Protein 6FI2 (pdb70)

Foldseek 3Di:
DQAQECPPVVLVQVLLFAFFLLNVFSALYPHGEQEQEDQEQDDPSHPLVVQVVCQVGGYEYEYPAAYEREHPEEREHAERHEDEDAPYHYEYEQAAYEDELHERYEYEQYEYENLLNDQYEHYEAEHQYESYEAYQAEFENHLHEHYENEFQYARYEYELAEYAQEEQYYEQYDADDLQRCPCLVRRQDHTYEYALYEYEHYADPLPEYERYAYEYALYEYEAYQHAHYAYWHAHFYEHELYEYEAALDDDRDHPQWGQDPVGTHGDRNVRSNVHQQRNDDAFLPVCVVSCVVCCVVNVDPTGGGYAYDYYQYYRYHSHDDHDDGDVVVRHDQDLAWAQHDHRDVVSVVVSVQRRHSDNDDDRRDTAGNNDPPHD

B-factor: mean 20.34, std 8.89, range [9.54, 79.07]

Solvent-accessible surface area: 15031 Å² total; per-residue (Å²): 84,109,36,0,50,112,150,1,100,58,0,44,55,1,19,71,32,65,4,5,25,0,28,133,0,32,1,0,53,62,20,102,54,32,102,1,89,27,67,110,24,59,32,129,30,2,0,54,36,4,5,55,87,2,191,159,20,53,0,0,0,58,8,44,54,92,16,73,0,61,0,119,79,28,0,167,4,24,37,31,0,0,0,0,0,40,74,66,121,2,21,0,24,18,2,0,0,0,0,74,53,2,112,22,0,0,0,0,18,0,27,0,23,1,135,36,71,75,96,11,30,0,0,9,0,2,75,100,0,100,22,0,4,0,1,1,0,23,0,4,87,2,16,40,24,0,0,4,0,37,31,6,0,0,11,0,0,0,2,22,0,51,0,27,55,6,14,65,0,0,15,1,0,26,56,100,22,115,46,6,26,122,42,31,157,92,0,23,62,1,79,0,0,0,4,5,0,10,3,52,32,1,2,17,47,0,0,34,0,1,4,0,25,0,0,1,0,0,0,0,0,9,33,2,6,48,9,0,0,0,1,0,0,14,0,36,0,4,0,9,0,0,0,2,37,2,66,17,140,51,162,40,68,29,51,145,107,11,47,38,122,155,32,121,73,94,28,48,33,142,59,7,76,95,0,4,54,62,1,2,27,86,18,0,62,31,10,121,53,29,20,68,136,55,95,94,121,57,52,30,137,93,28,36,55,0,14,0,49,28,114,51,23,34,52,55,64,58,2,115,90,33,16,159,74,61,118,41,134,43,7,16,104,10,100,33,27,32,1,76,35,129,2,40,78,119,6,2,111,87,0,94,147,47,5,1,9,31,111,32,124,10,99,40,90,104,97,18,84,22,4,121,78,114,162

Radius of gyration: 19.89 Å; Cα contacts (8 Å, |Δi|>4): 1134; chains: 1; bounding box: 49×55×47 Å

InterPro domains:
  IPR002022 Pectate lyase [PF00544] (99-279)
  IPR002022 Pectate lyase [SM00656] (93-277)
  IPR011050 Pectin lyase fold/virulence factor [SSF51126] (44-276)
  IPR012334 Pectin lyase fold [G3DSA:2.160.20.10] (38-299)
  IPR018082 AmbAllergen [PR00807] (44-61)
  IPR018082 AmbAllergen [PR00807] (101-117)
  IPR018082 AmbAllergen [PR00807] (232-251)
  IPR018082 AmbAllergen [PR00807] (254-273)
  IPR045032 Pectin lyase family [PTHR31683] (41-280)

Nearest PDB structures (foldseek):
  6fi2-assembly1_A  TM=1.003E+00  e=1.028E-68  Achromobacter denitrificans
  7bbv-assembly2_B  TM=7.894E-01  e=1.246E-14  Verticillium dahliae VdLs.17
  3vmw-assembly1_A  TM=7.350E-01  e=1.092E-12  Bacillus sp. N16-5
  7xks-assembly1_A  TM=7.296E-01  e=3.868E-12  Shouchella clausii
  2qy1-assembly2_B  TM=6.879E-01  e=7.277E-12  Xanthomonas campestris pv. campestris

Organism: Achromobacter denitrificans (NCBI:txid32002)

Structure (mmCIF, N/CA/C/O backbone):
data_6FI2
#
_entry.id   6FI2
#
_cell.length_a   94.680
_cell.length_b   94.680
_cell.length_c   78.840
_cell.angle_alpha   90.00
_cell.angle_beta   90.00
_cell.angle_gamma   90.00
#
_symmetry.space_group_name_H-M   'P 42 21 2'
#
loop_
_entity.id
_entity.type
_entity.pdbx_description
1 polymer VexL
2 branched '2-acetamido-2-deoxy-alpha-D-galactopyranuronic acid-(1-4)-3-O-acetyl-2-acetamido-2-deoxy-alpha-D-galactopyranuronic acid-(1-4)-3-O-acetyl-2-acetamido-2-deoxy-alpha-D-galactopyranuronic acid'
3 non-polymer 'MALONATE ION'
4 water water
#
loop_
_atom_site.group_PDB
_atom_site.id
_atom_site.type_symbol
_atom_site.label_atom_id
_atom_site.label_alt_id
_atom_site.label_comp_id
_atom_site.label_asym_id
_atom_site.label_entity_id
_atom_site.label_seq_id
_atom_site.pdbx_PDB_ins_code
_atom_site.Cartn_x
_atom_site.Cartn_y
_atom_site.Cartn_z
_atom_site.occupancy
_atom_site.B_iso_or_equiv
_atom_site.auth_seq_id
_atom_site.auth_comp_id
_atom_site.auth_asym_id
_atom_site.auth_atom_id
_atom_site.pdbx_PDB_model_num
ATOM 1 N N . CYS A 1 28 ? 26.786 0.821 8.180 1.00 42.34 28 CYS A N 1
ATOM 2 C CA . CYS A 1 28 ? 26.229 1.002 9.572 1.00 40.16 28 CYS A CA 1
ATOM 3 C C . CYS A 1 28 ? 26.458 -0.165 10.534 1.00 37.01 28 CYS A C 1
ATOM 4 O O . CYS A 1 28 ? 25.53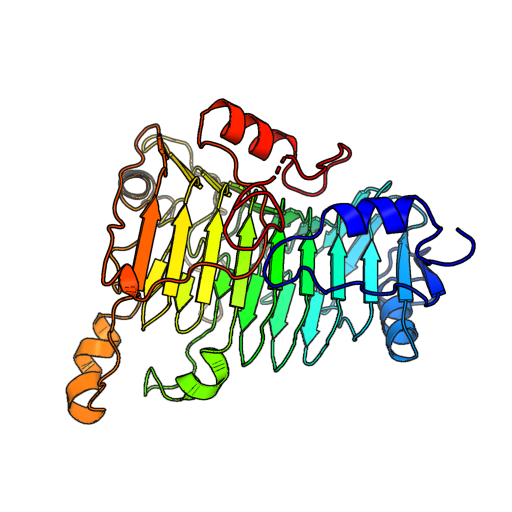6 -0.676 11.173 1.00 37.49 28 CYS A O 1
ATOM 7 N N . ALA A 1 29 ? 27.710 -0.567 10.654 1.00 33.74 29 ALA A N 1
ATOM 8 C CA . ALA A 1 29 ? 28.138 -1.371 11.791 1.00 33.20 29 ALA A CA 1
ATOM 9 C C . ALA A 1 29 ? 28.207 -0.501 13.042 1.00 30.40 29 ALA A C 1
ATOM 10 O O . ALA A 1 29 ? 28.119 -1.011 14.149 1.00 29.85 29 ALA A O 1
ATOM 12 N N . ALA A 1 30 ? 28.373 0.809 12.869 1.00 27.95 30 ALA A N 1
ATOM 13 C CA . ALA A 1 30 ? 28.431 1.739 13.989 1.00 26.34 30 ALA A CA 1
ATOM 14 C C . ALA A 1 30 ? 27.842 3.068 13.565 1.00 24.23 30 ALA A C 1
ATOM 15 O O . ALA A 1 30 ? 27.766 3.361 12.384 1.00 23.89 30 ALA A O 1
ATOM 17 N N . PRO A 1 31 ? 27.431 3.880 14.551 1.00 20.14 31 PRO A N 1
ATOM 18 C CA . PRO A 1 31 ? 26.768 5.144 14.267 1.00 20.36 31 PRO A CA 1
ATOM 19 C C . PRO A 1 31 ? 27.759 6.248 13.973 1.00 21.94 31 PRO A C 1
ATOM 20 O O . PRO A 1 31 ? 27.876 7.202 14.731 1.00 21.64 31 PRO A O 1
ATOM 24 N N . ASP A 1 32 ? 28.454 6.128 12.859 1.00 24.06 32 ASP A N 1
ATOM 25 C CA . ASP A 1 32 ? 29.446 7.142 12.471 1.00 24.85 32 ASP A CA 1
ATOM 26 C C . ASP A 1 32 ? 28.906 7.986 11.328 1.00 26.20 32 ASP A C 1
ATOM 27 O O . ASP A 1 32 ? 27.819 7.737 10.812 1.00 27.01 32 ASP A O 1
ATOM 32 N N . GLU A 1 33 ? 29.670 8.996 10.947 1.00 26.89 33 GLU A N 1
ATOM 33 C CA . GLU A 1 33 ? 29.240 9.935 9.914 1.00 33.71 33 GLU A CA 1
ATOM 34 C C . GLU A 1 33 ? 29.076 9.282 8.537 1.00 32.94 33 GLU A C 1
ATOM 35 O O . GLU A 1 33 ? 28.432 9.842 7.666 1.00 41.99 33 GLU A O 1
ATOM 41 N N . HIS A 1 34 ? 29.636 8.086 8.352 1.00 31.31 34 HIS A N 1
ATOM 42 C CA . HIS A 1 34 ? 29.466 7.331 7.099 1.00 34.50 34 HIS A CA 1
ATOM 43 C C . HIS A 1 34 ? 28.200 6.475 7.032 1.00 31.46 34 HIS A C 1
ATOM 44 O O . HIS A 1 34 ? 27.870 5.935 5.979 1.00 34.78 34 HIS A O 1
ATOM 51 N N . CYS A 1 35 ? 27.479 6.359 8.140 1.00 25.72 35 CYS A N 1
ATOM 52 C CA . CYS A 1 35 ? 26.242 5.589 8.163 1.00 25.33 35 CYS A CA 1
ATOM 53 C C . CYS A 1 35 ? 25.133 6.475 7.598 1.00 23.86 35 CYS A C 1
ATOM 54 O O . CYS A 1 35 ? 24.873 7.499 8.182 1.00 23.65 35 CYS A O 1
ATOM 57 N N . PRO A 1 36 ? 24.486 6.074 6.476 1.00 24.49 36 PRO A N 1
ATOM 58 C CA . PRO A 1 36 ? 23.570 7.025 5.838 1.00 24.63 36 PRO A CA 1
ATOM 59 C C . PRO A 1 36 ? 22.404 7.537 6.700 1.00 23.91 36 PRO A C 1
ATOM 60 O O . PRO A 1 36 ? 22.045 8.711 6.582 1.00 24.12 36 PRO A O 1
ATOM 64 N N . PHE A 1 37 ? 21.820 6.702 7.548 1.00 24.90 37 PHE A N 1
ATOM 65 C CA . PHE A 1 37 ? 20.717 7.181 8.387 1.00 22.24 37 PHE A CA 1
ATOM 66 C C . PHE A 1 37 ? 21.182 8.056 9.558 1.00 19.56 37 PHE A C 1
ATOM 67 O O . PHE A 1 37 ? 20.397 8.829 10.076 1.00 20.35 37 PHE A O 1
ATOM 75 N N . VAL A 1 38 ? 22.451 7.968 9.953 1.00 18.79 38 VAL A N 1
ATOM 76 C CA . VAL A 1 38 ? 23.008 8.902 10.902 1.00 19.10 38 VAL A CA 1
ATOM 77 C C . VAL A 1 38 ? 23.210 10.228 10.182 1.00 19.74 38 VAL A C 1
ATOM 78 O O . VAL A 1 38 ? 22.789 11.264 10.662 1.00 19.15 38 VAL A O 1
ATOM 82 N N . ALA A 1 39 ? 23.849 10.188 9.014 1.00 20.54 39 ALA A N 1
ATOM 83 C CA . ALA A 1 39 ? 24.142 11.406 8.265 1.00 21.73 39 ALA A CA 1
ATOM 84 C C . ALA A 1 39 ? 22.856 12.147 7.904 1.00 20.94 39 ALA A C 1
ATOM 85 O O . ALA A 1 39 ? 22.795 13.364 8.023 1.00 21.60 39 ALA A O 1
ATOM 87 N N . SER A 1 40 ? 21.819 11.399 7.511 1.00 21.05 40 SER A N 1
ATOM 88 C CA . SER A 1 40 ? 20.550 12.018 7.110 1.00 20.68 40 SER A CA 1
ATOM 89 C C . SER A 1 40 ? 19.880 12.746 8.247 1.00 20.37 40 SER A C 1
ATOM 90 O O . SER A 1 40 ? 19.331 13.833 8.050 1.00 22.62 40 SER A O 1
ATOM 93 N N . LEU A 1 41 ? 19.919 12.137 9.424 1.00 18.12 41 LEU A N 1
ATOM 94 C CA . LEU A 1 41 ? 19.357 12.804 10.593 1.00 17.66 41 LEU A CA 1
ATOM 95 C C . LEU A 1 41 ? 20.149 14.067 10.932 1.00 17.02 41 LEU A C 1
ATOM 96 O O . LEU A 1 41 ? 19.561 15.137 11.150 1.00 17.32 41 LEU A O 1
ATOM 101 N N . LEU A 1 42 ? 21.480 13.944 11.003 1.00 16.91 42 LEU A N 1
ATOM 102 C CA . LEU A 1 42 ? 22.283 15.084 11.435 1.00 17.81 42 LEU A CA 1
ATOM 103 C C . LEU A 1 42 ? 22.210 16.273 10.460 1.00 18.57 42 LEU A C 1
ATOM 104 O O . LEU A 1 42 ? 22.337 17.413 10.878 1.00 18.55 42 LEU A O 1
ATOM 109 N N . ALA A 1 43 ? 21.923 15.999 9.190 1.00 18.32 43 ALA A N 1
ATOM 110 C CA . ALA A 1 43 ? 21.706 17.041 8.208 1.00 19.68 43 ALA A CA 1
ATOM 111 C C . ALA A 1 43 ? 20.484 17.936 8.458 1.00 18.90 43 ALA A C 1
ATOM 112 O O . ALA A 1 43 ? 20.399 19.041 7.914 1.00 23.10 43 ALA A O 1
ATOM 114 N N . GLN A 1 44 ? 19.576 17.492 9.327 1.00 18.05 44 GLN A N 1
ATOM 115 C CA . GLN A 1 44 ? 18.360 18.236 9.641 1.00 18.51 44 GLN A CA 1
ATOM 116 C C . GLN A 1 44 ? 18.488 19.173 10.834 1.00 17.75 44 GLN A C 1
ATOM 117 O O . GLN A 1 44 ? 17.528 19.839 11.193 1.00 21.99 44 GLN A O 1
ATOM 123 N N . ARG A 1 45 ? 19.649 19.198 11.486 1.00 16.16 45 ARG A N 1
ATOM 124 C CA . ARG A 1 45 ? 19.821 20.007 12.685 1.00 16.13 45 ARG A CA 1
ATOM 125 C C . ARG A 1 45 ? 19.785 21.502 12.394 1.00 15.76 45 ARG A C 1
ATOM 126 O O . ARG A 1 45 ? 20.412 21.938 11.445 1.00 18.48 45 ARG A O 1
ATOM 134 N N . GLU A 1 46 ? 19.060 22.227 13.254 1.00 16.27 46 GLU A N 1
ATOM 135 C CA . GLU A 1 46 ? 19.172 23.690 13.229 1.00 19.60 46 GLU A CA 1
ATOM 136 C C . GLU A 1 46 ? 18.715 24.243 14.585 1.00 15.85 46 GLU A C 1
ATOM 137 O O . GLU A 1 46 ? 18.082 23.545 15.369 1.00 17.30 46 GLU A O 1
ATOM 143 N N . GLY A 1 47 ? 19.140 25.474 14.828 1.00 14.42 47 GLY A N 1
ATOM 144 C CA . GLY A 1 47 ? 18.731 26.137 16.057 1.00 14.31 47 GLY A CA 1
ATOM 145 C C . GLY A 1 47 ? 19.727 25.974 17.191 1.00 14.42 47 GLY A C 1
ATOM 146 O O . GLY A 1 47 ? 20.854 25.491 16.988 1.00 16.44 47 GLY A O 1
ATOM 147 N N . TYR A 1 48 ? 19.301 26.337 18.395 1.00 13.78 48 TYR A N 1
ATOM 148 C CA . TYR A 1 48 ? 20.178 26.341 19.518 1.00 14.31 48 TYR A CA 1
ATOM 149 C C . TYR A 1 48 ? 20.633 24.947 19.931 1.00 14.66 48 TYR A C 1
ATOM 150 O O . TYR A 1 48 ? 21.684 24.830 20.573 1.00 16.86 48 TYR A O 1
ATOM 159 N N . GLY A 1 49 ? 19.880 23.915 19.564 1.00 13.88 49 GLY A N 1
ATOM 160 C CA . GLY A 1 49 ? 20.284 22.529 19.831 1.00 14.40 49 GLY A CA 1
ATOM 161 C C . GLY A 1 49 ? 21.049 21.856 18.677 1.00 14.62 49 GLY A C 1
ATOM 162 O O . GLY A 1 49 ? 21.297 20.652 18.718 1.00 16.30 49 GLY A O 1
ATOM 163 N N . ALA A 1 50 ? 21.474 22.630 17.670 1.00 14.61 50 ALA A N 1
ATOM 164 C CA . ALA A 1 50 ? 22.032 22.081 16.440 1.00 15.91 50 ALA A CA 1
ATOM 165 C C . ALA A 1 50 ? 23.393 21.436 16.594 1.00 15.90 50 ALA A C 1
ATOM 166 O O . ALA A 1 50 ? 23.829 20.741 15.695 1.00 16.81 50 ALA A O 1
ATOM 168 N N . LYS A 1 51 ? 24.067 21.652 17.716 1.00 16.59 51 LYS A N 1
ATOM 169 C CA . LYS A 1 51 ? 25.362 21.009 17.940 1.00 16.90 51 LYS A CA 1
ATOM 170 C C . LYS A 1 51 ? 25.226 19.581 18.429 1.00 16.19 51 LYS A C 1
ATOM 171 O O . LYS A 1 51 ? 26.219 18.834 18.471 1.00 17.64 51 LYS A O 1
ATOM 177 N N . ALA A 1 52 ? 24.030 19.181 18.860 1.00 15.79 52 ALA A N 1
ATOM 178 C CA . ALA A 1 52 ? 23.844 17.824 19.365 1.00 16.10 52 ALA A CA 1
ATOM 179 C C . ALA A 1 52 ? 24.114 16.772 18.287 1.00 16.56 52 ALA A C 1
ATOM 180 O O . ALA A 1 52 ? 23.633 16.900 17.159 1.00 17.67 52 ALA A O 1
ATOM 182 N N . THR A 1 53 ? 24.903 15.752 18.642 1.00 16.52 53 THR A N 1
ATOM 183 C CA . THR A 1 53 ? 25.153 14.593 17.788 1.00 16.68 53 THR A CA 1
ATOM 184 C C . THR A 1 53 ? 24.756 13.273 18.464 1.00 15.47 53 THR A C 1
ATOM 185 O O . THR A 1 53 ? 24.827 12.210 17.830 1.00 16.44 53 THR A O 1
ATOM 189 N N . GLY A 1 54 ? 24.303 13.343 19.732 1.00 14.64 54 GLY A N 1
ATOM 190 C CA . GLY A 1 54 ? 23.867 12.156 20.462 1.00 15.20 54 GLY A CA 1
ATOM 191 C C . GLY A 1 54 ? 24.958 11.119 20.536 1.00 14.99 54 GLY A C 1
ATOM 192 O O . GLY A 1 54 ? 26.078 11.413 20.947 1.00 16.04 54 GLY A O 1
ATOM 193 N N . GLY A 1 55 ? 24.625 9.903 20.109 1.00 15.68 55 GLY A N 1
ATOM 194 C CA . GLY A 1 55 ? 25.562 8.786 20.159 1.00 15.70 55 GLY A CA 1
ATOM 195 C C . GLY A 1 55 ? 26.525 8.664 18.995 1.00 16.75 55 GLY A C 1
ATOM 196 O O . GLY A 1 55 ? 27.143 7.610 18.830 1.00 17.30 55 GLY A O 1
ATOM 197 N N . LEU A 1 56 ? 26.680 9.718 18.189 1.00 16.43 56 LEU A N 1
ATOM 198 C CA . LEU A 1 56 ? 27.606 9.722 17.072 1.00 17.06 56 LEU A CA 1
ATOM 199 C C . LEU A 1 56 ? 28.975 9.221 17.512 1.00 18.40 56 LEU A C 1
ATOM 200 O O . LEU A 1 56 ? 29.524 9.667 18.503 1.00 19.92 56 LEU A O 1
ATOM 205 N N . GLY A 1 57 ? 29.514 8.287 16.746 1.00 18.36 57 GLY A N 1
ATOM 206 C CA . GLY A 1 57 ? 30.852 7.767 17.030 1.00 20.79 57 GLY A CA 1
ATOM 207 C C . GLY A 1 57 ? 30.946 6.729 18.117 1.00 22.44 57 GLY A C 1
ATOM 208 O O . GLY A 1 57 ? 32.051 6.282 18.429 1.00 24.89 57 GLY A O 1
ATOM 209 N N . GLY A 1 58 ? 29.806 6.341 18.690 1.00 19.99 58 GLY A N 1
ATOM 210 C CA . GLY A 1 58 ? 29.737 5.317 19.723 1.00 19.91 58 GLY A CA 1
ATOM 211 C C . GLY A 1 58 ? 29.294 3.976 19.170 1.00 18.21 58 GLY A C 1
ATOM 212 O O . GLY A 1 58 ? 29.785 3.525 18.124 1.00 20.19 58 GLY A O 1
ATOM 213 N N . LYS A 1 59 ? 28.385 3.334 19.905 1.00 18.32 59 LYS A N 1
ATOM 214 C CA . LYS A 1 59 ? 27.895 2.005 19.582 1.00 18.84 59 LYS A CA 1
ATOM 215 C C . LYS A 1 59 ? 26.410 2.043 19.327 1.00 17.63 59 LYS A C 1
ATOM 216 O O . LYS A 1 59 ? 25.681 2.782 19.995 1.00 19.26 59 LYS A O 1
ATOM 222 N N . PHE A 1 60 ? 25.949 1.181 18.438 1.00 16.28 60 PHE A N 1
ATOM 223 C CA . PHE A 1 60 ? 24.515 0.900 18.346 1.00 17.76 60 PHE A CA 1
ATOM 224 C C . PHE A 1 60 ? 24.088 -0.028 19.487 1.00 17.10 60 PHE A C 1
ATOM 225 O O . PHE A 1 60 ? 24.818 -0.981 19.844 1.00 19.99 60 PHE A O 1
ATOM 233 N N . ILE A 1 61 ? 22.909 0.247 20.056 1.00 16.02 61 ILE A N 1
ATOM 234 C CA . ILE A 1 61 ? 22.239 -0.698 20.948 1.00 17.22 61 ILE A CA 1
ATOM 235 C C . ILE A 1 61 ? 20.844 -0.901 20.393 1.00 17.31 61 ILE A C 1
ATOM 236 O O . ILE A 1 61 ? 20.145 0.063 20.169 1.00 19.63 61 ILE A O 1
ATOM 241 N N . GLU A 1 62 ? 20.468 -2.137 20.126 1.00 18.17 62 GLU A N 1
ATOM 242 C CA . GLU A 1 62 ? 19.165 -2.460 19.563 1.00 19.77 62 GLU A CA 1
ATOM 243 C C . GLU A 1 62 ? 18.286 -3.004 20.675 1.00 19.77 62 GLU A C 1
ATOM 244 O O . GLU A 1 62 ? 18.596 -4.038 21.302 1.00 23.88 62 GLU A O 1
ATOM 250 N N . VAL A 1 63 ? 17.177 -2.300 20.930 1.00 15.52 63 VAL A N 1
ATOM 251 C CA . VAL A 1 63 ? 16.156 -2.709 21.907 1.00 14.97 63 VAL A CA 1
ATOM 252 C C . VAL A 1 63 ? 15.351 -3.849 21.272 1.00 15.71 63 VAL A C 1
ATOM 253 O O . VAL A 1 63 ? 14.809 -3.701 20.175 1.00 17.92 63 VAL A O 1
ATOM 257 N N . THR A 1 64 ? 15.307 -4.986 21.968 1.00 14.40 64 THR A N 1
ATOM 258 C CA . THR A 1 64 ? 14.642 -6.187 21.501 1.00 16.67 64 THR A CA 1
ATOM 259 C C . THR A 1 64 ? 13.490 -6.651 22.410 1.00 17.72 64 THR A C 1
ATOM 260 O O . THR A 1 64 ? 12.802 -7.590 22.056 1.00 21.64 64 THR A O 1
ATOM 264 N N . SER A 1 65 ? 13.305 -5.997 23.556 1.00 15.45 65 SER A N 1
ATOM 265 C CA . SER A 1 65 ? 12.207 -6.275 24.477 1.00 14.37 65 SER A CA 1
ATOM 266 C C . SER A 1 65 ? 11.432 -4.998 24.718 1.00 15.13 65 SER A C 1
ATOM 267 O O . SER A 1 65 ? 12.017 -3.960 24.910 1.00 14.87 65 SER A O 1
ATOM 270 N N . ASP A 1 66 ? 10.116 -5.137 24.772 1.00 14.21 66 ASP A N 1
ATOM 271 C CA . ASP A 1 66 ? 9.232 -4.024 25.063 1.00 14.01 6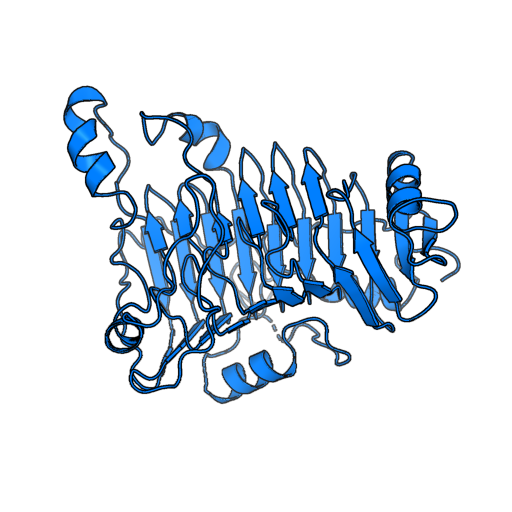6 ASP A CA 1
ATOM 272 C C . ASP A 1 66 ? 8.901 -3.840 26.550 1.00 13.72 66 ASP A C 1
ATOM 273 O O . ASP A 1 66 ? 8.050 -3.028 26.905 1.00 13.75 66 ASP A O 1
ATOM 278 N N . GLN A 1 67 ? 9.567 -4.583 27.431 1.00 13.11 67 GLN A N 1
ATOM 279 C CA . GLN A 1 67 ? 9.273 -4.476 28.855 1.00 13.86 67 GLN A CA 1
ATOM 280 C C . GLN A 1 67 ? 9.819 -3.220 29.510 1.00 13.29 67 GLN A C 1
ATOM 281 O O . GLN A 1 67 ? 10.727 -2.582 28.983 1.00 14.15 67 GLN A O 1
ATOM 287 N N . ASP A 1 68 ? 9.271 -2.878 30.674 1.00 14.22 68 ASP A N 1
ATOM 288 C CA . ASP A 1 68 ? 9.735 -1.732 31.444 1.00 14.54 68 ASP A CA 1
ATOM 289 C C . ASP A 1 68 ? 11.206 -1.900 31.846 1.00 13.61 68 ASP A C 1
ATOM 290 O O . ASP A 1 68 ? 11.929 -0.913 31.893 1.00 15.01 68 ASP A O 1
ATOM 295 N N . ALA A 1 69 ? 11.572 -3.118 32.236 1.00 14.45 69 ALA A N 1
ATOM 296 C CA . ALA A 1 69 ? 12.920 -3.414 32.698 1.00 15.92 69 ALA A CA 1
ATOM 297 C C . ALA A 1 69 ? 13.243 -4.841 32.305 1.00 16.54 69 ALA A C 1
ATOM 298 O O . ALA A 1 69 ? 12.335 -5.633 32.073 1.00 17.84 69 ALA A O 1
ATOM 300 N N . GLY A 1 70 ? 14.531 -5.138 32.204 1.00 16.15 70 GLY A N 1
ATOM 301 C CA . GLY A 1 70 ? 14.954 -6.480 31.845 1.00 17.06 70 GLY A CA 1
ATOM 302 C C . GLY A 1 70 ? 15.927 -6.505 30.704 1.00 15.50 70 GLY A C 1
ATOM 303 O O . GLY A 1 70 ? 16.246 -5.457 30.117 1.00 15.80 70 GLY A O 1
ATOM 304 N N . PRO A 1 71 ? 16.386 -7.699 30.328 1.00 17.08 71 PRO A N 1
ATOM 305 C CA . PRO A 1 71 ? 17.340 -7.790 29.229 1.00 18.56 71 PRO A CA 1
ATOM 306 C C . PRO A 1 71 ? 16.740 -7.288 27.939 1.00 16.58 71 PRO A C 1
ATOM 307 O O . PRO A 1 71 ? 15.593 -7.573 27.619 1.00 17.38 71 PRO A O 1
ATOM 311 N N . GLY A 1 72 ? 17.519 -6.520 27.207 1.00 16.23 72 GLY A N 1
ATOM 312 C CA . GLY A 1 72 ? 17.096 -6.055 25.895 1.00 15.60 72 GLY A CA 1
ATOM 313 C C . GLY A 1 72 ? 16.110 -4.907 25.882 1.00 13.86 72 GLY A C 1
ATOM 314 O O . GLY A 1 72 ? 15.689 -4.475 24.810 1.00 14.61 72 GLY A O 1
ATOM 315 N N . THR A 1 73 ? 15.808 -4.351 27.055 1.00 14.14 73 THR A N 1
ATOM 316 C CA . THR A 1 73 ? 14.832 -3.249 27.161 1.00 13.59 73 THR A CA 1
ATOM 317 C C . THR A 1 73 ? 15.451 -1.894 26.902 1.00 12.70 73 THR A C 1
ATOM 318 O O . THR A 1 73 ? 16.671 -1.728 26.898 1.00 13.79 73 THR A O 1
ATOM 322 N N . LEU A 1 74 ? 14.579 -0.920 26.696 1.00 12.95 74 LEU A N 1
ATOM 323 C CA . LEU A 1 74 ? 15.033 0.463 26.572 1.00 12.93 74 LEU A CA 1
ATOM 324 C C . LEU A 1 74 ? 15.710 0.954 27.862 1.00 13.16 74 LEU A C 1
ATOM 325 O O . LEU A 1 74 ? 16.751 1.598 27.804 1.00 12.62 74 LEU A O 1
ATOM 330 N N . ARG A 1 75 ? 15.126 0.599 28.999 1.00 12.80 75 ARG A N 1
ATOM 331 C CA . ARG A 1 75 ? 15.738 0.954 30.270 1.00 12.57 75 ARG A CA 1
ATOM 332 C C . ARG A 1 75 ? 17.149 0.347 30.405 1.00 13.38 75 ARG A C 1
ATOM 333 O O . ARG A 1 75 ? 18.086 1.022 30.848 1.00 14.15 75 ARG A O 1
ATOM 341 N N . ALA A 1 76 ? 17.293 -0.919 30.021 1.00 13.10 76 ALA A N 1
ATOM 342 C CA . ALA A 1 76 ? 18.616 -1.536 30.058 1.00 14.21 76 ALA A CA 1
ATOM 343 C C . ALA A 1 76 ? 19.590 -0.867 29.092 1.00 13.75 76 ALA A C 1
ATOM 344 O O . ALA A 1 76 ? 20.760 -0.665 29.439 1.00 15.45 76 ALA A O 1
ATOM 346 N N . ALA A 1 77 ? 19.096 -0.464 27.915 1.00 13.94 77 ALA A N 1
ATOM 347 C CA . ALA A 1 77 ? 19.944 0.206 26.923 1.00 13.77 77 ALA A CA 1
ATOM 348 C C . ALA A 1 77 ? 20.433 1.541 27.487 1.00 14.18 77 ALA A C 1
ATOM 349 O O . ALA A 1 77 ? 21.586 1.916 27.274 1.00 14.95 77 ALA A O 1
ATOM 351 N N . LEU A 1 78 ? 19.553 2.271 28.160 1.00 13.84 78 LEU A N 1
ATOM 352 C CA . LEU A 1 78 ? 19.926 3.566 28.718 1.00 14.05 78 LEU A CA 1
ATOM 353 C C . LEU A 1 78 ? 20.927 3.430 29.856 1.00 14.71 78 LEU A C 1
ATOM 354 O O . LEU A 1 78 ? 21.770 4.303 30.062 1.00 17.42 78 LEU A O 1
ATOM 359 N N . ALA A 1 79 ? 20.833 2.338 30.612 1.00 15.31 79 ALA A N 1
ATOM 360 C CA . ALA A 1 79 ? 21.858 2.055 31.572 1.00 16.15 79 ALA A CA 1
ATOM 361 C C . ALA A 1 79 ? 23.202 1.796 30.904 1.00 16.31 79 ALA A C 1
ATOM 362 O O . ALA A 1 79 ? 24.228 2.296 31.355 1.00 18.25 79 ALA A O 1
ATOM 364 N N . GLN A 1 80 ? 23.202 0.986 29.856 1.00 16.28 80 GLN A N 1
ATOM 365 C CA . GLN A 1 80 ? 24.428 0.762 29.090 1.00 16.91 80 GLN A CA 1
ATOM 366 C C . GLN A 1 80 ? 24.996 2.045 28.475 1.00 17.75 80 GLN A C 1
ATOM 367 O O . GLN A 1 80 ? 26.210 2.234 28.428 1.00 18.72 80 GLN A O 1
ATOM 373 N N . ALA A 1 81 ? 24.108 2.946 28.076 1.00 16.21 81 ALA A N 1
ATOM 374 C CA . ALA A 1 81 ? 24.499 4.213 27.507 1.00 16.13 81 ALA A CA 1
ATOM 375 C C . ALA A 1 81 ? 25.256 5.118 28.511 1.00 16.52 81 ALA A C 1
ATOM 376 O O . ALA A 1 81 ? 25.950 6.052 28.085 1.00 17.70 81 ALA A O 1
ATOM 378 N N . ARG A 1 82 ? 25.150 4.852 29.820 1.00 16.75 82 ARG A N 1
ATOM 379 C CA . ARG A 1 82 ? 25.919 5.593 30.801 1.00 18.92 82 ARG A CA 1
ATOM 380 C C . ARG A 1 82 ? 27.424 5.374 30.605 1.00 19.31 82 ARG A C 1
ATOM 381 O O . ARG A 1 82 ? 28.207 6.225 30.996 1.00 23.69 82 ARG A O 1
ATOM 389 N N . LYS A 1 83 ? 27.804 4.261 29.979 1.00 19.50 83 LYS A N 1
ATOM 390 C CA . LYS A 1 83 ? 29.197 3.871 29.871 1.00 22.85 83 LYS A CA 1
ATOM 391 C C . LYS A 1 83 ? 29.916 4.498 28.712 1.00 22.51 83 LYS A C 1
ATOM 392 O O . LYS A 1 83 ? 31.145 4.499 28.691 1.00 26.71 83 LYS A O 1
ATOM 398 N N . GLY A 1 84 ? 29.170 4.996 27.730 1.00 20.35 84 GLY A N 1
ATOM 399 C CA . GLY A 1 84 ? 29.771 5.597 26.552 1.00 20.42 84 GLY A CA 1
ATOM 400 C C . GLY A 1 84 ? 28.732 5.874 25.514 1.00 19.17 84 GLY A C 1
ATOM 401 O O . GLY A 1 84 ? 27.621 5.362 25.623 1.00 20.90 84 GLY A O 1
ATOM 402 N N . PRO A 1 85 ? 29.083 6.663 24.483 1.00 18.99 85 PRO A N 1
ATOM 403 C CA . PRO A 1 85 ? 28.080 7.117 23.535 1.00 18.54 85 PRO A CA 1
ATOM 404 C C . PRO A 1 85 ? 27.325 5.958 22.892 1.00 18.16 85 PRO A C 1
ATOM 405 O O . PRO A 1 85 ? 27.936 4.964 22.455 1.00 18.46 85 PRO A O 1
ATOM 409 N N . ALA A 1 86 ? 26.004 6.117 22.801 1.00 17.18 86 ALA A N 1
ATOM 410 C CA . ALA A 1 86 ? 25.147 5.046 22.315 1.00 16.47 86 ALA A CA 1
ATOM 411 C C . ALA A 1 86 ? 24.070 5.620 21.426 1.00 15.22 86 ALA A C 1
ATOM 412 O O . ALA A 1 86 ? 23.475 6.660 21.748 1.00 15.52 86 ALA A O 1
ATOM 414 N N . TRP A 1 87 ? 23.832 4.908 20.340 1.00 14.45 87 TRP A N 1
ATOM 415 C CA . TRP A 1 87 ? 22.753 5.220 19.408 1.00 14.65 87 TRP A CA 1
ATOM 416 C C . TRP A 1 87 ? 21.748 4.075 19.474 1.00 14.80 87 TRP A C 1
ATOM 417 O O . TRP A 1 87 ? 22.032 2.947 18.995 1.00 15.50 87 TRP A O 1
ATOM 428 N N . ILE A 1 88 ? 20.598 4.339 20.096 1.00 14.67 88 ILE A N 1
ATOM 429 C CA . ILE A 1 88 ? 19.658 3.287 20.427 1.00 14.82 88 ILE A CA 1
ATOM 430 C C . ILE A 1 88 ? 18.567 3.236 19.362 1.00 14.27 88 ILE A C 1
ATOM 431 O O . ILE A 1 88 ? 17.957 4.270 19.042 1.00 15.76 88 ILE A O 1
ATOM 436 N N . ARG A 1 89 ? 18.397 2.042 18.787 1.00 14.82 89 ARG A N 1
ATOM 437 C CA . ARG A 1 89 ? 17.370 1.747 17.794 1.00 15.48 89 ARG A CA 1
ATOM 438 C C . ARG A 1 89 ? 16.523 0.595 18.304 1.00 14.83 89 ARG A C 1
ATOM 439 O O . ARG A 1 89 ? 16.817 -0.019 19.362 1.00 16.19 89 ARG A O 1
ATOM 447 N N . PHE A 1 90 ? 15.454 0.318 17.573 1.00 14.08 90 PHE A N 1
ATOM 448 C CA . PHE A 1 90 ? 14.444 -0.673 18.016 1.00 15.48 90 PHE A CA 1
ATOM 449 C C . PHE A 1 90 ? 14.293 -1.774 16.981 1.00 15.98 90 PHE A C 1
ATOM 450 O O . PHE A 1 90 ? 14.241 -1.498 15.790 1.00 18.11 90 PHE A O 1
ATOM 458 N N . ALA A 1 91 ? 14.215 -3.017 17.456 1.00 16.05 91 ALA A N 1
ATOM 459 C CA . ALA A 1 91 ? 14.160 -4.157 16.551 1.00 16.92 91 ALA A CA 1
ATOM 460 C C . ALA A 1 91 ? 12.810 -4.338 15.856 1.00 17.08 91 ALA A C 1
ATOM 461 O O . ALA A 1 91 ? 12.730 -5.004 14.819 1.00 20.53 91 ALA A O 1
ATOM 463 N N . SER A 1 92 ? 11.763 -3.803 16.464 1.00 16.96 92 SER A N 1
ATOM 464 C CA . SER A 1 92 ? 10.408 -4.012 15.978 1.00 18.45 92 SER A CA 1
ATOM 465 C C . SER A 1 92 ? 9.526 -2.894 16.490 1.00 16.36 92 SER A C 1
ATOM 466 O O . SER A 1 92 ? 9.908 -2.134 17.389 1.00 17.50 92 SER A O 1
ATOM 469 N N . ASP A 1 93 ? 8.331 -2.795 15.933 1.00 17.39 93 ASP A N 1
ATOM 470 C CA . ASP A 1 93 ? 7.288 -1.943 16.539 1.00 16.86 93 ASP A CA 1
ATOM 471 C C . ASP A 1 93 ? 7.040 -2.433 17.960 1.00 16.90 93 ASP A C 1
ATOM 472 O O . ASP A 1 93 ? 7.006 -3.645 18.212 1.00 19.97 93 ASP A O 1
ATOM 477 N N . MET A 1 94 ? 6.855 -1.500 18.897 1.00 15.83 94 MET A N 1
ATOM 478 C CA . MET A 1 94 ? 6.590 -1.908 20.259 1.00 17.70 94 MET A CA 1
ATOM 479 C C . MET A 1 94 ? 5.916 -0.814 21.064 1.00 15.56 94 MET A C 1
ATOM 480 O O . MET A 1 94 ? 6.045 0.384 20.763 1.00 16.88 94 MET A O 1
ATOM 485 N N . T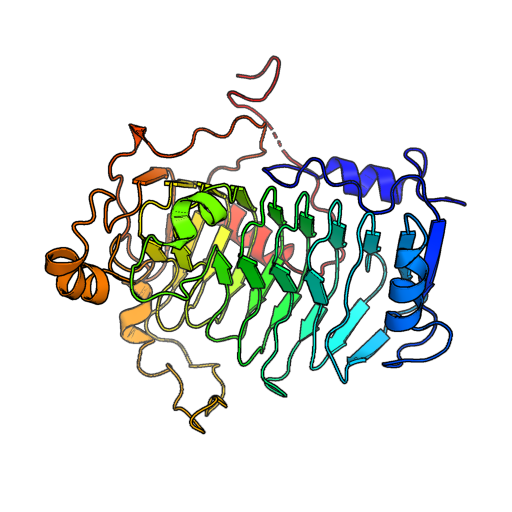HR A 1 95 ? 5.175 -1.281 22.061 1.00 14.71 95 THR A N 1
ATOM 486 C CA . THR A 1 95 ? 4.569 -0.474 23.078 1.00 14.02 95 THR A CA 1
ATOM 487 C C . THR A 1 95 ? 5.303 -0.794 24.360 1.00 13.60 95 THR A C 1
ATOM 488 O O . THR A 1 95 ? 5.335 -1.969 24.776 1.00 14.41 95 THR A O 1
ATOM 492 N N . ILE A 1 96 ? 5.850 0.242 25.016 1.00 12.93 96 ILE A N 1
ATOM 493 C CA . ILE A 1 96 ? 6.630 0.064 26.218 1.00 12.77 96 ILE A CA 1
ATOM 494 C C . ILE A 1 96 ? 5.895 0.751 27.361 1.00 12.76 96 ILE A C 1
ATOM 495 O O . ILE A 1 96 ? 5.813 1.979 27.414 1.00 13.66 96 ILE A O 1
ATOM 500 N N . VAL A 1 97 ? 5.300 -0.047 28.251 1.00 13.01 97 VAL A N 1
ATOM 501 C CA . VAL A 1 97 ? 4.499 0.487 29.362 1.00 13.44 97 VAL A CA 1
ATOM 502 C C . VAL A 1 97 ? 5.446 0.694 30.521 1.00 13.01 97 VAL A C 1
ATOM 503 O O . VAL A 1 97 ? 5.925 -0.258 31.141 1.00 16.14 97 VAL A O 1
ATOM 507 N N . LEU A 1 98 ? 5.699 1.950 30.832 1.00 12.80 98 LEU A N 1
ATOM 508 C CA . LEU A 1 98 ? 6.705 2.332 31.815 1.00 13.21 98 LEU A CA 1
ATOM 509 C C . LEU A 1 98 ? 6.115 2.525 33.199 1.00 13.85 98 LEU A C 1
ATOM 510 O O . LEU A 1 98 ? 5.013 3.072 33.342 1.00 15.36 98 LEU A O 1
ATOM 515 N N . LYS A 1 99 ? 6.846 2.034 34.198 1.00 13.98 99 LYS A N 1
ATOM 516 C CA . LYS A 1 99 ? 6.440 2.148 35.598 1.00 14.41 99 LYS A CA 1
ATOM 517 C C . LYS A 1 99 ? 7.023 3.342 36.303 1.00 13.70 99 LYS A C 1
ATOM 518 O O . LYS A 1 99 ? 6.503 3.782 37.356 1.00 15.39 99 LYS A O 1
ATOM 524 N N . THR A 1 100 ? 8.136 3.821 35.763 1.00 13.97 100 THR A N 1
ATOM 525 C CA . THR A 1 100 ? 8.825 5.010 36.262 1.00 14.08 100 THR A CA 1
ATOM 526 C C . THR A 1 100 ? 9.427 5.691 35.039 1.00 13.03 100 THR A C 1
ATOM 527 O O . THR A 1 100 ? 9.503 5.119 33.939 1.00 13.39 100 THR A O 1
ATOM 531 N N . GLN A 1 101 ? 9.885 6.910 35.239 1.00 13.73 101 GLN A N 1
ATOM 532 C CA . GLN A 1 101 ? 10.485 7.666 34.154 1.00 13.75 101 GLN A CA 1
ATOM 533 C C . GLN A 1 101 ? 11.859 7.074 33.789 1.00 13.59 101 GLN A C 1
ATOM 534 O O . GLN A 1 101 ? 12.580 6.552 34.651 1.00 15.44 101 GLN A O 1
ATOM 540 N N . LEU A 1 102 ? 12.166 7.076 32.506 1.00 12.77 102 LEU A N 1
ATOM 541 C CA . LEU A 1 102 ? 13.477 6.671 32.010 1.00 13.64 102 LEU A CA 1
ATOM 542 C C . LEU A 1 102 ? 14.464 7.824 32.164 1.00 14.48 102 LEU A C 1
ATOM 543 O O . LEU A 1 102 ? 14.085 8.958 31.976 1.00 18.94 102 LEU A O 1
ATOM 548 N N . ARG A 1 103 ? 15.721 7.538 32.496 1.00 15.14 103 ARG A N 1
ATOM 549 C CA . ARG A 1 103 ? 16.755 8.565 32.613 1.00 15.94 103 ARG A CA 1
ATOM 550 C C . ARG A 1 103 ? 17.732 8.433 31.447 1.00 14.68 103 ARG A C 1
ATOM 551 O O . ARG A 1 103 ? 18.292 7.373 31.205 1.00 16.80 103 ARG A O 1
ATOM 559 N N . VAL A 1 104 ? 17.904 9.523 30.707 1.00 14.03 104 VAL A N 1
ATOM 560 C CA . VAL A 1 104 ? 18.728 9.518 29.506 1.00 14.47 104 VAL A CA 1
ATOM 561 C C . VAL A 1 104 ? 20.080 10.158 29.849 1.00 14.79 104 VAL A C 1
ATOM 562 O O . VAL A 1 104 ? 20.110 11.306 30.304 1.00 16.85 104 VAL A O 1
ATOM 566 N N . PRO A 1 105 ? 21.182 9.431 29.668 1.00 13.90 105 PRO A N 1
ATOM 567 C CA . PRO A 1 105 ? 22.499 10.012 29.955 1.00 15.40 105 PRO A CA 1
ATOM 568 C C . PRO A 1 105 ? 23.070 10.791 28.755 1.00 15.49 105 PRO A C 1
ATOM 569 O O . PRO A 1 105 ? 22.482 10.848 27.689 1.00 14.97 105 PRO A O 1
ATOM 573 N N . SER A 1 106 ? 24.246 11.366 28.959 1.00 15.39 106 SER A N 1
ATOM 574 C CA . SER A 1 106 ? 24.923 12.130 27.927 1.00 14.78 106 SER A CA 1
ATOM 575 C C . SER A 1 106 ? 25.274 11.306 26.710 1.00 14.55 106 SER A C 1
ATOM 576 O O . SER A 1 106 ? 25.459 10.103 26.801 1.00 15.77 106 SER A O 1
ATOM 579 N N . ASN A 1 107 ? 25.436 11.988 25.580 1.00 13.34 107 ASN A N 1
ATOM 580 C CA . ASN A 1 107 ? 25.966 11.384 24.342 1.00 14.63 107 ASN A CA 1
ATOM 581 C C . ASN A 1 107 ? 25.141 10.210 23.884 1.00 15.38 107 ASN A C 1
ATOM 582 O O . ASN A 1 107 ? 25.672 9.165 23.481 1.00 16.56 107 ASN A O 1
ATOM 587 N N . THR A 1 108 ? 23.818 10.405 23.909 1.00 14.96 108 THR A N 1
ATOM 588 C CA . THR A 1 108 ? 22.878 9.346 23.585 1.00 14.12 108 THR A CA 1
ATOM 589 C C . THR A 1 108 ? 21.876 9.810 22.550 1.00 13.30 108 THR A C 1
ATOM 590 O O . THR A 1 108 ? 21.395 10.928 22.635 1.00 15.49 108 THR A O 1
ATOM 594 N N . THR A 1 109 ? 21.599 8.946 21.581 1.00 14.09 109 THR A N 1
ATOM 595 C CA . THR A 1 109 ? 20.458 9.121 20.672 1.00 13.28 109 THR A CA 1
ATOM 596 C C . THR A 1 109 ? 19.457 8.011 20.972 1.00 14.50 109 THR A C 1
ATOM 597 O O . THR A 1 109 ? 19.839 6.835 21.067 1.00 13.87 109 THR A O 1
ATOM 601 N N . ILE A 1 110 ? 18.174 8.396 21.095 1.00 12.30 110 ILE A N 1
ATOM 602 C CA . ILE A 1 110 ? 17.096 7.399 21.059 1.00 13.29 110 ILE A CA 1
ATOM 603 C C . ILE A 1 110 ? 16.374 7.636 19.729 1.00 13.07 110 ILE A C 1
ATOM 604 O O . ILE A 1 110 ? 15.798 8.696 19.520 1.00 13.90 110 ILE A O 1
ATOM 609 N N . ASP A 1 111 ? 16.418 6.631 18.833 1.00 13.42 111 ASP A N 1
ATOM 610 C CA . ASP A 1 111 ? 16.043 6.795 17.438 1.00 14.12 111 ASP A CA 1
ATOM 611 C C . ASP A 1 111 ? 14.995 5.758 17.082 1.00 14.18 111 ASP A C 1
ATOM 612 O O . ASP A 1 111 ? 15.310 4.587 16.827 1.00 15.01 111 ASP A O 1
ATOM 617 N N . GLY A 1 112 ? 13.732 6.195 17.042 1.00 13.59 112 GLY A N 1
ATOM 618 C CA . GLY A 1 112 ? 12.652 5.286 16.661 1.00 14.20 112 GLY A CA 1
ATOM 619 C C . GLY A 1 112 ? 12.315 5.258 15.178 1.00 14.14 112 GLY A C 1
ATOM 620 O O . GLY A 1 112 ? 11.278 4.710 14.780 1.00 15.69 112 GLY A O 1
ATOM 621 N N . ARG A 1 113 ? 13.187 5.808 14.313 1.00 14.45 113 ARG A N 1
ATOM 622 C CA . ARG A 1 113 ? 12.889 5.806 12.897 1.00 15.98 113 ARG A CA 1
ATOM 623 C C . ARG A 1 113 ? 12.795 4.390 12.330 1.00 17.10 113 ARG A C 1
ATOM 624 O O . ARG A 1 113 ? 13.523 3.486 12.776 1.00 18.93 113 ARG A O 1
ATOM 632 N N . GLY A 1 114 ? 11.863 4.224 11.396 1.00 17.46 114 GLY A N 1
ATOM 633 C CA . GLY A 1 114 ? 11.635 2.936 10.727 1.00 18.21 114 GLY A CA 1
ATOM 634 C C . GLY A 1 114 ? 10.722 1.975 11.484 1.00 17.57 114 GLY A C 1
ATOM 635 O O . GLY A 1 114 ? 10.431 0.895 10.977 1.00 21.12 114 GLY A O 1
ATOM 636 N N . LYS A 1 115 ? 10.307 2.378 12.692 1.00 16.48 115 LYS A N 1
ATOM 637 C CA . LYS A 1 115 ? 9.504 1.565 13.583 1.00 16.63 115 LYS A CA 1
ATOM 638 C C . LYS A 1 115 ? 8.445 2.427 14.234 1.00 16.27 115 LYS A C 1
ATOM 639 O O . LYS A 1 115 ? 8.544 3.631 14.248 1.00 18.14 115 LYS A O 1
ATOM 645 N N . ARG A 1 116 ? 7.433 1.773 14.782 1.00 17.15 116 ARG A N 1
ATOM 646 C CA . ARG A 1 116 ? 6.412 2.437 15.573 1.00 17.37 116 ARG A CA 1
ATOM 647 C C . ARG A 1 116 ? 6.657 2.100 17.026 1.00 15.91 116 ARG A C 1
ATOM 648 O O . ARG A 1 116 ? 6.298 1.026 17.494 1.00 16.43 116 ARG A O 1
ATOM 656 N N . VAL A 1 117 ? 7.238 3.049 17.761 1.00 13.71 117 VAL A N 1
ATOM 657 C CA . VAL A 1 117 ? 7.614 2.858 19.156 1.00 14.37 117 VAL A CA 1
ATOM 658 C C . VAL A 1 117 ? 6.857 3.869 20.019 1.00 14.05 117 VAL A C 1
ATOM 659 O O . VAL A 1 117 ? 6.927 5.085 19.794 1.00 14.91 117 VAL A O 1
ATOM 663 N N . ALA A 1 118 ? 6.116 3.344 21.001 1.00 13.70 118 ALA A N 1
ATOM 664 C CA . ALA A 1 118 ? 5.352 4.149 21.920 1.00 14.45 118 ALA A CA 1
ATOM 665 C C . ALA A 1 118 ? 5.724 3.837 23.347 1.00 14.03 118 ALA A C 1
ATOM 666 O O . ALA A 1 118 ? 5.734 2.675 23.758 1.00 17.01 118 ALA A O 1
ATOM 668 N N . LEU A 1 119 ? 6.025 4.881 24.110 1.00 12.72 119 LEU A N 1
ATOM 669 C CA . LEU A 1 119 ? 6.219 4.830 25.555 1.00 12.62 119 LEU A CA 1
ATOM 670 C C . LEU A 1 119 ? 4.906 5.265 26.205 1.00 13.08 119 LEU A C 1
ATOM 671 O O . LEU A 1 119 ? 4.357 6.322 25.866 1.00 14.22 119 LEU A O 1
ATOM 676 N N . ILE A 1 120 ? 4.388 4.409 27.073 1.00 12.66 120 ILE A N 1
ATOM 677 C CA . ILE A 1 120 ? 3.090 4.602 27.703 1.00 13.47 120 ILE A CA 1
ATOM 678 C C . ILE A 1 120 ? 3.274 4.792 29.204 1.00 13.45 120 ILE A C 1
ATOM 679 O O . ILE A 1 120 ? 4.058 4.086 29.842 1.00 14.43 120 ILE A O 1
ATOM 684 N N . ASP A 1 121 ? 2.529 5.762 29.756 1.00 12.45 121 ASP A N 1
ATOM 685 C CA . ASP A 1 121 ? 2.384 6.025 31.212 1.00 12.86 121 ASP A CA 1
ATOM 686 C C . ASP A 1 121 ? 3.530 6.802 31.818 1.00 13.62 121 ASP A C 1
ATOM 687 O O . ASP A 1 121 ? 3.402 7.323 32.910 1.00 16.38 121 ASP A O 1
ATOM 692 N N . ASP A 1 122 ? 4.664 6.873 31.133 1.00 13.51 122 ASP A N 1
ATOM 693 C CA . ASP A 1 122 ? 5.793 7.664 31.658 1.00 14.39 122 ASP A CA 1
ATOM 694 C C . ASP A 1 122 ? 6.689 8.060 30.510 1.00 13.68 122 ASP A C 1
ATOM 695 O O . ASP A 1 122 ? 6.400 7.688 29.337 1.00 15.17 122 ASP A O 1
ATOM 700 N N . GLY A 1 123 ? 7.700 8.865 30.785 1.00 13.51 123 GLY A N 1
ATOM 701 C CA . GLY A 1 123 ? 8.495 9.444 29.721 1.00 13.50 123 GLY A CA 1
ATOM 702 C C . GLY A 1 123 ? 9.996 9.391 29.938 1.00 13.99 123 GLY A C 1
ATOM 703 O O . GLY A 1 123 ? 10.516 8.437 30.505 1.00 13.73 123 GLY A O 1
ATOM 704 N N . LEU A 1 124 ? 10.659 10.459 29.496 1.00 12.70 124 LEU A N 1
ATOM 705 C CA . LEU A 1 124 ? 12.103 10.560 29.407 1.00 13.41 124 LEU A CA 1
ATOM 706 C C . LEU A 1 124 ? 12.574 11.783 30.218 1.00 13.90 124 LEU A C 1
ATOM 707 O O . LEU A 1 124 ? 12.134 12.922 29.972 1.00 16.69 124 LEU A O 1
ATOM 712 N N . GLY A 1 125 ? 13.492 11.545 31.146 1.00 13.35 125 GLY A N 1
ATOM 713 C CA . GLY A 1 125 ? 14.157 12.600 31.893 1.00 14.35 125 GLY A CA 1
ATOM 714 C C . GLY A 1 125 ? 15.576 12.769 31.409 1.00 14.33 125 GLY A C 1
ATOM 715 O O . GLY A 1 125 ? 16.329 11.802 31.348 1.00 17.89 125 GLY A O 1
ATOM 716 N N . VAL A 1 126 ? 15.931 14.004 31.072 1.00 13.90 126 VAL A N 1
ATOM 717 C CA . VAL A 1 126 ? 17.257 14.355 30.565 1.00 13.84 126 VAL A CA 1
ATOM 718 C C . VAL A 1 126 ? 17.836 15.319 31.625 1.00 14.58 126 VAL A C 1
ATOM 719 O O . VAL A 1 126 ? 17.654 16.527 31.550 1.00 14.38 126 VAL A O 1
ATOM 723 N N . TYR A 1 127 ? 18.528 14.730 32.611 1.00 15.10 127 TYR A N 1
ATOM 724 C CA . TYR A 1 127 ? 18.928 15.418 33.837 1.00 14.67 127 TYR A CA 1
ATOM 725 C C . TYR A 1 127 ? 20.437 15.502 33.896 1.00 16.63 127 TYR A C 1
ATOM 726 O O . TYR A 1 127 ? 21.106 14.479 33.942 1.00 17.85 127 TYR A O 1
ATOM 735 N N . GLY A 1 128 ? 20.974 16.717 33.939 1.00 16.55 128 GLY A N 1
ATOM 736 C CA . GLY A 1 128 ? 22.434 16.889 34.002 1.00 16.86 128 GLY A CA 1
ATOM 737 C C . GLY A 1 128 ? 23.166 16.206 32.863 1.00 18.71 128 GLY A C 1
ATOM 738 O O . GLY A 1 128 ? 24.276 15.735 33.033 1.00 20.91 128 GLY A O 1
ATOM 739 N N . ALA A 1 129 ? 22.553 16.195 31.679 1.00 16.39 129 ALA A N 1
ATOM 740 C CA . ALA A 1 129 ? 23.079 15.460 30.523 1.00 17.08 129 ALA A CA 1
ATOM 741 C C . ALA A 1 129 ? 23.415 16.445 29.424 1.00 16.09 129 ALA A C 1
ATOM 742 O O . ALA A 1 129 ? 22.725 17.436 29.233 1.00 18.93 129 ALA A O 1
ATOM 744 N N . LYS A 1 130 ? 24.452 16.113 28.658 1.00 15.70 130 LYS A N 1
ATOM 745 C CA . LYS A 1 130 ? 24.871 16.875 27.516 1.00 16.12 130 LYS A CA 1
ATOM 746 C C . LYS A 1 130 ? 24.728 15.994 26.275 1.00 15.05 130 LYS A C 1
ATOM 747 O O . LYS A 1 130 ? 25.011 14.796 26.326 1.00 15.54 130 LYS A O 1
ATOM 753 N N . ASN A 1 131 ? 24.352 16.592 25.152 1.00 14.01 131 ASN A N 1
ATOM 754 C CA . ASN A 1 131 ? 24.503 15.954 23.858 1.00 14.33 131 ASN A CA 1
ATOM 755 C C . ASN A 1 131 ? 23.555 14.777 23.671 1.00 14.27 131 ASN A C 1
ATOM 756 O O . ASN A 1 131 ? 23.976 13.618 23.585 1.00 14.99 131 ASN A O 1
ATOM 761 N N . VAL A 1 132 ? 22.271 15.099 23.570 1.00 13.62 132 VAL A N 1
ATOM 762 C CA . VAL A 1 132 ? 21.221 14.097 23.530 1.00 13.08 132 VAL A CA 1
ATOM 763 C C . VAL A 1 132 ? 20.317 14.393 22.333 1.00 12.60 132 VAL A C 1
ATOM 764 O O . VAL A 1 132 ? 19.934 15.547 22.102 1.00 13.70 132 VAL A O 1
ATOM 768 N N . ILE A 1 133 ? 19.989 13.338 21.574 1.00 13.20 133 ILE A N 1
ATOM 769 C CA . ILE A 1 133 ? 18.999 13.434 20.509 1.00 12.67 133 ILE A CA 1
ATOM 770 C C . ILE A 1 133 ? 17.885 12.434 20.760 1.00 13.95 133 ILE A C 1
ATOM 771 O O . ILE A 1 133 ? 18.146 11.251 20.995 1.00 14.02 133 ILE A O 1
ATOM 776 N N . LEU A 1 134 ? 16.644 12.929 20.733 1.00 12.92 134 LEU A N 1
ATOM 777 C CA . LEU A 1 134 ? 15.431 12.101 20.831 1.00 12.90 134 LEU A CA 1
ATOM 778 C C . LEU A 1 134 ? 14.685 12.286 19.533 1.00 12.28 134 LEU A C 1
ATOM 779 O O . LEU A 1 134 ? 14.354 13.420 19.191 1.00 14.24 134 LEU A O 1
ATOM 784 N N . THR A 1 135 ? 14.451 11.212 18.771 1.00 12.76 135 THR A N 1
ATOM 785 C CA . THR A 1 135 ? 13.760 11.362 17.490 1.00 14.06 135 THR A CA 1
ATOM 786 C C . THR A 1 135 ? 12.777 10.215 17.228 1.00 13.59 135 THR A C 1
ATOM 787 O O . THR A 1 135 ? 13.085 9.055 17.453 1.00 14.31 135 THR A O 1
ATOM 791 N N . HIS A 1 136 ? 11.593 10.577 16.710 1.00 13.51 136 HIS A N 1
ATOM 792 C CA . HIS A 1 136 ? 10.634 9.592 16.193 1.00 13.74 136 HIS A CA 1
ATOM 793 C C . HIS A 1 136 ? 10.197 8.591 17.283 1.00 13.38 136 HIS A C 1
ATOM 794 O O . HIS A 1 136 ? 10.324 7.388 17.148 1.00 14.14 136 HIS A O 1
ATOM 801 N N . LEU A 1 137 ? 9.642 9.152 18.349 1.00 13.93 137 LEU A N 1
ATOM 802 C CA . LEU A 1 137 ? 9.059 8.379 19.440 1.00 13.09 137 LEU A CA 1
ATOM 803 C C . LEU A 1 137 ? 7.696 8.971 19.820 1.00 13.14 137 LEU A C 1
ATOM 804 O O . LEU A 1 137 ? 7.500 10.169 19.766 1.00 14.51 137 LEU A O 1
ATOM 809 N N . THR A 1 138 ? 6.778 8.106 20.234 1.00 12.89 138 THR A N 1
ATOM 810 C CA . THR A 1 138 ? 5.501 8.490 20.788 1.00 12.26 138 THR A CA 1
ATOM 811 C C . THR A 1 138 ? 5.559 8.287 22.280 1.00 12.27 138 THR A C 1
ATOM 812 O O . THR A 1 138 ? 6.036 7.252 22.747 1.00 13.26 138 THR A O 1
ATOM 816 N N . ILE A 1 139 ? 5.078 9.277 23.027 1.00 11.44 139 ILE A N 1
ATOM 817 C CA . ILE A 1 139 ? 4.974 9.182 24.481 1.00 11.76 139 ILE A CA 1
ATOM 818 C C . ILE A 1 139 ? 3.580 9.643 24.877 1.00 12.20 139 ILE A C 1
ATOM 819 O O . ILE A 1 139 ? 3.199 10.773 24.586 1.00 13.48 139 ILE A O 1
ATOM 824 N N . ASP A 1 140 ? 2.812 8.729 25.457 1.00 12.29 140 ASP A N 1
ATOM 825 C CA . ASP A 1 140 ? 1.423 8.960 25.821 1.00 12.51 140 ASP A CA 1
ATOM 826 C C . ASP A 1 140 ? 1.263 8.624 27.297 1.00 11.82 140 ASP A C 1
ATOM 827 O O . ASP A 1 140 ? 1.350 7.460 27.705 1.00 12.39 140 ASP A O 1
ATOM 832 N N . GLY A 1 141 ? 1.097 9.662 28.125 1.00 11.76 141 GLY A N 1
ATOM 833 C CA . GLY A 1 141 ? 0.957 9.429 29.549 1.00 12.22 141 GLY A CA 1
ATOM 834 C C . GLY A 1 141 ? -0.318 8.774 29.999 1.00 11.69 141 GLY A C 1
ATOM 835 O O . GLY A 1 141 ? -0.390 8.290 31.137 1.00 12.60 141 GLY A O 1
ATOM 836 N N . ARG A 1 142 ? -1.350 8.861 29.149 1.00 12.04 142 ARG A N 1
ATOM 837 C CA . ARG A 1 142 ? -2.686 8.366 29.485 1.00 12.76 142 ARG A CA 1
ATOM 838 C C . ARG A 1 142 ? -3.289 8.960 30.766 1.00 11.92 142 ARG A C 1
ATOM 839 O O . ARG A 1 142 ? -4.238 8.409 31.329 1.00 13.31 142 ARG A O 1
ATOM 847 N N . LEU A 1 143 ? -2.749 10.088 31.222 1.00 12.41 143 LEU A N 1
ATOM 848 C CA . LEU A 1 143 ? -3.099 10.705 32.495 1.00 13.01 143 LEU A CA 1
ATOM 849 C C . LEU A 1 143 ? -2.923 9.753 33.686 1.00 13.68 143 LEU A C 1
ATOM 850 O O . LEU A 1 143 ? -3.509 9.972 34.746 1.00 14.99 143 LEU A O 1
ATOM 855 N N . THR A 1 144 ? -2.051 8.747 33.550 1.00 12.43 144 THR A N 1
ATOM 856 C CA . THR A 1 144 ? -1.909 7.720 34.580 1.00 13.30 144 THR A CA 1
ATOM 857 C C . THR A 1 144 ? -1.293 8.230 35.864 1.00 13.84 144 THR A C 1
ATOM 858 O O . THR A 1 144 ? -1.804 7.923 36.937 1.00 15.77 144 THR A O 1
ATOM 862 N N . ARG A 1 145 ? -0.207 8.976 35.771 1.00 13.63 145 ARG A N 1
ATOM 863 C CA . ARG A 1 145 ? 0.466 9.466 36.982 1.00 13.67 145 ARG A CA 1
ATOM 864 C C . ARG A 1 145 ? 1.090 10.838 36.750 1.00 14.45 145 ARG A C 1
ATOM 865 O O . ARG A 1 145 ? 1.266 11.270 35.602 1.00 14.56 145 ARG A O 1
ATOM 873 N N . LEU A 1 146 ? 1.454 11.511 37.846 1.00 14.75 146 LEU A N 1
ATOM 874 C CA . LEU A 1 146 ? 2.033 12.848 37.782 1.00 15.53 146 LEU A CA 1
ATOM 875 C C . LEU A 1 146 ? 3.504 12.763 37.401 1.00 15.51 146 LEU A C 1
ATOM 876 O O . LEU A 1 146 ? 4.369 12.518 38.226 1.00 18.88 146 LEU A O 1
ATOM 881 N N . THR A 1 147 ? 3.763 12.908 36.108 1.00 14.72 147 THR A N 1
ATOM 882 C CA . THR A 1 147 ? 5.106 12.778 35.529 1.00 15.50 147 THR A CA 1
ATOM 883 C C . THR A 1 147 ? 5.194 13.667 34.270 1.00 14.99 147 THR A C 1
ATOM 884 O O . THR A 1 147 ? 4.256 14.399 33.968 1.00 17.65 147 THR A O 1
ATOM 888 N N . GLN A 1 148 ? 6.286 13.558 33.532 1.00 14.47 148 GLN A N 1
ATOM 889 C CA . GLN A 1 148 ? 6.548 14.369 32.347 1.00 14.90 148 GLN A CA 1
ATOM 890 C C . GLN A 1 148 ? 6.911 13.489 31.184 1.00 14.22 148 GLN A C 1
ATOM 891 O O . GLN A 1 148 ? 7.566 12.468 31.355 1.00 16.25 148 GLN A O 1
ATOM 897 N N . ALA A 1 149 ? 6.547 13.930 29.985 1.00 12.05 149 ALA A N 1
ATOM 898 C CA . ALA A 1 149 ? 6.952 13.198 28.789 1.00 11.89 149 ALA A CA 1
ATOM 899 C C . ALA A 1 149 ? 8.432 13.402 28.415 1.00 12.45 149 ALA A C 1
ATOM 900 O O . ALA A 1 149 ? 9.130 12.427 28.159 1.00 12.77 149 ALA A O 1
ATOM 902 N N . VAL A 1 150 ? 8.880 14.654 28.427 1.00 12.25 150 VAL A N 1
ATOM 903 C CA . VAL A 1 150 ? 10.281 14.976 28.156 1.00 12.28 150 VAL A CA 1
ATOM 904 C C . VAL A 1 150 ? 10.686 16.074 29.133 1.00 12.11 150 VAL A C 1
ATOM 905 O O . VAL A 1 150 ? 10.197 17.204 29.032 1.00 14.10 150 VAL A O 1
ATOM 909 N N . ASN A 1 151 ? 11.582 15.752 30.056 1.00 12.09 151 ASN A N 1
ATOM 910 C CA . ASN A 1 151 ? 11.972 16.704 31.099 1.00 13.22 151 ASN A CA 1
ATOM 911 C C . ASN A 1 151 ? 13.445 17.008 30.931 1.00 13.33 151 ASN A C 1
ATOM 912 O O . ASN A 1 151 ? 14.278 16.200 31.297 1.00 15.75 151 ASN A O 1
ATOM 917 N N . VAL A 1 152 ? 13.760 18.189 30.401 1.00 12.68 152 VAL A N 1
ATOM 918 C CA . VAL A 1 152 ? 15.141 18.601 30.179 1.00 13.04 152 VAL A CA 1
ATOM 919 C C . VAL A 1 152 ? 15.447 19.562 31.329 1.00 13.62 152 VAL A C 1
ATOM 920 O O . VAL A 1 152 ? 14.982 20.691 31.333 1.00 15.54 152 VAL A O 1
ATOM 924 N N . ALA A 1 153 ? 16.251 19.120 32.291 1.00 14.28 153 ALA A N 1
ATOM 925 C CA . ALA A 1 153 ? 16.411 19.881 33.528 1.00 13.96 153 ALA A CA 1
ATOM 926 C C . ALA A 1 153 ? 17.772 19.675 34.148 1.00 14.39 153 ALA A C 1
ATOM 927 O O . ALA A 1 153 ? 18.408 18.634 33.961 1.00 16.29 153 ALA A O 1
ATOM 929 N N . ASN A 1 154 ? 18.183 20.675 34.933 1.00 14.97 154 ASN A N 1
ATOM 930 C CA . ASN A 1 154 ? 19.334 20.610 35.840 1.00 15.86 154 ASN A CA 1
ATOM 931 C C . ASN A 1 154 ? 20.654 20.572 35.084 1.00 15.75 154 ASN A C 1
ATOM 932 O O . ASN A 1 154 ? 21.338 19.565 35.082 1.00 17.35 154 ASN A O 1
ATOM 937 N N A ASP A 1 155 ? 20.971 21.694 34.441 0.50 16.29 155 ASP A N 1
ATOM 938 N N B ASP A 1 155 ? 21.003 21.682 34.434 0.50 16.12 155 ASP A N 1
ATOM 939 C CA A ASP A 1 155 ? 22.247 21.889 33.725 0.50 17.64 155 ASP A CA 1
ATOM 940 C CA B ASP A 1 155 ? 22.299 21.800 33.728 0.50 17.01 155 ASP A CA 1
ATOM 941 C C A ASP A 1 155 ? 22.423 20.993 32.495 0.50 16.58 155 ASP A C 1
ATOM 942 C C B ASP A 1 155 ? 22.404 20.748 32.628 0.50 16.07 155 ASP A C 1
ATOM 943 O O A ASP A 1 155 ? 23.555 20.768 32.055 0.50 18.04 155 ASP A O 1
ATOM 944 O O B ASP A 1 155 ? 23.426 20.081 32.480 0.50 17.50 155 ASP A O 1
ATOM 953 N N . SER A 1 156 ? 21.308 20.560 31.892 1.00 15.05 156 SER A N 1
ATOM 954 C CA . SER A 1 156 ? 21.372 19.807 30.641 1.00 14.65 156 SER A CA 1
ATOM 955 C C . SER A 1 156 ? 21.637 20.755 29.465 1.00 14.43 156 SER A C 1
ATOM 956 O O . SER A 1 156 ? 21.213 21.917 29.507 1.00 17.78 156 SER A O 1
ATOM 959 N N . ARG A 1 157 ? 22.375 20.293 28.449 1.00 14.28 157 ARG A N 1
ATOM 960 C CA . ARG A 1 157 ? 22.713 21.166 27.332 1.00 15.66 157 ARG A CA 1
ATOM 961 C C . ARG A 1 157 ? 22.874 20.383 26.059 1.00 15.27 157 ARG A C 1
ATOM 962 O O . ARG A 1 157 ? 23.274 19.213 26.102 1.00 16.13 157 ARG A O 1
ATOM 970 N N . ASP A 1 158 ? 22.594 21.050 24.927 1.00 14.14 158 ASP A N 1
ATOM 971 C CA . ASP A 1 158 ? 22.796 20.454 23.575 1.00 14.59 158 ASP A CA 1
ATOM 972 C C . ASP A 1 158 ? 21.902 19.247 23.404 1.00 14.66 158 ASP A C 1
ATOM 973 O O . ASP A 1 158 ? 22.319 18.092 23.373 1.00 14.32 158 ASP A O 1
ATOM 978 N N . VAL A 1 159 ? 20.615 19.566 23.360 1.00 14.45 159 VAL A N 1
ATOM 979 C CA . VAL A 1 159 ? 19.543 18.565 23.318 1.00 13.57 159 VAL A CA 1
ATOM 980 C C . VAL A 1 159 ? 18.629 18.867 22.126 1.00 13.02 159 VAL A C 1
ATOM 981 O O . VAL A 1 159 ? 18.215 20.018 21.922 1.00 14.21 159 VAL A O 1
ATOM 985 N N . TRP A 1 160 ? 18.353 17.837 21.344 1.00 12.80 160 TRP A N 1
ATOM 986 C CA . TRP A 1 160 ? 17.502 17.955 20.168 1.00 12.37 160 TRP A CA 1
ATOM 987 C C . TRP A 1 160 ? 16.339 16.979 20.336 1.00 12.99 160 TRP A C 1
ATOM 988 O O . TRP A 1 160 ? 16.538 15.781 20.455 1.00 14.17 160 TRP A O 1
ATOM 999 N N . VAL A 1 161 ? 15.122 17.537 20.359 1.00 12.71 161 VAL A N 1
ATOM 1000 C CA . VAL A 1 161 ? 13.873 16.788 20.487 1.00 12.53 161 VAL A CA 1
ATOM 1001 C C . VAL A 1 161 ? 13.166 16.929 19.144 1.00 12.42 161 VAL A C 1
ATOM 1002 O O . VAL A 1 161 ? 12.795 18.025 18.753 1.00 14.00 161 VAL A O 1
ATOM 1006 N N . ASP A 1 162 ? 13.031 15.813 18.406 1.00 12.48 162 ASP A N 1
ATOM 1007 C CA . ASP A 1 162 ? 12.667 15.833 16.990 1.00 12.29 162 ASP A CA 1
ATOM 1008 C C . ASP A 1 162 ? 11.585 14.822 16.640 1.00 13.36 162 ASP A C 1
ATOM 1009 O O . ASP A 1 162 ? 11.705 13.658 16.995 1.00 14.04 162 ASP A O 1
ATOM 1014 N N . HIS A 1 163 ? 10.527 15.256 15.941 1.00 13.16 163 HIS A N 1
ATOM 1015 C CA . HIS A 1 163 ? 9.543 14.292 15.465 1.00 13.74 163 HIS A CA 1
ATOM 1016 C C . HIS A 1 163 ? 9.029 13.385 16.581 1.00 13.78 163 HIS A C 1
ATOM 1017 O O . HIS A 1 163 ? 8.893 12.150 16.404 1.00 13.66 163 HIS A O 1
ATOM 1024 N N A MET A 1 164 ? 8.737 13.996 17.732 0.50 12.43 164 MET A N 1
ATOM 1025 N N B MET A 1 164 ? 8.708 13.998 17.714 0.50 13.59 164 MET A N 1
ATOM 1026 C CA A MET A 1 164 ? 8.079 13.304 18.834 0.50 11.46 164 MET A CA 1
ATOM 1027 C CA B MET A 1 164 ? 8.066 13.287 18.802 0.50 13.72 164 MET A CA 1
ATOM 1028 C C A MET A 1 164 ? 6.567 13.497 18.733 0.50 11.76 164 MET A C 1
ATOM 1029 C C B MET A 1 164 ? 6.562 13.512 18.753 0.50 12.68 164 MET A C 1
ATOM 1030 O O A MET A 1 164 ? 6.089 14.432 18.098 0.50 12.51 164 MET A O 1
ATOM 1031 O O B MET A 1 164 ? 6.082 14.474 18.157 0.50 13.46 164 MET A O 1
ATOM 1040 N N . ASP A 1 165 ? 5.834 12.579 19.355 1.00 12.40 165 ASP A N 1
ATOM 1041 C CA . ASP A 1 165 ? 4.365 12.680 19.514 1.00 12.77 165 ASP A CA 1
ATOM 1042 C C . ASP A 1 165 ? 4.099 12.552 20.988 1.00 11.79 165 ASP A C 1
ATOM 1043 O O . ASP A 1 165 ? 4.322 11.502 21.562 1.00 13.40 165 ASP A O 1
ATOM 1048 N N . LEU A 1 166 ? 3.693 13.662 21.626 1.00 11.93 166 LEU A N 1
ATOM 1049 C CA . LEU A 1 166 ? 3.609 13.761 23.081 1.00 12.33 166 LEU A CA 1
ATOM 1050 C C . LEU A 1 166 ? 2.173 14.120 23.489 1.00 11.23 166 LEU A C 1
ATOM 1051 O O . LEU A 1 166 ? 1.630 15.088 22.992 1.00 12.22 166 LEU A O 1
ATOM 1056 N N . SER A 1 167 ? 1.601 13.353 24.409 1.00 11.24 167 SER A N 1
ATOM 1057 C CA . SER A 1 167 ? 0.218 13.590 24.830 1.00 11.47 167 SER A CA 1
ATOM 1058 C C . SER A 1 167 ? -0.092 13.079 26.234 1.00 11.33 167 SER A C 1
ATOM 1059 O O . SER A 1 167 ? 0.642 12.268 26.820 1.00 11.89 167 SER A O 1
ATOM 1062 N N . ARG A 1 168 ? -1.192 13.613 26.797 1.00 11.61 168 ARG A N 1
ATOM 1063 C CA . ARG A 1 168 ? -1.876 13.097 27.969 1.00 11.87 168 ARG A CA 1
ATOM 1064 C C . ARG A 1 168 ? -0.966 12.944 29.173 1.00 12.11 168 ARG A C 1
ATOM 1065 O O . ARG A 1 168 ? -0.878 11.878 29.785 1.00 12.52 168 ARG A O 1
ATOM 1073 N N . MET A 1 169 ? -0.318 14.054 29.541 1.00 12.03 169 MET A N 1
ATOM 1074 C CA . MET A 1 169 ? 0.418 14.094 30.810 1.00 12.81 169 MET A CA 1
ATOM 1075 C C . MET A 1 169 ? -0.316 14.987 31.789 1.00 12.99 169 MET A C 1
ATOM 1076 O O . MET A 1 169 ? -0.669 16.128 31.493 1.00 15.36 169 MET A O 1
ATOM 1081 N N . SER A 1 170 ? -0.557 14.447 32.963 1.00 14.51 170 SER A N 1
ATOM 1082 C CA . SER A 1 170 ? -1.241 15.172 34.011 1.00 14.85 170 SER A CA 1
ATOM 1083 C C . SER A 1 170 ? -0.386 16.271 34.645 1.00 16.04 170 SER A C 1
ATOM 1084 O O . SER A 1 170 ? -0.953 17.201 35.253 1.00 19.37 170 SER A O 1
ATOM 1087 N N . ASP A 1 171 ? 0.943 16.166 34.526 1.00 15.24 171 ASP A N 1
ATOM 1088 C CA . ASP A 1 171 ? 1.845 17.252 34.881 1.00 15.45 171 ASP A CA 1
ATOM 1089 C C . ASP A 1 171 ? 2.248 18.002 33.614 1.00 16.20 171 ASP A C 1
ATOM 1090 O O . ASP A 1 171 ? 1.652 19.021 33.312 1.00 19.52 171 ASP A O 1
ATOM 1095 N N . ARG A 1 172 ? 3.199 17.483 32.836 1.00 15.03 172 ARG A N 1
ATOM 1096 C CA . ARG A 1 172 ? 3.806 18.271 31.758 1.00 15.29 172 ARG A CA 1
ATOM 1097 C C . ARG A 1 172 ? 4.168 17.426 30.552 1.00 14.67 172 ARG A C 1
ATOM 1098 O O . ARG A 1 172 ? 4.675 16.318 30.736 1.00 15.76 172 ARG A O 1
ATOM 1106 N N . LEU A 1 173 ? 3.990 17.966 29.343 1.00 12.96 173 LEU A N 1
ATOM 1107 C CA . LEU A 1 173 ? 4.574 17.308 28.167 1.00 12.58 173 LEU A CA 1
ATOM 1108 C C . LEU A 1 173 ? 6.061 17.560 28.075 1.00 13.17 173 LEU A C 1
ATOM 1109 O O . LEU A 1 173 ? 6.836 16.614 27.897 1.00 15.41 173 LEU A O 1
ATOM 1114 N N . LEU A 1 174 ? 6.485 18.820 28.185 1.00 12.30 174 LEU A N 1
ATOM 1115 C CA . LEU A 1 174 ? 7.920 19.111 28.016 1.00 11.69 174 LEU A CA 1
ATOM 1116 C C . LEU A 1 174 ? 8.324 20.292 28.890 1.00 11.89 174 LEU A C 1
ATOM 1117 O O . LEU A 1 174 ? 7.666 21.324 28.885 1.00 13.11 174 LEU A O 1
ATOM 1122 N N . ASN A 1 175 ? 9.441 20.136 29.604 1.00 11.80 175 ASN A N 1
ATOM 1123 C CA . ASN A 1 175 ? 10.121 21.254 30.266 1.00 13.03 175 ASN A CA 1
ATOM 1124 C C . ASN A 1 175 ? 11.535 21.410 29.711 1.00 12.82 175 ASN A C 1
ATOM 1125 O O . ASN A 1 175 ? 12.204 20.422 29.418 1.00 13.46 175 ASN A O 1
ATOM 1130 N N . VAL A 1 176 ? 11.984 22.668 29.629 1.00 13.58 176 VAL A N 1
ATOM 1131 C CA . VAL A 1 176 ? 13.424 22.994 29.594 1.00 13.56 176 VAL A CA 1
ATOM 1132 C C . VAL A 1 176 ? 13.612 23.918 30.777 1.00 13.41 176 VAL A C 1
ATOM 1133 O O . VAL A 1 176 ? 13.001 25.006 30.786 1.00 14.92 176 VAL A O 1
ATOM 1137 N N . LYS A 1 177 ? 14.355 23.492 31.809 1.00 13.30 177 LYS A N 1
ATOM 1138 C CA . LYS A 1 177 ? 14.395 24.272 33.032 1.00 13.51 177 LYS A CA 1
ATOM 1139 C C . LYS A 1 177 ? 15.663 24.071 33.860 1.00 13.77 177 LYS A C 1
ATOM 1140 O O . LYS A 1 177 ? 16.459 23.162 33.584 1.00 14.53 177 LYS A O 1
ATOM 1146 N N . ASN A 1 178 ? 15.824 24.913 34.883 1.00 13.83 178 ASN A N 1
ATOM 1147 C CA . ASN A 1 178 ? 16.873 24.757 35.886 1.00 14.31 178 ASN A CA 1
ATOM 1148 C C . ASN A 1 178 ? 18.273 24.714 35.247 1.00 15.59 178 ASN A C 1
ATOM 1149 O O . ASN A 1 178 ? 19.026 23.719 35.347 1.00 17.21 178 ASN A O 1
ATOM 1154 N N . GLY A 1 179 ? 18.640 25.812 34.615 1.00 14.94 179 GLY A N 1
ATOM 1155 C CA . GLY A 1 179 ? 19.988 25.962 34.060 1.00 15.80 179 GLY A CA 1
ATOM 1156 C C . GLY A 1 179 ? 20.276 25.168 32.819 1.00 14.54 179 GLY A C 1
ATOM 1157 O O . GLY A 1 179 ? 21.445 24.959 32.492 1.00 18.20 179 GLY A O 1
ATOM 1158 N N . SER A 1 180 ? 19.238 24.735 32.115 1.00 13.65 180 SER A N 1
ATOM 1159 C CA . SER A 1 180 ? 19.418 23.969 30.895 1.00 14.54 180 SER A CA 1
ATOM 1160 C C . SER A 1 180 ? 19.381 24.919 29.709 1.00 13.75 180 SER A C 1
ATOM 1161 O O . SER A 1 180 ? 18.700 25.965 29.721 1.00 15.93 180 SER A O 1
ATOM 1164 N N . THR A 1 181 ? 20.090 24.558 28.638 1.00 13.56 181 THR A N 1
ATOM 1165 C CA . THR A 1 181 ? 20.220 25.446 27.475 1.00 14.20 181 THR A CA 1
ATOM 1166 C C . THR A 1 181 ? 20.617 24.693 26.226 1.00 14.14 181 THR A C 1
ATOM 1167 O O . THR A 1 181 ? 20.981 23.533 26.273 1.00 14.63 181 THR A O 1
ATOM 1171 N N . ASP A 1 182 ? 20.550 25.403 25.112 1.00 13.28 182 ASP A N 1
ATOM 1172 C CA . ASP A 1 182 ? 20.983 24.905 23.805 1.00 14.90 182 ASP A CA 1
ATOM 1173 C C . ASP A 1 182 ? 20.158 23.722 23.387 1.00 13.57 182 ASP A C 1
ATOM 1174 O O . ASP A 1 182 ? 20.638 22.592 23.240 1.00 14.15 182 ASP A O 1
ATOM 1179 N N . VAL A 1 183 ? 18.878 24.031 23.189 1.00 13.39 183 VAL A N 1
ATOM 1180 C CA . VAL A 1 183 ? 17.858 23.031 22.887 1.00 13.90 183 VAL A CA 1
ATOM 1181 C C . VAL A 1 183 ? 17.093 23.410 21.625 1.00 13.17 183 VAL A C 1
ATOM 1182 O O . VAL A 1 183 ? 16.749 24.565 21.444 1.00 13.50 183 VAL A O 1
ATOM 1186 N N . THR A 1 184 ? 16.897 22.431 20.747 1.00 12.62 184 THR A N 1
ATOM 1187 C CA . THR A 1 184 ? 15.976 22.576 19.616 1.00 12.36 184 THR A CA 1
ATOM 1188 C C . THR A 1 184 ? 14.852 21.547 19.782 1.00 12.81 184 THR A C 1
ATOM 1189 O O . THR A 1 184 ? 15.107 20.385 20.042 1.00 12.66 184 THR A O 1
ATOM 1193 N N . ILE A 1 185 ? 13.617 22.020 19.607 1.00 12.93 185 ILE A N 1
ATOM 1194 C CA . ILE A 1 185 ? 12.420 21.194 19.566 1.00 12.83 185 ILE A CA 1
ATOM 1195 C C . ILE A 1 185 ? 11.833 21.398 18.181 1.00 11.98 185 ILE A C 1
ATOM 1196 O O . ILE A 1 185 ? 11.427 22.515 17.831 1.00 12.95 185 ILE A O 1
ATOM 1201 N N . SER A 1 186 ? 11.819 20.323 17.386 1.00 12.35 186 SER A N 1
ATOM 1202 C CA . SER A 1 186 ? 11.435 20.391 15.986 1.00 13.42 186 SER A CA 1
ATOM 1203 C C . SER A 1 186 ? 10.422 19.328 15.626 1.00 12.63 186 SER A C 1
ATOM 1204 O O . SER A 1 186 ? 10.502 18.195 16.083 1.00 13.38 186 SER A O 1
ATOM 1207 N N . TRP A 1 187 ? 9.486 19.726 14.761 1.00 12.45 187 TRP A N 1
ATOM 1208 C CA . TRP A 1 187 ? 8.613 18.770 14.094 1.00 13.33 187 TRP A CA 1
ATOM 1209 C C . TRP A 1 187 ? 7.883 17.839 15.093 1.00 12.91 187 TRP A C 1
ATOM 1210 O O . TRP A 1 187 ? 7.582 16.703 14.755 1.00 13.60 187 TRP A O 1
ATOM 1221 N N . THR A 1 188 ? 7.545 18.361 16.269 1.00 13.08 188 THR A N 1
ATOM 1222 C CA . THR A 1 188 ? 6.950 17.571 17.325 1.00 12.54 188 THR A CA 1
ATOM 1223 C C . THR A 1 188 ? 5.471 17.961 17.487 1.00 12.99 188 THR A C 1
ATOM 1224 O O . THR A 1 188 ? 5.103 19.120 17.359 1.00 13.21 188 THR A O 1
ATOM 1228 N N . LYS A 1 189 ? 4.649 16.923 17.670 1.00 12.09 189 LYS A N 1
ATOM 1229 C CA . LYS A 1 189 ? 3.204 17.086 17.868 1.00 12.27 189 LYS A CA 1
ATOM 1230 C C . LYS A 1 189 ? 2.910 16.949 19.375 1.00 11.95 189 LYS A C 1
ATOM 1231 O O . LYS A 1 189 ? 3.093 15.874 19.953 1.00 13.85 189 LYS A O 1
ATOM 1237 N N . PHE A 1 190 ? 2.456 18.058 19.948 1.00 11.29 190 PHE A N 1
ATOM 1238 C CA . PHE A 1 190 ? 2.004 18.156 21.321 1.00 11.74 190 PHE A CA 1
ATOM 1239 C C . PHE A 1 190 ? 0.486 18.179 21.262 1.00 11.59 190 PHE A C 1
ATOM 1240 O O . PHE A 1 190 ? -0.084 19.086 20.646 1.00 12.80 190 PHE A O 1
ATOM 1248 N N . HIS A 1 191 ? -0.175 17.206 21.885 1.00 11.47 191 HIS A N 1
ATOM 1249 C CA . HIS A 1 191 ? -1.635 17.134 21.740 1.00 12.24 191 HIS A CA 1
ATOM 1250 C C . HIS A 1 191 ? -2.293 16.499 22.926 1.00 12.00 191 HIS A C 1
ATOM 1251 O O . HIS A 1 191 ? -1.688 15.772 23.700 1.00 12.40 191 HIS A O 1
ATOM 1258 N N . ASN A 1 192 ? -3.586 16.821 23.078 1.00 12.46 192 ASN A N 1
ATOM 1259 C CA . ASN A 1 192 ? -4.419 16.201 24.082 1.00 12.47 192 ASN A CA 1
ATOM 1260 C C . ASN A 1 192 ? -3.760 16.233 25.435 1.00 11.87 192 ASN A C 1
ATOM 1261 O O . ASN A 1 192 ? -3.533 15.194 26.082 1.00 12.61 192 ASN A O 1
ATOM 1266 N N . SER A 1 193 ? -3.454 17.436 25.878 1.00 11.69 193 SER A N 1
ATOM 1267 C CA . SER A 1 193 ? -2.872 17.621 27.180 1.00 12.58 193 SER A CA 1
ATOM 1268 C C . SER A 1 193 ? -3.167 19.028 27.665 1.00 12.69 193 SER A C 1
ATOM 1269 O O . SER A 1 193 ? -3.421 19.909 26.868 1.00 12.84 193 SER A O 1
ATOM 1272 N N . ASN A 1 194 ? -3.053 19.207 28.981 1.00 11.98 194 ASN A N 1
ATOM 1273 C CA . ASN A 1 194 ? -3.398 20.470 29.631 1.00 12.33 194 ASN A CA 1
ATOM 1274 C C . ASN A 1 194 ? -2.229 21.462 29.614 1.00 12.19 194 ASN A C 1
ATOM 1275 O O . ASN A 1 194 ? -2.164 22.333 28.730 1.00 12.95 194 ASN A O 1
ATOM 1280 N N . LYS A 1 195 ? -1.327 21.338 30.587 1.00 12.86 195 LYS A N 1
ATOM 1281 C CA . LYS A 1 195 ? -0.184 22.253 30.714 1.00 14.11 195 LYS A CA 1
ATOM 1282 C C . LYS A 1 195 ? 0.986 21.691 29.908 1.00 14.03 195 LYS A C 1
ATOM 1283 O O . LYS A 1 195 ? 1.684 20.774 30.353 1.00 15.91 195 LYS A O 1
ATOM 1289 N N . VAL A 1 196 ? 1.189 22.235 28.712 1.00 12.94 196 VAL A N 1
ATOM 1290 C CA . VAL A 1 196 ? 2.049 21.579 27.721 1.00 12.35 196 VAL A CA 1
ATOM 1291 C C . VAL A 1 196 ? 3.542 21.770 27.981 1.00 12.51 196 VAL A C 1
ATOM 1292 O O . VAL A 1 196 ? 4.251 20.781 28.131 1.00 13.08 196 VAL A O 1
ATOM 1296 N N . MET A 1 197 ? 4.002 23.016 27.978 1.00 13.15 197 MET A N 1
ATOM 1297 C CA . MET A 1 197 ? 5.453 23.266 27.902 1.00 12.97 197 MET A CA 1
ATOM 1298 C C . MET A 1 197 ? 5.866 24.439 28.769 1.00 13.17 197 MET A C 1
ATOM 1299 O O . MET A 1 197 ? 5.322 25.540 28.612 1.00 13.65 197 MET A O 1
ATOM 1304 N N . LEU A 1 198 ? 6.891 24.225 29.608 1.00 12.47 198 LEU A N 1
ATOM 1305 C CA . LEU A 1 198 ? 7.505 25.305 30.346 1.00 13.32 198 LEU A CA 1
ATOM 1306 C C . LEU A 1 198 ? 8.924 25.497 29.835 1.00 14.20 198 LEU A C 1
ATOM 1307 O O . LEU A 1 198 ? 9.692 24.532 29.769 1.00 15.34 198 LEU A O 1
ATOM 1312 N N . LEU A 1 199 ? 9.255 26.743 29.523 1.00 13.53 199 LEU A N 1
ATOM 1313 C CA . LEU A 1 199 ? 10.638 27.157 29.245 1.00 13.97 199 LEU A CA 1
ATOM 1314 C C . LEU A 1 199 ? 11.027 28.014 30.444 1.00 13.61 199 LEU A C 1
ATOM 1315 O O . LEU A 1 199 ? 10.652 29.186 30.529 1.00 14.43 199 LEU A O 1
ATOM 1320 N N . ASN A 1 200 ? 11.722 27.349 31.374 1.00 13.93 200 ASN A N 1
ATOM 1321 C CA . ASN A 1 200 ? 12.010 27.772 32.740 1.00 14.02 200 ASN A CA 1
ATOM 1322 C C . ASN A 1 200 ? 10.778 27.724 33.628 1.00 14.96 200 ASN A C 1
ATOM 1323 O O . ASN A 1 200 ? 9.639 27.815 33.156 1.00 16.54 200 ASN A O 1
ATOM 1328 N N . ASN A 1 201 ? 11.038 27.517 34.915 1.00 16.24 201 ASN A N 1
ATOM 1329 C CA . ASN A 1 201 ? 10.005 27.572 35.933 1.00 16.90 201 ASN A CA 1
ATOM 1330 C C . ASN A 1 201 ? 10.324 28.644 36.946 1.00 16.45 201 ASN A C 1
ATOM 1331 O O . ASN A 1 201 ? 11.309 29.347 36.811 1.00 17.58 201 ASN A O 1
ATOM 1336 N N . ILE A 1 202 ? 9.450 28.789 37.938 1.00 16.95 202 ILE A N 1
ATOM 1337 C CA . ILE A 1 202 ? 9.625 29.719 39.036 1.00 18.30 202 ILE A CA 1
ATOM 1338 C C . ILE A 1 202 ? 9.398 28.926 40.323 1.00 18.26 202 ILE A C 1
ATOM 1339 O O . ILE A 1 202 ? 8.304 28.391 40.535 1.00 20.78 202 ILE A O 1
ATOM 1344 N N . THR A 1 203 ? 10.422 28.856 41.168 1.00 16.92 203 THR A N 1
ATOM 1345 C CA . THR A 1 203 ? 10.369 28.083 42.418 1.00 18.73 203 THR A CA 1
ATOM 1346 C C . THR A 1 203 ? 10.699 28.931 43.666 1.00 20.67 203 THR A C 1
ATOM 1347 O O . THR A 1 203 ? 10.959 28.401 44.741 1.00 24.75 203 THR A O 1
ATOM 1351 N N . SER A 1 204 ? 10.709 30.242 43.499 1.00 20.61 204 SER A N 1
ATOM 1352 C CA . SER A 1 204 ? 10.993 31.150 44.586 1.00 21.09 204 SER A CA 1
ATOM 1353 C C . SER A 1 204 ? 9.981 32.277 44.593 1.00 20.32 204 SER A C 1
ATOM 1354 O O . SER A 1 204 ? 9.478 32.689 43.559 1.00 21.24 204 SER A O 1
ATOM 1357 N N . LYS A 1 205 ? 9.752 32.822 45.786 1.00 19.84 205 LYS A N 1
ATOM 1358 C CA . LYS A 1 205 ? 8.849 33.956 45.953 1.00 20.54 205 LYS A CA 1
ATOM 1359 C C . LYS A 1 205 ? 9.433 35.181 45.252 1.00 18.71 205 LYS A C 1
ATOM 1360 O O . LYS A 1 205 ? 8.707 35.927 44.596 1.00 18.98 205 LYS A O 1
ATOM 1366 N N . ASN A 1 206 ? 10.736 35.405 45.398 1.00 16.60 206 ASN A N 1
ATOM 1367 C CA . ASN A 1 206 ? 11.416 36.428 44.590 1.00 15.35 206 ASN A CA 1
ATOM 1368 C C . ASN A 1 206 ? 11.523 35.938 43.148 1.00 15.21 206 ASN A C 1
ATOM 1369 O O . ASN A 1 206 ? 12.229 34.957 42.864 1.00 15.98 206 ASN A O 1
ATOM 1374 N N . LEU A 1 207 ? 10.804 36.610 42.250 1.00 15.70 207 LEU A N 1
ATOM 1375 C CA . LEU A 1 207 ? 10.604 36.078 40.910 1.00 14.95 207 LEU A CA 1
ATOM 1376 C C . LEU A 1 207 ? 11.895 35.969 40.101 1.00 15.32 207 LEU A C 1
ATOM 1377 O O . LEU A 1 207 ? 11.973 35.136 39.200 1.00 16.66 207 LEU A O 1
ATOM 1382 N N . PHE A 1 208 ? 12.906 36.783 40.436 1.00 14.82 208 PHE A N 1
ATOM 1383 C CA . PHE A 1 208 ? 14.169 36.778 39.706 1.00 15.32 208 PHE A CA 1
ATOM 1384 C C . PHE A 1 208 ? 15.325 36.114 40.445 1.00 15.64 208 PHE A C 1
ATOM 1385 O O . PHE A 1 208 ? 16.474 36.202 40.018 1.00 16.79 208 PHE A O 1
ATOM 1393 N N . GLN A 1 209 ? 15.029 35.391 41.513 1.00 15.87 209 GLN A N 1
ATOM 1394 C CA . GLN A 1 209 ? 16.076 34.778 42.318 1.00 17.43 209 GLN A CA 1
ATOM 1395 C C . GLN A 1 209 ? 16.977 33.853 41.520 1.00 16.78 209 GLN A C 1
ATOM 1396 O O . GLN A 1 209 ? 18.176 33.805 41.765 1.00 19.14 209 GLN A O 1
ATOM 1402 N N . ASN A 1 210 ? 16.406 33.121 40.565 1.00 16.16 210 ASN A N 1
ATOM 1403 C CA . ASN A 1 210 ? 17.166 32.181 39.752 1.00 16.94 210 ASN A CA 1
ATOM 1404 C C . ASN A 1 210 ? 17.409 32.720 38.363 1.00 15.73 210 ASN A C 1
ATOM 1405 O O . ASN A 1 210 ? 17.716 31.951 37.433 1.00 16.45 210 ASN A O 1
ATOM 1410 N N . TYR A 1 211 ? 17.359 34.045 38.193 1.00 16.44 211 TYR A N 1
ATOM 1411 C CA . TYR A 1 211 ? 17.549 34.632 36.875 1.00 17.11 211 TYR A CA 1
ATOM 1412 C C . TYR A 1 211 ? 18.941 34.357 36.300 1.00 16.34 211 TYR A C 1
ATOM 1413 O O . TYR A 1 211 ? 19.075 34.022 35.123 1.00 17.85 211 TYR A O 1
ATOM 1422 N N . GLU A 1 212 ? 19.987 34.526 37.101 1.00 18.04 212 GLU A N 1
ATOM 1423 C CA . GLU A 1 212 ? 21.343 34.282 36.562 1.00 20.02 212 GLU A CA 1
ATOM 1424 C C . GLU A 1 212 ? 21.450 32.847 36.020 1.00 18.51 212 GLU A C 1
ATOM 1425 O O . GLU A 1 212 ? 22.039 32.609 34.942 1.00 22.68 212 GLU A O 1
ATOM 1431 N N . ARG A 1 213 ? 20.896 31.899 36.777 1.00 17.68 213 ARG A N 1
ATOM 1432 C CA . ARG A 1 213 ? 20.921 30.495 36.421 1.00 17.29 213 ARG A CA 1
ATOM 1433 C C . ARG A 1 213 ? 20.115 30.190 35.160 1.00 16.40 213 ARG A C 1
ATOM 1434 O O . ARG A 1 213 ? 20.579 29.472 34.292 1.00 18.34 213 ARG A O 1
ATOM 1442 N N . ASP A 1 214 ? 18.914 30.756 35.056 1.00 14.93 214 ASP A N 1
ATOM 1443 C CA . ASP A 1 214 ? 17.954 30.361 34.018 1.00 15.83 214 ASP A CA 1
ATOM 1444 C C . ASP A 1 214 ? 17.919 31.274 32.796 1.00 16.60 214 ASP A C 1
ATOM 1445 O O . ASP A 1 214 ? 17.447 30.863 31.714 1.00 16.54 214 ASP A O 1
ATOM 1450 N N . SER A 1 215 ? 18.452 32.488 32.927 1.00 17.40 215 SER A N 1
ATOM 1451 C CA . SER A 1 215 ? 18.472 33.399 31.785 1.00 17.92 215 SER A CA 1
ATOM 1452 C C . SER A 1 215 ? 19.368 32.920 30.668 1.00 17.57 215 SER A C 1
ATOM 1453 O O . SER A 1 215 ? 19.279 33.441 29.560 1.00 19.63 215 SER A O 1
ATOM 1456 N N . ILE A 1 216 ? 20.249 31.966 30.949 1.00 17.14 216 ILE A N 1
ATOM 1457 C CA . ILE A 1 216 ? 21.112 31.406 29.918 1.00 19.34 216 ILE A CA 1
ATOM 1458 C C . ILE A 1 216 ? 20.385 30.419 29.001 1.00 16.20 216 ILE A C 1
ATOM 1459 O O . ILE A 1 216 ? 20.969 29.977 28.027 1.00 16.66 216 ILE A O 1
ATOM 1464 N N . ALA A 1 217 ? 19.129 30.088 29.293 1.00 15.45 217 ALA A N 1
ATOM 1465 C CA . ALA A 1 217 ? 18.383 29.144 28.470 1.00 15.24 217 ALA A CA 1
ATOM 1466 C C . ALA A 1 217 ? 18.188 29.704 27.073 1.00 15.29 217 ALA A C 1
ATOM 1467 O O . ALA A 1 217 ? 17.747 30.826 26.921 1.00 17.17 217 ALA A O 1
ATOM 1469 N N . ARG A 1 218 ? 18.583 28.917 26.078 1.00 14.45 218 ARG A N 1
ATOM 1470 C CA . ARG A 1 218 ? 18.424 29.243 24.687 1.00 14.80 218 ARG A CA 1
ATOM 1471 C C . ARG A 1 218 ? 17.712 28.085 24.023 1.00 14.54 218 ARG A C 1
ATOM 1472 O O . ARG A 1 218 ? 18.233 26.974 24.001 1.00 14.81 218 ARG A O 1
ATOM 1480 N N . VAL A 1 219 ? 16.497 28.342 23.521 1.00 14.18 219 VAL A N 1
ATOM 1481 C CA . VAL A 1 219 ? 15.650 27.278 23.001 1.00 13.50 219 VAL A CA 1
ATOM 1482 C C . VAL A 1 219 ? 15.025 27.698 21.679 1.00 13.08 219 VAL A C 1
ATOM 1483 O O . VAL A 1 219 ? 14.489 28.805 21.588 1.00 13.76 219 VAL A O 1
ATOM 1487 N N . THR A 1 220 ? 15.159 26.845 20.668 1.00 12.86 220 THR A N 1
ATOM 1488 C CA . THR A 1 220 ? 14.513 27.007 19.372 1.00 13.27 220 THR A CA 1
ATOM 1489 C C . THR A 1 220 ? 13.355 26.027 19.236 1.00 13.33 220 THR A C 1
ATOM 1490 O O . THR A 1 220 ? 13.532 24.831 19.517 1.00 13.76 220 THR A O 1
ATOM 1494 N N . LEU A 1 221 ? 12.187 26.524 18.817 1.00 12.65 221 LEU A N 1
ATOM 1495 C CA . LEU A 1 221 ? 11.018 25.688 18.510 1.00 13.49 221 LEU A CA 1
ATOM 1496 C C . LEU A 1 221 ? 10.651 25.938 17.063 1.00 13.04 221 LEU A C 1
ATOM 1497 O O . LEU A 1 221 ? 10.354 27.077 16.705 1.00 13.73 221 LEU A O 1
ATOM 1502 N N . HIS A 1 222 ? 10.665 24.903 16.222 1.00 12.86 222 HIS A N 1
ATOM 1503 C CA . HIS A 1 222 ? 10.232 25.099 14.844 1.00 12.99 222 HIS A CA 1
ATOM 1504 C C . HIS A 1 222 ? 9.467 23.904 14.307 1.00 12.89 222 HIS A C 1
ATOM 1505 O O . HIS A 1 222 ? 9.762 22.740 14.644 1.00 13.46 222 HIS A O 1
ATOM 1512 N N . HIS A 1 223 ? 8.494 24.208 13.460 1.00 13.21 223 HIS A N 1
ATOM 1513 C CA . HIS A 1 223 ? 7.676 23.199 12.756 1.00 13.91 223 HIS A CA 1
ATOM 1514 C C . HIS A 1 223 ? 6.958 22.255 13.723 1.00 12.67 223 HIS A C 1
ATOM 1515 O O . HIS A 1 223 ? 6.645 21.132 13.343 1.00 13.23 223 HIS A O 1
ATOM 1522 N N . ASN A 1 224 ? 6.654 22.721 14.942 1.00 12.53 224 ASN A N 1
ATOM 1523 C CA . ASN A 1 224 ? 5.865 21.930 15.867 1.00 12.02 224 ASN A CA 1
ATOM 1524 C C . ASN A 1 224 ? 4.373 22.177 15.649 1.00 12.32 224 ASN A C 1
ATOM 1525 O O . ASN A 1 224 ? 3.970 23.192 15.094 1.00 13.15 224 ASN A O 1
ATOM 1530 N N . TYR A 1 225 ? 3.587 21.254 16.200 1.00 12.68 225 TYR A N 1
ATOM 1531 C CA . TYR A 1 225 ? 2.120 21.278 16.088 1.00 12.73 225 TYR A CA 1
ATOM 1532 C C . TYR A 1 225 ? 1.570 21.131 17.477 1.00 11.98 225 TYR A C 1
ATOM 1533 O O . TYR A 1 225 ? 1.774 20.074 18.117 1.00 12.92 225 TYR A O 1
ATOM 1542 N N . PHE A 1 226 ? 0.906 22.174 17.977 1.00 11.74 226 PHE A N 1
ATOM 1543 C CA . PHE A 1 226 ? 0.259 22.151 19.291 1.00 11.88 226 PHE A CA 1
ATOM 1544 C C . PHE A 1 226 ? -1.238 22.079 19.041 1.00 11.96 226 PHE A C 1
ATOM 1545 O O . PHE A 1 226 ? -1.828 23.075 18.628 1.00 13.78 226 PHE A O 1
ATOM 1553 N N . PHE A 1 227 ? -1.804 20.886 19.207 1.00 11.98 227 PHE A N 1
ATOM 1554 C CA . PHE A 1 227 ? -3.162 20.577 18.719 1.00 11.74 227 PHE A CA 1
ATOM 1555 C C . PHE A 1 227 ? -4.002 20.029 19.862 1.00 12.00 227 PHE A C 1
ATOM 1556 O O . PHE A 1 227 ? -3.605 19.081 20.543 1.00 12.09 227 PHE A O 1
ATOM 1564 N N . ASN A 1 228 ? -5.196 20.592 20.067 1.00 11.90 228 ASN A N 1
ATOM 1565 C CA . ASN A 1 228 ? -6.065 20.102 21.122 1.00 12.48 228 ASN A CA 1
ATOM 1566 C C . ASN A 1 228 ? -5.364 20.076 22.485 1.00 11.52 228 ASN A C 1
ATOM 1567 O O . ASN A 1 228 ? -5.451 19.108 23.241 1.00 12.86 228 ASN A O 1
ATOM 1572 N N . THR A 1 229 ? -4.703 21.186 22.809 1.00 11.93 229 THR A N 1
ATOM 1573 C CA . THR A 1 229 ? -4.119 21.361 24.119 1.00 12.32 229 THR A CA 1
ATOM 1574 C C . THR A 1 229 ? -4.827 22.478 24.855 1.00 12.10 229 THR A C 1
ATOM 1575 O O . THR A 1 229 ? -5.636 23.179 24.274 1.00 14.33 229 THR A O 1
ATOM 1579 N N . VAL A 1 230 ? -4.543 22.636 26.140 1.00 11.83 230 VAL A N 1
ATOM 1580 C CA . VAL A 1 230 ? -5.210 23.673 26.948 1.00 12.41 230 VAL A CA 1
ATOM 1581 C C . VAL A 1 230 ? -4.410 24.967 27.016 1.00 12.12 230 VAL A C 1
ATOM 1582 O O . VAL A 1 230 ? -4.958 26.046 26.730 1.00 12.47 230 VAL A O 1
ATOM 1586 N N . GLN A 1 231 ? -3.142 24.872 27.438 1.00 11.90 231 GLN A N 1
ATOM 1587 C CA . GLN A 1 231 ? -2.402 26.038 27.791 1.00 12.41 231 GLN A CA 1
ATOM 1588 C C . GLN A 1 231 ? -0.881 25.761 27.748 1.00 12.55 231 GLN A C 1
ATOM 1589 O O . GLN A 1 231 ? -0.458 24.634 27.617 1.00 12.78 231 GLN A O 1
ATOM 1595 N N . ARG A 1 232 ? -0.104 26.829 27.870 1.00 12.16 232 ARG A N 1
ATOM 1596 C CA . ARG A 1 232 ? 1.361 26.761 27.922 1.00 12.40 232 ARG A CA 1
ATOM 1597 C C . ARG A 1 232 ? 1.968 26.190 26.657 1.00 11.84 232 ARG A C 1
ATOM 1598 O O . ARG A 1 232 ? 2.643 25.165 26.697 1.00 12.56 232 ARG A O 1
ATOM 1606 N N . ASN A 1 233 ? 1.765 26.901 25.547 1.00 11.98 233 ASN A N 1
ATOM 1607 C CA . ASN A 1 233 ? 2.192 26.428 24.232 1.00 12.40 233 ASN A CA 1
ATOM 1608 C C . ASN A 1 233 ? 3.202 27.354 23.541 1.00 13.17 233 ASN A C 1
ATOM 1609 O O . ASN A 1 233 ? 2.995 27.695 22.370 1.00 14.54 233 ASN A O 1
ATOM 1614 N N . PRO A 1 234 ? 4.312 27.743 24.181 1.00 12.61 234 PRO A N 1
ATOM 1615 C CA . PRO A 1 234 ? 4.764 27.443 25.535 1.00 12.50 234 PRO A CA 1
ATOM 1616 C C . PRO A 1 234 ? 4.380 28.533 26.508 1.00 12.35 234 PRO A C 1
ATOM 1617 O O . PRO A 1 234 ? 3.852 29.577 26.091 1.00 13.54 234 PRO A O 1
ATOM 1621 N N . ARG A 1 235 ? 4.698 28.311 27.795 1.00 12.39 235 ARG A N 1
ATOM 1622 C CA . ARG A 1 235 ? 4.806 29.402 28.783 1.00 12.67 235 ARG A CA 1
ATOM 1623 C C . ARG A 1 235 ? 6.298 29.591 29.055 1.00 13.14 235 ARG A C 1
ATOM 1624 O O . ARG A 1 235 ? 6.941 28.651 29.517 1.00 14.31 235 ARG A O 1
ATOM 1632 N N . ALA A 1 236 ? 6.828 30.778 28.718 1.00 13.44 236 ALA A N 1
ATOM 1633 C CA . ALA A 1 236 ? 8.267 31.019 28.669 1.00 13.78 236 ALA A CA 1
ATOM 1634 C C . ALA A 1 236 ? 8.654 32.266 29.448 1.00 13.58 236 ALA A C 1
ATOM 1635 O O . ALA A 1 236 ? 7.988 33.291 29.353 1.00 14.51 236 ALA A O 1
ATOM 1637 N N . GLN A 1 237 ? 9.738 32.158 30.225 1.00 13.67 237 GLN A N 1
ATOM 1638 C CA . GLN A 1 237 ? 10.232 33.225 31.083 1.00 14.50 237 GLN A CA 1
ATOM 1639 C C . GLN A 1 237 ? 11.758 33.218 31.098 1.00 14.62 237 GLN A C 1
ATOM 1640 O O . GLN A 1 237 ? 12.387 32.155 30.968 1.00 14.37 237 GLN A O 1
ATOM 1646 N N . PHE A 1 238 ? 12.321 34.419 31.294 1.00 14.26 238 PHE A N 1
ATOM 1647 C CA . PHE A 1 238 ? 13.754 34.661 31.600 1.00 15.47 238 PHE A CA 1
ATOM 1648 C C . PHE A 1 238 ? 14.777 34.476 30.482 1.00 15.50 238 PHE A C 1
ATOM 1649 O O . PHE A 1 238 ? 15.779 35.224 30.461 1.00 17.13 238 PHE A O 1
ATOM 1657 N N . GLY A 1 239 ? 14.632 33.448 29.646 1.00 15.24 239 GLY A N 1
ATOM 1658 C CA . GLY A 1 239 ? 15.663 33.074 28.701 1.00 14.87 239 GLY A CA 1
ATOM 1659 C C . GLY A 1 239 ? 15.486 33.679 27.323 1.00 14.45 239 GLY A C 1
ATOM 1660 O O . GLY A 1 239 ? 14.820 34.714 27.117 1.00 16.77 239 GLY A O 1
ATOM 1661 N N . THR A 1 240 ? 16.116 33.032 26.347 1.00 14.75 240 THR A N 1
ATOM 1662 C CA . THR A 1 240 ? 16.182 33.522 24.972 1.00 15.83 240 THR A CA 1
ATOM 1663 C C . THR A 1 240 ? 15.579 32.444 24.078 1.00 15.19 240 THR A C 1
ATOM 1664 O O . THR A 1 240 ? 16.052 31.313 24.058 1.00 15.31 240 THR A O 1
ATOM 1668 N N . PHE A 1 241 ? 14.539 32.816 23.330 1.00 14.59 241 PHE A N 1
ATOM 1669 C CA . PHE A 1 241 ? 13.696 31.839 22.651 1.00 14.37 241 PHE A CA 1
ATOM 1670 C C . PHE A 1 241 ? 13.432 32.267 21.205 1.00 14.60 241 PHE A C 1
ATOM 1671 O O . PHE A 1 241 ? 13.216 33.445 20.920 1.00 15.97 241 PHE A O 1
ATOM 1679 N N . HIS A 1 242 ? 13.480 31.304 20.290 1.00 13.81 242 HIS A N 1
ATOM 1680 C CA . HIS A 1 242 ? 13.160 31.546 18.885 1.00 14.04 242 HIS A CA 1
ATOM 1681 C C . HIS A 1 242 ? 12.094 30.548 18.480 1.00 13.61 242 HIS A C 1
ATOM 1682 O O . HIS A 1 242 ? 12.333 29.345 18.508 1.00 14.08 242 HIS A O 1
ATOM 1689 N N . LEU A 1 243 ? 10.910 31.076 18.164 1.00 12.83 243 LEU A N 1
ATOM 1690 C CA . LEU A 1 243 ? 9.784 30.264 17.750 1.00 13.48 243 LEU A CA 1
ATOM 1691 C C . LEU A 1 243 ? 9.444 30.618 16.336 1.00 13.65 243 LEU A C 1
ATOM 1692 O O . LEU A 1 243 ? 8.988 31.728 16.079 1.00 14.20 243 LEU A O 1
ATOM 1697 N N . PHE A 1 244 ? 9.699 29.704 15.408 1.00 13.03 244 PHE A N 1
ATOM 1698 C CA . PHE A 1 244 ? 9.351 29.968 14.030 1.00 13.55 244 PHE A CA 1
ATOM 1699 C C . PHE A 1 244 ? 8.624 28.793 13.386 1.00 13.59 244 PHE A C 1
ATOM 1700 O O . PHE A 1 244 ? 8.936 27.645 13.661 1.00 13.78 244 PHE A O 1
ATOM 1708 N N . ASN A 1 245 ? 7.624 29.103 12.550 1.00 13.08 245 ASN A N 1
ATOM 1709 C CA . ASN A 1 245 ? 6.974 28.110 11.732 1.00 13.65 245 ASN A CA 1
ATOM 1710 C C . ASN A 1 245 ? 6.339 27.003 12.562 1.00 13.26 245 ASN A C 1
ATOM 1711 O O . ASN A 1 245 ? 6.372 25.852 12.174 1.00 14.35 245 ASN A O 1
ATOM 1716 N N . ASN A 1 246 ? 5.731 27.364 13.706 1.00 12.76 246 ASN A N 1
ATOM 1717 C CA . ASN A 1 246 ? 4.919 26.426 14.503 1.00 12.28 246 ASN A CA 1
ATOM 1718 C C . ASN A 1 246 ? 3.440 26.649 14.188 1.00 12.70 246 ASN A C 1
ATOM 1719 O O . ASN A 1 246 ? 3.054 27.755 13.847 1.00 15.70 246 ASN A O 1
ATOM 1724 N N . LEU A 1 247 ? 2.648 25.602 14.381 1.00 12.11 247 LEU A N 1
ATOM 1725 C CA . LEU A 1 247 ? 1.195 25.672 14.214 1.00 12.18 247 LEU A CA 1
ATOM 1726 C C . LEU A 1 247 ? 0.544 25.399 15.569 1.00 12.14 247 LEU A C 1
ATOM 1727 O O . LEU A 1 247 ? 0.790 24.346 16.186 1.00 12.39 247 LEU A O 1
ATOM 1732 N N . LEU A 1 248 ? -0.262 26.368 16.049 1.00 11.82 248 LEU A N 1
ATOM 1733 C CA . LEU A 1 248 ? -1.064 26.234 17.266 1.00 12.02 248 LEU A CA 1
ATOM 1734 C C . LEU A 1 248 ? -2.494 26.172 16.799 1.00 12.25 248 LEU A C 1
ATOM 1735 O O . LEU A 1 248 ? -2.966 27.076 16.128 1.00 13.08 248 LEU A O 1
ATOM 1740 N N . GLU A 1 249 ? -3.199 25.134 17.245 1.00 12.27 249 GLU A N 1
ATOM 1741 C CA . GLU A 1 249 ? -4.528 24.885 16.663 1.00 12.21 249 GLU A CA 1
ATOM 1742 C C . GLU A 1 249 ? -5.447 24.279 17.707 1.00 12.15 249 GLU A C 1
ATOM 1743 O O . GLU A 1 249 ? -5.139 23.272 18.363 1.00 12.73 249 GLU A O 1
ATOM 1749 N N . ASN A 1 250 ? -6.613 24.917 17.876 1.00 12.19 250 ASN A N 1
ATOM 1750 C CA . ASN A 1 250 ? -7.679 24.364 18.712 1.00 12.87 250 ASN A CA 1
ATOM 1751 C C . ASN A 1 250 ? -7.289 24.186 20.173 1.00 12.21 250 ASN A C 1
ATOM 1752 O O . ASN A 1 250 ? -7.625 23.192 20.835 1.00 14.43 250 ASN A O 1
ATOM 1757 N N . TRP A 1 251 ? -6.604 25.222 20.696 1.00 12.09 251 TRP A N 1
ATOM 1758 C CA . TRP A 1 251 ? -6.317 25.288 22.135 1.00 12.19 251 TRP A CA 1
ATOM 1759 C C . TRP A 1 251 ? -7.587 25.711 22.912 1.00 11.69 251 TRP A C 1
ATOM 1760 O O . TRP A 1 251 ? -8.433 26.434 22.361 1.00 12.95 251 TRP A O 1
ATOM 1771 N N . ASP A 1 252 ? -7.705 25.256 24.166 1.00 11.56 252 ASP A N 1
ATOM 1772 C CA . ASP A 1 252 ? -8.920 25.537 24.934 1.00 11.42 252 ASP A CA 1
ATOM 1773 C C . ASP A 1 252 ? -8.839 26.678 25.917 1.00 12.42 252 ASP A C 1
ATOM 1774 O O . ASP A 1 252 ? -9.902 27.148 26.355 1.00 13.89 252 ASP A O 1
ATOM 1779 N N . PHE A 1 253 ? -7.644 27.147 26.267 1.00 12.49 253 PHE A N 1
ATOM 1780 C CA . PHE A 1 253 ? -7.521 28.219 27.271 1.00 11.90 253 PHE A CA 1
ATOM 1781 C C . PHE A 1 253 ? -6.643 29.359 26.719 1.00 13.29 253 PHE A C 1
ATOM 1782 O O . PHE A 1 253 ? -7.120 30.493 26.578 1.00 15.29 253 PHE A O 1
ATOM 1790 N N . TYR A 1 254 ? -5.377 29.084 26.422 1.00 12.59 254 TYR A N 1
ATOM 1791 C CA . TYR A 1 254 ? -4.540 30.074 25.738 1.00 12.53 254 TYR A CA 1
ATOM 1792 C C . TYR A 1 254 ? -3.441 29.380 24.967 1.00 12.23 254 TYR A C 1
ATOM 1793 O O . TYR A 1 254 ? -3.118 28.246 25.242 1.00 12.33 254 TYR A O 1
ATOM 1802 N N . GLY A 1 255 ? -2.892 30.096 23.990 1.00 12.21 255 GLY A N 1
ATOM 1803 C CA . GLY A 1 255 ? -1.825 29.575 23.151 1.00 12.76 255 GLY A CA 1
ATOM 1804 C C . GLY A 1 255 ? -0.473 29.751 23.846 1.00 12.56 255 GLY A C 1
ATOM 1805 O O . GLY A 1 255 ? -0.044 28.907 24.647 1.00 13.43 255 GLY A O 1
ATOM 1806 N N . MET A 1 256 ? 0.183 30.875 23.566 1.00 12.44 256 MET A N 1
ATOM 1807 C CA . MET A 1 256 ? 1.489 31.188 24.161 1.00 12.92 256 MET A CA 1
ATOM 1808 C C . MET A 1 256 ? 1.414 32.126 25.345 1.00 11.51 256 MET A C 1
ATOM 1809 O O . MET A 1 256 ? 0.460 32.875 25.496 1.00 13.35 256 MET A O 1
ATOM 1814 N N . SER A 1 257 ? 2.478 32.120 26.146 1.00 12.19 257 SER A N 1
ATOM 1815 C CA . SER A 1 257 ? 2.669 33.097 27.216 1.00 12.58 257 SER A CA 1
ATOM 1816 C C . SER A 1 257 ? 4.135 33.415 27.362 1.00 13.15 257 SER A C 1
ATOM 1817 O O . SER A 1 257 ? 4.946 32.507 27.423 1.00 14.05 257 SER A O 1
ATOM 1820 N N . PHE A 1 258 ? 4.441 34.707 27.465 1.00 13.22 258 PHE A N 1
ATOM 1821 C CA . PHE A 1 258 ? 5.805 35.169 27.732 1.00 13.38 258 PHE A CA 1
ATOM 1822 C C . PHE A 1 258 ? 5.778 36.160 28.893 1.00 13.99 258 PHE A C 1
ATOM 1823 O O . PHE A 1 258 ? 4.821 36.949 29.024 1.00 15.03 258 PHE A O 1
ATOM 1831 N N . SER A 1 259 ? 6.835 36.135 29.731 1.00 14.06 259 SER A N 1
ATOM 1832 C CA . SER A 1 259 ? 6.947 37.072 30.816 1.00 13.65 259 SER A CA 1
ATOM 1833 C C . SER A 1 259 ? 8.368 37.143 31.327 1.00 14.32 259 SER A C 1
ATOM 1834 O O . SER A 1 259 ? 9.234 36.374 30.912 1.00 14.86 259 SER A O 1
ATOM 1837 N N . LEU A 1 260 ? 8.580 38.110 32.213 1.00 13.99 260 LEU A N 1
ATOM 1838 C CA . LEU A 1 260 ? 9.758 38.154 33.096 1.00 14.74 260 LEU A CA 1
ATOM 1839 C C . LEU A 1 260 ? 11.057 38.136 32.314 1.00 15.69 260 LEU A C 1
ATOM 1840 O O . LEU A 1 260 ? 11.950 37.326 32.553 1.00 17.11 260 LEU A O 1
ATOM 1845 N N . GLU A 1 261 ? 11.151 39.059 31.359 1.00 15.30 261 GLU A N 1
ATOM 1846 C CA . GLU A 1 261 ? 12.344 39.231 30.539 1.00 16.64 261 GLU A CA 1
ATOM 1847 C C . GLU A 1 261 ? 12.785 37.993 29.784 1.00 17.96 261 GLU A C 1
ATOM 1848 O O . GLU A 1 261 ? 13.940 37.865 29.427 1.00 20.82 261 GLU A O 1
ATOM 1854 N N . ALA A 1 262 ? 11.830 37.145 29.414 1.00 16.60 262 ALA A N 1
ATOM 1855 C CA . ALA A 1 262 ? 12.038 36.303 28.264 1.00 15.69 262 ALA A CA 1
ATOM 1856 C C . ALA A 1 262 ? 12.341 37.241 27.102 1.00 16.97 262 ALA A C 1
ATOM 1857 O O . ALA A 1 262 ? 11.820 38.366 27.064 1.00 19.61 262 ALA A O 1
ATOM 1859 N N . LYS A 1 263 ? 13.216 36.793 26.201 1.00 16.50 263 LYS A N 1
ATOM 1860 C CA . LYS A 1 263 ? 13.575 37.516 24.986 1.00 16.05 263 LYS A CA 1
ATOM 1861 C C . LYS A 1 263 ? 13.239 36.566 23.841 1.00 16.26 263 LYS A C 1
ATOM 1862 O O . LYS A 1 263 ? 13.848 35.495 23.713 1.00 17.66 263 LYS A O 1
ATOM 1868 N N . ALA A 1 264 ? 12.262 36.942 23.018 1.00 15.21 264 ALA A N 1
ATOM 1869 C CA . ALA A 1 264 ? 11.751 36.016 22.039 1.00 16.06 264 ALA A CA 1
ATOM 1870 C C . ALA A 1 264 ? 11.513 36.652 20.698 1.00 14.87 264 ALA A C 1
ATOM 1871 O O . ALA A 1 264 ? 10.944 37.730 20.591 1.00 16.06 264 ALA A O 1
ATOM 1873 N N . LEU A 1 265 ? 11.989 35.941 19.672 1.00 14.57 265 LEU A N 1
ATOM 1874 C CA . LEU A 1 265 ? 11.670 36.223 18.292 1.00 14.53 265 LEU A CA 1
ATOM 1875 C C . LEU A 1 265 ? 10.623 35.197 17.867 1.00 15.76 265 LEU A C 1
ATOM 1876 O O . LEU A 1 265 ? 10.873 33.986 17.880 1.00 14.78 265 LEU A O 1
ATOM 1881 N N . VAL A 1 266 ? 9.438 35.706 17.541 1.00 14.73 266 VAL A N 1
ATOM 1882 C CA . VAL A 1 266 ? 8.251 34.885 17.311 1.00 15.02 266 VAL A CA 1
ATOM 1883 C C . VAL A 1 266 ? 7.805 35.214 15.894 1.00 14.19 266 VAL A C 1
ATOM 1884 O O . VAL A 1 266 ? 7.230 36.288 15.640 1.00 15.61 266 VAL A O 1
ATOM 1888 N N . GLU A 1 267 ? 8.112 34.307 14.963 1.00 14.48 267 GLU A N 1
ATOM 1889 C CA . GLU A 1 267 ? 7.964 34.626 13.529 1.00 14.40 267 GLU A CA 1
ATOM 1890 C C . GLU A 1 267 ? 7.473 33.469 12.691 1.00 14.13 267 GLU A C 1
ATOM 1891 O O . GLU A 1 267 ? 7.870 32.333 12.902 1.00 15.59 267 GLU A O 1
ATOM 1897 N N . GLY A 1 268 ? 6.560 33.752 11.774 1.00 13.44 268 GLY A N 1
ATOM 1898 C CA . GLY A 1 268 ? 6.140 32.733 10.826 1.00 14.41 268 GLY A CA 1
ATOM 1899 C C . GLY A 1 268 ? 5.295 31.613 11.422 1.00 13.93 268 GLY A C 1
ATOM 1900 O O . GLY A 1 268 ? 5.223 30.531 10.839 1.00 14.57 268 GLY A O 1
ATOM 1901 N N . ASN A 1 269 ? 4.687 31.869 12.581 1.00 13.68 269 ASN A N 1
ATOM 1902 C CA . ASN A 1 269 ? 3.840 30.873 13.244 1.00 12.69 269 ASN A CA 1
ATOM 1903 C C . ASN A 1 269 ? 2.409 31.039 12.757 1.00 14.42 269 ASN A C 1
ATOM 1904 O O . ASN A 1 269 ? 2.045 32.081 12.188 1.00 15.93 269 ASN A O 1
ATOM 1909 N N . ILE A 1 270 ? 1.611 30.015 12.982 1.00 13.85 270 ILE A N 1
ATOM 1910 C CA . ILE A 1 270 ? 0.211 30.019 12.513 1.00 12.31 270 ILE A CA 1
ATOM 1911 C C . ILE A 1 270 ? -0.662 29.654 13.729 1.00 12.87 270 ILE A C 1
ATOM 1912 O O . ILE A 1 270 ? -0.423 28.642 14.376 1.00 13.88 270 ILE A O 1
ATOM 1917 N N . PHE A 1 271 ? -1.648 30.507 14.024 1.00 13.20 271 PHE A N 1
ATOM 1918 C CA . PHE A 1 271 ? -2.618 30.288 15.086 1.00 12.59 271 PHE A CA 1
ATOM 1919 C C . PHE A 1 271 ? -3.987 30.114 14.395 1.00 13.59 271 PHE A C 1
ATOM 1920 O O . PHE A 1 271 ? -4.415 30.996 13.666 1.00 15.90 271 PHE A O 1
ATOM 1928 N N . ASN A 1 272 ? -4.618 28.965 14.672 1.00 13.19 272 ASN A N 1
ATOM 1929 C CA . ASN A 1 272 ? -5.919 28.700 14.044 1.00 13.48 272 ASN A CA 1
ATOM 1930 C C . ASN A 1 272 ? -6.841 28.164 15.122 1.00 13.09 272 ASN A C 1
ATOM 1931 O O . ASN A 1 272 ? -6.501 27.249 15.891 1.00 13.92 272 ASN A O 1
ATOM 1936 N N . ASN A 1 273 ? -8.057 28.725 15.209 1.00 13.29 273 ASN A N 1
ATOM 1937 C CA . ASN A 1 273 ? -8.985 28.243 16.218 1.00 12.86 273 ASN A CA 1
ATOM 1938 C C . ASN A 1 273 ? -10.392 28.632 15.805 1.00 14.55 273 ASN A C 1
ATOM 1939 O O . ASN A 1 273 ? -10.575 29.431 14.931 1.00 18.34 273 ASN A O 1
ATOM 1944 N N . ASP A 1 274 ? -11.363 28.021 16.438 1.00 15.33 274 ASP A N 1
ATOM 1945 C CA . ASP A 1 274 ? -12.795 28.227 16.164 1.00 15.84 274 ASP A CA 1
ATOM 1946 C C . ASP A 1 274 ? -13.480 28.214 17.533 1.00 15.82 274 ASP A C 1
ATOM 1947 O O . ASP A 1 274 ? -13.224 27.349 18.364 1.00 15.49 274 ASP A O 1
ATOM 1952 N N . ALA A 1 275 ? -14.336 29.202 17.779 1.00 15.50 275 ALA A N 1
ATOM 1953 C CA . ALA A 1 275 ? -15.021 29.354 19.038 1.00 16.71 275 ALA A CA 1
ATOM 1954 C C . ALA A 1 275 ? -16.141 28.375 19.242 1.00 15.74 275 ALA A C 1
ATOM 1955 O O . ALA A 1 275 ? -16.570 28.226 20.376 1.00 18.01 275 ALA A O 1
ATOM 1957 N N . GLN A 1 276 ? -16.627 27.743 18.158 1.00 16.91 276 GLN A N 1
ATOM 1958 C CA . GLN A 1 276 ? -17.729 26.782 18.193 1.00 17.98 276 GLN A CA 1
ATOM 1959 C C . GLN A 1 276 ? -17.178 25.447 17.708 1.00 21.88 276 GLN A C 1
ATOM 1960 O O . GLN A 1 276 ? -17.164 25.136 16.499 1.00 26.31 276 GLN A O 1
ATOM 1966 N N . ARG A 1 277 ? -16.623 24.700 18.636 1.00 22.43 277 ARG A N 1
ATOM 1967 C CA . ARG A 1 277 ? -16.299 23.317 18.345 1.00 22.94 277 ARG A CA 1
ATOM 1968 C C . ARG A 1 277 ? -16.501 22.459 19.579 1.00 21.02 277 ARG A C 1
ATOM 1969 O O . ARG A 1 277 ? -16.598 22.944 20.715 1.00 21.57 277 ARG A O 1
ATOM 1977 N N . LYS A 1 278 ? -16.595 21.172 19.305 1.00 21.70 278 LYS A N 1
ATOM 1978 C CA . LYS A 1 278 ? -16.829 20.152 20.315 1.00 20.72 278 LYS A CA 1
ATOM 1979 C C . LYS A 1 278 ? -15.610 20.015 21.197 1.00 21.56 278 LYS A C 1
ATOM 1980 O O . LYS A 1 278 ? -14.487 20.074 20.723 1.00 23.67 278 LYS A O 1
ATOM 1986 N N . CYS A 1 279 ? -15.831 19.856 22.485 1.00 19.15 279 CYS A N 1
ATOM 1987 C CA . CYS A 1 279 ? -14.712 19.676 23.401 1.00 17.66 279 CYS A CA 1
ATOM 1988 C C . CYS A 1 279 ? -14.204 18.243 23.330 1.00 17.42 279 CYS A C 1
ATOM 1989 O O . CYS A 1 279 ? -14.996 17.305 23.290 1.00 21.31 279 CYS A O 1
ATOM 1992 N N . VAL A 1 280 ? -12.880 18.095 23.300 1.00 15.61 280 VAL A N 1
ATOM 1993 C CA . VAL A 1 280 ? -12.249 16.778 23.327 1.00 16.67 280 VAL A CA 1
ATOM 1994 C C . VAL A 1 280 ? -11.397 16.516 24.572 1.00 15.74 280 VAL A C 1
ATOM 1995 O O . VAL A 1 280 ? -10.722 15.473 24.639 1.00 17.67 280 VAL A O 1
ATOM 1999 N N . GLU A 1 281 ? -11.476 17.404 25.571 1.00 14.37 281 GLU A N 1
ATOM 2000 C CA . GLU A 1 281 ? -10.779 17.202 26.838 1.00 14.61 281 GLU A CA 1
ATOM 2001 C C . GLU A 1 281 ? -11.394 16.022 27.601 1.00 15.08 281 GLU A C 1
ATOM 2002 O O . GLU A 1 281 ? -12.581 15.702 27.423 1.00 17.28 281 GLU A O 1
ATOM 2008 N N . PRO A 1 282 ? -10.604 15.358 28.462 1.00 15.74 282 PRO A N 1
ATOM 2009 C CA . PRO A 1 282 ? -11.215 14.417 29.400 1.00 16.66 282 PRO A CA 1
ATOM 2010 C C . PRO A 1 282 ? -12.237 15.099 30.319 1.00 16.06 282 PRO A C 1
ATOM 2011 O O . PRO A 1 282 ? -12.197 16.317 30.485 1.00 16.48 282 PRO A O 1
ATOM 2015 N N A GLU A 1 283 ? -13.113 14.313 30.957 0.50 17.36 283 GLU A N 1
ATOM 2016 N N B GLU A 1 283 ? -13.103 14.308 30.966 0.50 17.70 283 GLU A N 1
ATOM 2017 C CA A GLU A 1 283 ? -14.136 14.910 31.824 0.50 18.07 283 GLU A CA 1
ATOM 2018 C CA B GLU A 1 283 ? -14.140 14.898 31.824 0.50 18.77 283 GLU A CA 1
ATOM 2019 C C A GLU A 1 283 ? -13.491 15.664 32.973 0.50 16.86 283 GLU A C 1
ATOM 2020 C C B GLU A 1 283 ? -13.531 15.618 33.015 0.50 17.16 283 GLU A C 1
ATOM 2021 O O A GLU A 1 283 ? -13.964 16.740 33.356 0.50 19.53 283 GLU A O 1
ATOM 2022 O O B GLU A 1 283 ? -14.090 16.611 33.492 0.50 22.83 283 GLU A O 1
ATOM 2033 N N . PHE A 1 284 ? -12.390 15.117 33.495 1.00 16.67 284 PHE A N 1
ATOM 2034 C CA . PHE A 1 284 ? -11.699 15.690 34.658 1.00 17.20 284 PHE A CA 1
ATOM 2035 C C . PHE A 1 284 ? -10.190 15.453 34.514 1.00 16.55 284 PHE A C 1
ATOM 2036 O O . PHE A 1 284 ? -9.746 14.565 33.766 1.00 18.67 284 PHE A O 1
ATOM 2044 N N . TYR A 1 285 ? -9.421 16.261 35.243 1.00 16.00 285 TYR A N 1
ATOM 2045 C CA . TYR A 1 285 ? -7.974 16.093 35.343 1.00 17.69 285 TYR A CA 1
ATOM 2046 C C . TYR A 1 285 ? -7.577 15.689 36.745 1.00 18.48 285 TYR A C 1
ATOM 2047 O O . TYR A 1 285 ? -8.032 16.303 37.714 1.00 19.52 285 TYR A O 1
ATOM 2056 N N . PRO A 1 286 ? -6.700 14.693 36.865 1.00 17.23 286 PRO A N 1
ATOM 2057 C CA . PRO A 1 286 ? -6.155 14.393 38.211 1.00 18.16 286 PRO A CA 1
ATOM 2058 C C . PRO A 1 286 ? -5.081 15.402 38.574 1.00 17.98 286 PRO A C 1
ATOM 2059 O O . PRO A 1 286 ? -4.254 15.760 37.724 1.00 22.56 286 PRO A O 1
ATOM 2063 N N . THR A 1 287 ? -5.101 15.854 39.818 1.00 17.89 287 THR A N 1
ATOM 2064 C CA . THR A 1 287 ? -4.145 16.829 40.317 1.00 19.31 287 THR A CA 1
ATOM 2065 C C . THR A 1 287 ? -3.689 16.488 41.725 1.00 19.23 287 THR A C 1
ATOM 2066 O O . THR A 1 287 ? -4.258 15.617 42.391 1.00 20.16 287 THR A O 1
ATOM 2070 N N . VAL A 1 288 ? -2.669 17.217 42.189 1.00 18.70 288 VAL A N 1
ATOM 2071 C CA . VAL A 1 288 ? -2.205 17.008 43.560 1.00 19.94 288 VAL A CA 1
ATOM 2072 C C . VAL A 1 288 ? -3.296 17.236 44.616 1.00 19.52 288 VAL A C 1
ATOM 2073 O O . VAL A 1 288 ? -3.288 16.562 45.667 1.00 22.02 288 VAL A O 1
ATOM 2077 N N . GLU A 1 289 ? -4.221 18.164 44.353 1.00 23.46 289 GLU A N 1
ATOM 2078 C CA . GLU A 1 289 ? -5.280 18.538 45.310 1.00 28.81 289 GLU A CA 1
ATOM 2079 C C . GLU A 1 289 ? -6.569 17.774 45.039 1.00 26.29 289 GLU A C 1
ATOM 2080 O O . GLU A 1 289 ? -7.565 17.994 45.723 1.00 33.21 289 GLU A O 1
ATOM 2086 N N . GLY A 1 290 ? -6.546 16.847 44.081 1.00 27.58 290 GLY A N 1
ATOM 2087 C CA . GLY A 1 290 ? -7.708 16.050 43.710 1.00 26.74 290 GLY A CA 1
ATOM 2088 C C . GLY A 1 290 ? -8.172 16.345 42.287 1.00 25.15 290 GLY A C 1
ATOM 2089 O O . GLY A 1 290 ? -7.451 16.871 41.450 1.00 26.22 290 GLY A O 1
ATOM 2090 N N . ILE A 1 291 ? -9.414 16.020 42.029 1.00 21.25 291 ILE A N 1
ATOM 2091 C CA . ILE A 1 291 ? -9.962 16.012 40.686 1.00 21.41 291 ILE A CA 1
ATOM 2092 C C . ILE A 1 291 ? -10.338 17.438 40.341 1.00 21.76 291 ILE A C 1
ATOM 2093 O O . ILE A 1 291 ? -10.990 18.097 41.151 1.00 24.81 291 ILE A O 1
ATOM 2098 N N . ASN A 1 292 ? -9.971 17.887 39.140 1.00 19.45 292 ASN A N 1
ATOM 2099 C CA . ASN A 1 292 ? -10.323 19.225 38.655 1.00 18.30 292 ASN A CA 1
ATOM 2100 C C . ASN A 1 292 ? -11.193 19.118 37.427 1.00 17.55 292 ASN A C 1
ATOM 2101 O O . ASN A 1 292 ? -10.969 18.269 36.528 1.00 17.21 292 ASN A O 1
ATOM 2106 N N . VAL A 1 293 ? -12.147 20.042 37.317 1.00 19.87 293 VAL A N 1
ATOM 2107 C CA . VAL A 1 293 ? -12.914 20.198 36.067 1.00 19.15 293 VAL A CA 1
ATOM 2108 C C . VAL A 1 293 ? -12.034 20.545 34.870 1.00 17.62 293 VAL A C 1
ATOM 2109 O O . VAL A 1 293 ? -10.928 21.089 35.009 1.00 19.27 293 VAL A O 1
ATOM 2113 N N . ASN A 1 294 ? -12.579 20.275 33.689 1.00 16.40 294 ASN A N 1
ATOM 2114 C CA . ASN A 1 294 ? -11.859 20.578 32.461 1.00 14.46 294 ASN A CA 1
ATOM 2115 C C . ASN A 1 294 ? -12.054 22.045 32.040 1.00 14.43 294 ASN A C 1
ATOM 2116 O O . ASN A 1 294 ? -12.719 22.800 32.742 1.00 16.82 294 ASN A O 1
ATOM 2121 N N . TYR A 1 295 ? -11.465 22.420 30.905 1.00 14.74 295 TYR A N 1
ATOM 2122 C CA . TYR A 1 295 ? -11.461 23.773 30.430 1.00 13.83 295 TYR A CA 1
ATOM 2123 C C . TYR A 1 295 ? -12.399 23.964 29.251 1.00 14.07 295 TYR A C 1
ATOM 2124 O O . TYR A 1 295 ? -12.318 24.977 28.540 1.00 14.28 295 TYR A O 1
ATOM 2133 N N . CYS A 1 296 ? -13.330 23.034 29.057 1.00 14.63 296 CYS A N 1
ATOM 2134 C CA . CYS A 1 296 ? -14.211 23.121 27.892 1.00 15.55 296 CYS A CA 1
ATOM 2135 C C . CYS A 1 296 ? -15.026 24.423 27.861 1.00 15.43 296 CYS A C 1
ATOM 2136 O O . CYS A 1 296 ? -15.322 24.950 26.788 1.00 14.84 296 CYS A O 1
ATOM 2139 N N A ARG A 1 297 ? -15.389 24.949 29.021 0.50 15.47 297 ARG A N 1
ATOM 2140 N N B ARG A 1 297 ? -15.380 24.939 29.033 0.50 16.00 297 ARG A N 1
ATOM 2141 C CA A ARG A 1 297 ? -16.191 26.179 29.045 0.50 15.44 297 ARG A CA 1
ATOM 2142 C CA B ARG A 1 297 ? -16.161 26.181 29.111 0.50 16.79 297 ARG A CA 1
ATOM 2143 C C A ARG A 1 297 ? -15.460 27.383 28.480 0.50 15.47 297 ARG A C 1
ATOM 2144 C C B ARG A 1 297 ? -15.459 27.369 28.481 0.50 16.07 297 ARG A C 1
ATOM 2145 O O A ARG A 1 297 ? -16.097 28.378 28.133 0.50 16.26 297 ARG A O 1
ATOM 2146 O O B ARG A 1 297 ? -16.114 28.332 28.086 0.50 16.65 297 ARG A O 1
ATOM 2161 N N . TYR A 1 298 ? -14.131 27.294 28.373 1.00 14.80 298 TYR A N 1
ATOM 2162 C CA . TYR A 1 298 ? -13.355 28.392 27.788 1.00 14.51 298 TYR A CA 1
ATOM 2163 C C . TYR A 1 298 ? -13.193 28.384 26.289 1.00 13.96 298 TYR A C 1
ATOM 2164 O O . TYR A 1 298 ? -12.668 29.338 25.719 1.00 14.07 298 TYR A O 1
ATOM 2173 N N . ILE A 1 299 ? -13.636 27.320 25.630 1.00 14.30 299 ILE A N 1
ATOM 2174 C CA . ILE A 1 299 ? -13.548 27.263 24.165 1.00 14.68 299 ILE A CA 1
ATOM 2175 C C . ILE A 1 299 ? -14.024 28.543 23.453 1.00 14.10 299 ILE A C 1
ATOM 2176 O O . ILE A 1 299 ? -13.346 29.013 22.563 1.00 15.33 299 ILE A O 1
ATOM 2181 N N . PRO A 1 300 ? -15.170 29.107 23.844 1.00 15.43 300 PRO A N 1
ATOM 2182 C CA . PRO A 1 300 ? -15.617 30.281 23.095 1.00 16.91 300 PRO A CA 1
ATOM 2183 C C . PRO A 1 300 ? -14.745 31.519 23.240 1.00 16.15 300 PRO A C 1
ATOM 2184 O O . PRO A 1 300 ? -14.818 32.392 22.371 1.00 18.99 300 PRO A O 1
ATOM 2188 N N . ILE A 1 301 ? -13.933 31.613 24.295 1.00 14.83 301 ILE A N 1
ATOM 2189 C CA . ILE A 1 301 ? -13.037 32.759 24.458 1.00 15.77 301 ILE A CA 1
ATOM 2190 C C . ILE A 1 301 ? -11.585 32.446 24.125 1.00 14.70 301 ILE A C 1
ATOM 2191 O O . ILE A 1 301 ? -10.765 33.344 24.045 1.00 16.54 301 ILE A O 1
ATOM 2196 N N . ALA A 1 302 ? -11.291 31.184 23.878 1.00 13.87 302 ALA A N 1
ATOM 2197 C CA . ALA A 1 302 ? -9.899 30.785 23.572 1.00 14.55 302 ALA A CA 1
ATOM 2198 C C . ALA A 1 302 ? -9.292 31.390 22.316 1.00 13.88 302 ALA A C 1
ATOM 2199 O O . ALA A 1 302 ? -8.123 31.761 22.333 1.00 13.46 302 ALA A O 1
ATOM 2201 N N . PRO A 1 303 ? -10.051 31.506 21.214 1.00 13.69 303 PRO A N 1
ATOM 2202 C CA . PRO A 1 303 ? -9.405 32.005 19.976 1.00 13.68 303 PRO A CA 1
ATOM 2203 C C . PRO A 1 303 ? -8.783 33.398 20.116 1.00 14.55 303 PRO A C 1
ATOM 2204 O O . PRO A 1 303 ? -7.737 33.678 19.521 1.00 15.58 303 PRO A O 1
ATOM 2208 N N . ALA A 1 304 ? -9.423 34.256 20.882 1.00 15.31 304 ALA A N 1
ATOM 2209 C CA . ALA A 1 304 ? -8.913 35.608 21.106 1.00 16.48 304 ALA A CA 1
ATOM 2210 C C . ALA A 1 304 ? -7.680 35.616 22.014 1.00 15.81 304 ALA A C 1
ATOM 2211 O O . ALA A 1 304 ? -6.986 36.608 22.100 1.00 21.64 304 ALA A O 1
ATOM 2213 N N . ARG A 1 305 ? -7.424 34.498 22.677 1.00 14.28 305 ARG A N 1
ATOM 2214 C CA . ARG A 1 305 ? -6.260 34.288 23.540 1.00 14.00 305 ARG A CA 1
ATOM 2215 C C . ARG A 1 305 ? -5.195 33.424 22.840 1.00 14.18 305 ARG A C 1
ATOM 2216 O O . ARG A 1 305 ? -4.647 32.494 23.403 1.00 14.42 305 ARG A O 1
ATOM 2224 N N . SER A 1 306 ? -4.839 33.845 21.618 1.00 13.96 306 SER A N 1
ATOM 2225 C CA . SER A 1 306 ? -3.701 33.272 20.909 1.00 14.20 306 SER A CA 1
ATOM 2226 C C . SER A 1 306 ? -2.448 33.298 21.782 1.00 13.57 306 SER A C 1
ATOM 2227 O O . SER A 1 306 ? -1.645 32.374 21.759 1.00 13.24 306 SER A O 1
ATOM 2230 N N . ALA A 1 307 ? -2.355 34.362 22.569 1.00 13.35 307 ALA A N 1
ATOM 2231 C CA . ALA A 1 307 ? -1.429 34.408 23.682 1.00 12.88 307 ALA A CA 1
ATOM 2232 C C . ALA A 1 307 ? -2.106 35.121 24.838 1.00 13.62 307 ALA A C 1
ATOM 2233 O O . ALA A 1 307 ? -3.064 35.861 24.615 1.00 14.64 307 ALA A O 1
ATOM 2235 N N . LEU A 1 308 ? -1.607 34.918 26.060 1.00 14.22 308 LEU A N 1
ATOM 2236 C CA . LEU A 1 308 ? -1.866 35.879 27.111 1.00 14.45 308 LEU A CA 1
ATOM 2237 C C . LEU A 1 308 ? -1.241 37.201 26.701 1.00 14.85 308 LEU A C 1
ATOM 2238 O O . LEU A 1 308 ? -0.253 37.227 25.961 1.00 14.24 308 LEU A O 1
ATOM 2243 N N . ASP A 1 309 ? -1.770 38.301 27.230 1.00 15.23 309 ASP A N 1
ATOM 2244 C CA . ASP A 1 309 ? -1.114 39.585 27.032 1.00 16.18 309 ASP A CA 1
ATOM 2245 C C . ASP A 1 309 ? 0.316 39.452 27.621 1.00 14.72 309 ASP A C 1
ATOM 2246 O O . ASP A 1 309 ? 0.539 38.740 28.615 1.00 14.97 309 ASP A O 1
ATOM 2251 N N . ASN A 1 310 ? 1.269 40.141 27.011 1.00 16.03 310 ASN A N 1
ATOM 2252 C CA . ASN A 1 310 ? 2.680 40.081 27.434 1.00 16.10 310 ASN A CA 1
ATOM 2253 C C . ASN A 1 310 ? 2.787 40.389 28.924 1.00 15.88 310 ASN A C 1
ATOM 2254 O O . ASN A 1 310 ? 2.273 41.391 29.390 1.00 17.59 310 ASN A O 1
ATOM 2259 N N . GLY A 1 311 ? 3.379 39.464 29.670 1.00 14.96 311 GLY A N 1
ATOM 2260 C CA . GLY A 1 311 ? 3.577 39.603 31.102 1.00 15.86 311 GLY A CA 1
ATOM 2261 C C . GLY A 1 311 ? 2.427 39.158 31.981 1.00 15.93 311 GLY A C 1
ATOM 2262 O O . GLY A 1 311 ? 2.576 39.123 33.187 1.00 18.60 311 GLY A O 1
ATOM 2263 N N . ASP A 1 312 ? 1.271 38.814 31.407 1.00 15.57 312 ASP A N 1
ATOM 2264 C CA . ASP A 1 312 ? 0.104 38.513 32.233 1.00 17.24 312 ASP A CA 1
ATOM 2265 C C . ASP A 1 312 ? 0.242 37.300 33.109 1.00 16.92 312 ASP A C 1
ATOM 2266 O O . ASP A 1 312 ? -0.375 37.246 34.187 1.00 17.92 312 ASP A O 1
ATOM 2271 N N . SER A 1 313 ? 1.074 36.343 32.712 1.00 15.72 313 SER A N 1
ATOM 2272 C CA . SER A 1 313 ? 1.235 35.123 33.534 1.00 15.90 313 SER A CA 1
ATOM 2273 C C . SER A 1 313 ? 1.732 35.395 34.942 1.00 16.32 313 SER A C 1
ATOM 2274 O O . SER A 1 313 ? 1.302 34.715 35.892 1.00 18.50 313 SER A O 1
ATOM 2277 N N . ASP A 1 314 ? 2.622 36.383 35.088 1.00 15.71 314 ASP A N 1
ATOM 2278 C CA . ASP A 1 314 ? 3.228 36.696 36.395 1.00 15.84 314 ASP A CA 1
ATOM 2279 C C . ASP A 1 314 ? 3.008 38.128 36.882 1.00 15.78 314 ASP A C 1
ATOM 2280 O O . ASP A 1 314 ? 3.559 38.499 37.912 1.00 17.08 314 ASP A O 1
ATOM 2285 N N . ARG A 1 315 ? 2.144 38.875 36.195 1.00 18.06 315 ARG A N 1
ATOM 2286 C CA . ARG A 1 315 ? 1.936 40.289 36.533 1.00 19.10 315 ARG A CA 1
ATOM 2287 C C . ARG A 1 315 ? 1.406 40.502 37.952 1.00 17.55 315 ARG A C 1
ATOM 2288 O O . ARG A 1 315 ? 1.866 41.376 38.670 1.00 19.23 315 ARG A O 1
ATOM 2296 N N . GLY A 1 316 ? 0.467 39.647 38.334 1.00 19.14 316 GLY A N 1
ATOM 2297 C CA . GLY A 1 316 ? -0.113 39.797 39.665 1.00 20.37 316 GLY A CA 1
ATOM 2298 C C . GLY A 1 316 ? 0.932 39.618 40.755 1.00 20.20 316 GLY A C 1
ATOM 2299 O O . GLY A 1 316 ? 1.013 40.429 41.671 1.00 21.35 316 GLY A O 1
ATOM 2300 N N . ALA A 1 317 ? 1.719 38.562 40.648 1.00 18.68 317 ALA A N 1
ATOM 2301 C CA . ALA A 1 317 ? 2.787 38.303 41.618 1.00 19.57 317 ALA A CA 1
ATOM 2302 C C . ALA A 1 317 ? 3.835 39.410 41.584 1.00 18.13 317 ALA A C 1
ATOM 2303 O O . ALA A 1 317 ? 4.298 39.860 42.637 1.00 18.62 317 ALA A O 1
ATOM 2305 N N . TYR A 1 318 ? 4.210 39.830 40.378 1.00 16.38 318 TYR A N 1
ATOM 2306 C CA . TYR A 1 318 ? 5.160 40.943 40.244 1.00 16.72 318 TYR A CA 1
ATOM 2307 C C . TYR A 1 318 ? 4.675 42.246 40.923 1.00 16.98 318 TYR A C 1
ATOM 2308 O O . TYR A 1 318 ? 5.406 42.855 41.686 1.00 17.29 318 TYR A O 1
ATOM 2317 N N . GLU A 1 319 ? 3.411 42.580 40.628 1.00 14.26 319 GLU A N 1
ATOM 2318 C CA . GLU A 1 319 ? 2.888 43.810 41.220 1.00 19.65 319 GLU A CA 1
ATOM 2319 C C . GLU A 1 319 ? 2.752 43.717 42.727 1.00 19.96 319 GLU A C 1
ATOM 2320 O O . GLU A 1 319 ? 2.978 44.707 43.433 1.00 23.66 319 GLU A O 1
ATOM 2326 N N . LYS A 1 320 ? 2.415 42.537 43.247 1.00 20.18 320 LYS A N 1
ATOM 2327 C CA . LYS A 1 320 ? 2.306 42.381 44.711 1.00 21.79 320 LYS A CA 1
ATOM 2328 C C . LYS A 1 320 ? 3.668 42.390 45.396 1.00 19.50 320 LYS A C 1
ATOM 2329 O O . LYS A 1 320 ? 3.781 42.817 46.536 1.00 25.73 320 LYS A O 1
ATOM 2335 N N . ARG A 1 321 ? 4.688 41.885 44.742 1.00 18.81 321 ARG A N 1
ATOM 2336 C CA . ARG A 1 321 ? 6.008 41.664 45.372 1.00 19.63 321 ARG A CA 1
ATOM 2337 C C . ARG A 1 321 ? 7.058 42.731 45.049 1.00 19.46 321 ARG A C 1
ATOM 2338 O O . ARG A 1 321 ? 8.105 42.784 45.719 1.00 20.93 321 ARG A O 1
ATOM 2346 N N . LYS A 1 322 ? 6.780 43.608 44.092 1.00 19.65 322 LYS A N 1
ATOM 2347 C CA . LYS A 1 322 ? 7.792 44.563 43.661 1.00 19.68 322 LYS A CA 1
ATOM 2348 C C . LYS A 1 322 ? 8.137 45.582 44.736 1.00 20.66 322 LYS A C 1
ATOM 2349 O O . LYS A 1 322 ? 9.280 46.055 44.792 1.00 20.65 322 LYS A O 1
ATOM 2355 N N . ALA A 1 323 ? 7.179 45.891 45.614 1.00 21.79 323 ALA A N 1
ATOM 2356 C CA . ALA A 1 323 ? 7.470 46.811 46.711 1.00 23.60 323 ALA A CA 1
ATOM 2357 C C . ALA A 1 323 ? 8.587 46.280 47.622 1.00 22.92 323 ALA A C 1
ATOM 2358 O O . ALA A 1 323 ? 9.502 47.027 47.999 1.00 27.01 323 ALA A O 1
ATOM 2360 N N . ASP A 1 324 ? 8.446 44.994 47.951 1.00 19.51 324 ASP A N 1
ATOM 2361 C CA . ASP A 1 324 ? 9.428 44.437 48.921 1.00 17.92 324 ASP A CA 1
ATOM 2362 C C . ASP A 1 324 ? 10.684 43.953 48.146 1.00 16.93 324 ASP A C 1
ATOM 2363 O O . ASP A 1 324 ? 11.753 43.915 48.771 1.00 16.30 324 ASP A O 1
ATOM 2368 N N . HIS A 1 325 ? 10.600 43.630 46.855 1.00 16.20 325 HIS A N 1
ATOM 2369 C CA . HIS A 1 325 ? 11.759 43.056 46.163 1.00 16.24 325 HIS A CA 1
ATOM 2370 C C . HIS A 1 325 ? 12.527 44.023 45.283 1.00 17.07 325 HIS A C 1
ATOM 2371 O O . HIS A 1 325 ? 13.672 43.748 44.907 1.00 17.02 325 HIS A O 1
ATOM 2378 N N . GLY A 1 326 ? 11.903 45.145 44.927 1.00 17.56 326 GLY A N 1
ATOM 2379 C CA . GLY A 1 326 ? 12.596 46.174 44.194 1.00 19.12 326 GLY A CA 1
ATOM 2380 C C . GLY A 1 326 ? 13.041 45.793 42.806 1.00 19.84 326 GLY A C 1
ATOM 2381 O O . GLY A 1 326 ? 14.071 46.268 42.353 1.00 20.76 326 GLY A O 1
ATOM 2382 N N . TYR A 1 327 ? 12.236 44.976 42.110 1.00 18.61 327 TYR A N 1
ATOM 2383 C CA . TYR A 1 327 ? 12.619 44.438 40.827 1.00 18.73 327 TYR A CA 1
ATOM 2384 C C . TYR A 1 327 ? 12.975 45.554 39.866 1.00 20.48 327 TYR A C 1
ATOM 2385 O O . TYR A 1 327 ? 12.242 46.523 39.742 1.00 23.69 327 TYR A O 1
ATOM 2394 N N . THR A 1 328 ? 14.111 45.405 39.208 1.00 20.33 328 THR A N 1
ATOM 2395 C CA . THR A 1 328 ? 14.459 46.288 38.093 1.00 20.71 328 THR A CA 1
ATOM 2396 C C . THR A 1 328 ? 14.265 45.626 36.748 1.00 21.87 328 THR A C 1
ATOM 2397 O O . THR A 1 328 ? 14.152 46.304 35.759 1.00 27.53 328 THR A O 1
ATOM 2401 N N . ARG A 1 329 ? 14.188 44.305 36.719 1.00 19.81 329 ARG A N 1
ATOM 2402 C CA . ARG A 1 329 ? 13.816 43.613 35.500 1.00 20.38 329 ARG A CA 1
ATOM 2403 C C . ARG A 1 329 ? 12.331 43.714 35.258 1.00 18.49 329 ARG A C 1
ATOM 2404 O O . ARG A 1 329 ? 11.527 43.835 36.190 1.00 19.22 329 ARG A O 1
ATOM 2412 N N . ASP A 1 330 ? 11.984 43.684 33.977 1.00 18.21 330 ASP A N 1
ATOM 2413 C CA . ASP A 1 330 ? 10.613 43.909 33.507 1.00 17.38 330 ASP A CA 1
ATOM 2414 C C . ASP A 1 330 ? 9.719 42.727 33.839 1.00 17.16 330 ASP A C 1
ATOM 2415 O O . ASP A 1 330 ? 10.172 41.572 33.818 1.00 16.53 330 ASP A O 1
ATOM 2420 N N . PHE A 1 331 ? 8.444 43.004 34.117 1.00 16.00 331 PHE A N 1
ATOM 2421 C CA . PHE A 1 331 ? 7.470 41.922 34.178 1.00 15.92 331 PHE A CA 1
ATOM 2422 C C . PHE A 1 331 ? 7.126 41.360 32.813 1.00 15.20 331 PHE A C 1
ATOM 2423 O O . PHE A 1 331 ? 6.668 40.218 32.716 1.00 15.97 331 PHE A O 1
ATOM 2431 N N . LYS A 1 332 ? 7.313 42.167 31.774 1.00 15.08 332 LYS A N 1
ATOM 2432 C CA . LYS A 1 332 ? 7.107 41.768 30.406 1.00 15.85 332 LYS A CA 1
ATOM 2433 C C . LYS A 1 332 ? 8.324 41.115 29.792 1.00 14.63 332 LYS A C 1
ATOM 2434 O O . LYS A 1 332 ? 9.443 41.235 30.300 1.00 15.57 332 LYS A O 1
ATOM 2440 N N . ALA A 1 333 ? 8.067 40.360 28.736 1.00 14.52 333 ALA A N 1
ATOM 2441 C CA . ALA A 1 333 ? 9.078 39.824 27.849 1.00 15.12 333 ALA A CA 1
ATOM 2442 C C . ALA A 1 333 ? 9.428 40.821 26.772 1.00 14.77 333 ALA A C 1
ATOM 2443 O O . ALA A 1 333 ? 8.594 41.618 26.358 1.00 15.70 333 ALA A O 1
ATOM 2445 N N . PHE A 1 334 ? 10.659 40.726 26.263 1.00 16.03 334 PHE A N 1
ATOM 2446 C CA . PHE A 1 334 ? 11.084 41.516 25.113 1.00 15.83 334 PHE A CA 1
ATOM 2447 C C . PHE A 1 334 ? 10.805 40.702 23.852 1.00 15.58 334 PHE A C 1
ATOM 2448 O O . PHE A 1 334 ? 11.364 39.618 23.664 1.00 17.12 334 PHE A O 1
ATOM 2456 N N . LEU A 1 335 ? 9.896 41.207 23.022 1.00 14.94 335 LEU A N 1
ATOM 2457 C CA . LEU A 1 335 ? 9.338 40.473 21.903 1.00 14.39 335 LEU A CA 1
ATOM 2458 C C . LEU A 1 335 ? 9.484 41.186 20.590 1.00 14.35 335 LEU A C 1
ATOM 2459 O O . LEU A 1 335 ? 9.217 42.383 20.499 1.00 16.45 335 LEU A O 1
ATOM 2464 N N . ARG A 1 336 ? 9.860 40.405 19.583 1.00 15.67 336 ARG A N 1
ATOM 2465 C CA . ARG A 1 336 ? 9.811 40.818 18.205 1.00 16.38 336 ARG A CA 1
ATOM 2466 C C . ARG A 1 336 ? 8.981 39.793 17.460 1.00 16.68 336 ARG A C 1
ATOM 2467 O O . ARG A 1 336 ? 9.286 38.583 17.503 1.00 17.40 336 ARG A O 1
ATOM 2475 N N . LEU A 1 337 ? 7.901 40.282 16.848 1.00 17.20 337 LEU A N 1
ATOM 2476 C CA . LEU A 1 337 ? 6.936 39.424 16.149 1.00 17.82 337 LEU A CA 1
ATOM 2477 C C . LEU A 1 337 ? 6.915 39.784 14.683 1.00 17.36 337 LEU A C 1
ATOM 2478 O O . LEU A 1 337 ? 6.853 40.971 14.333 1.00 21.73 337 LEU A O 1
ATOM 2483 N N . LYS A 1 338 ? 6.944 38.762 13.817 1.00 16.77 338 LYS A N 1
ATOM 2484 C CA . LYS A 1 338 ? 6.918 38.987 12.361 1.00 18.22 338 LYS A CA 1
ATOM 2485 C C . LYS A 1 338 ? 6.145 37.883 11.673 1.00 16.34 338 LYS A C 1
ATOM 2486 O O . LYS A 1 338 ? 6.370 36.727 11.959 1.00 16.90 338 LYS A O 1
ATOM 2492 N N . ASP A 1 339 ? 5.222 38.233 10.777 1.00 17.73 339 ASP A N 1
ATOM 2493 C CA . ASP A 1 339 ? 4.644 37.273 9.831 1.00 18.79 339 ASP A CA 1
ATOM 2494 C C . ASP A 1 339 ? 3.983 36.104 10.529 1.00 15.94 339 ASP A C 1
ATOM 2495 O O . ASP A 1 339 ? 4.163 34.982 10.117 1.00 21.11 339 ASP A O 1
ATOM 2500 N N . ASN A 1 340 ? 3.223 36.367 11.581 1.00 15.43 340 ASN A N 1
ATOM 2501 C CA . ASN A 1 340 ? 2.413 35.320 12.208 1.00 14.77 340 ASN A CA 1
ATOM 2502 C C . ASN A 1 340 ? 0.972 35.411 11.696 1.00 15.72 340 ASN A C 1
ATOM 2503 O O . ASN A 1 340 ? 0.461 36.504 11.491 1.00 18.17 340 ASN A O 1
ATOM 2508 N N . LEU A 1 341 ? 0.366 34.264 11.452 1.00 14.49 341 LEU A N 1
ATOM 2509 C CA . LEU A 1 341 ? -1.027 34.212 10.975 1.00 13.74 341 LEU A CA 1
ATOM 2510 C C . LEU A 1 341 ? -2.000 33.934 12.125 1.00 14.20 341 LEU A C 1
ATOM 2511 O O . LEU A 1 341 ? -1.698 33.204 13.058 1.00 14.82 341 LEU A O 1
ATOM 2516 N N . TYR A 1 342 ? -3.195 34.513 11.959 1.00 14.57 342 TYR A N 1
ATOM 2517 C CA . TYR A 1 342 ? -4.302 34.371 12.880 1.00 14.73 342 TYR A CA 1
ATOM 2518 C C . TYR A 1 342 ? -5.521 34.045 12.044 1.00 15.33 342 TYR A C 1
ATOM 2519 O O . TYR A 1 342 ? -6.092 34.929 11.393 1.00 15.36 342 TYR A O 1
ATOM 2528 N N . LEU A 1 343 ? -5.827 32.729 12.052 1.00 14.14 343 LEU A N 1
ATOM 2529 C CA . LEU A 1 343 ? -6.816 32.181 11.133 1.00 13.76 343 LEU A CA 1
ATOM 2530 C C . LEU A 1 343 ? -8.038 31.704 11.929 1.00 15.10 343 LEU A C 1
ATOM 2531 O O . LEU A 1 343 ? -8.026 31.429 13.121 1.00 15.40 343 LEU A O 1
ATOM 2536 N N . GLY A 1 344 ? -9.153 31.628 11.191 1.00 15.91 344 GLY A N 1
ATOM 2537 C CA . GLY A 1 344 ? -10.436 31.274 11.797 1.00 15.49 344 GLY A CA 1
ATOM 2538 C C . GLY A 1 344 ? -10.872 32.388 12.726 1.00 16.02 344 GLY A C 1
ATOM 2539 O O . GLY A 1 344 ? -10.915 33.533 12.348 1.00 19.65 344 GLY A O 1
ATOM 2540 N N . ASP A 1 345 ? -11.193 32.011 13.950 1.00 15.14 345 ASP A N 1
ATOM 2541 C CA . ASP A 1 345 ? -11.527 32.972 14.995 1.00 16.07 345 ASP A CA 1
ATOM 2542 C C . ASP A 1 345 ? -10.314 33.450 15.766 1.00 15.04 345 ASP A C 1
ATOM 2543 O O . ASP A 1 345 ? -10.450 34.317 16.615 1.00 16.02 345 ASP A O 1
ATOM 2548 N N . ALA A 1 346 ? -9.120 32.918 15.498 1.00 14.53 346 ALA A N 1
ATOM 2549 C CA . ALA A 1 346 ? -7.959 33.345 16.256 1.00 15.05 346 ALA A CA 1
ATOM 2550 C C . ALA A 1 346 ? -7.667 34.815 16.002 1.00 15.39 346 ALA A C 1
ATOM 2551 O O . ALA A 1 346 ? -7.809 35.284 14.880 1.00 17.34 346 ALA A O 1
ATOM 2553 N N . LYS A 1 347 ? -7.230 35.531 17.032 1.00 15.71 347 LYS A N 1
ATOM 2554 C CA . LYS A 1 347 ? -6.937 36.952 16.935 1.00 17.61 347 LYS A CA 1
ATOM 2555 C C . LYS A 1 347 ? -5.538 37.247 17.464 1.00 15.29 347 LYS A C 1
ATOM 2556 O O . LYS A 1 347 ? -5.091 36.589 18.413 1.00 16.04 347 LYS A O 1
ATOM 2562 N N . PRO A 1 348 ? -4.866 38.248 16.886 1.00 15.86 348 PRO A N 1
ATOM 2563 C CA . PRO A 1 348 ? -3.554 38.664 17.396 1.00 16.88 348 PRO A CA 1
ATOM 2564 C C . PRO A 1 348 ? -3.654 39.250 18.797 1.00 16.69 348 PRO A C 1
ATOM 2565 O O . PRO A 1 348 ? -4.633 39.951 19.125 1.00 19.58 348 PRO A O 1
ATOM 2569 N N . VAL A 1 349 ? -2.630 38.960 19.603 1.00 15.91 349 VAL A N 1
ATOM 2570 C CA . VAL A 1 349 ? -2.503 39.542 20.922 1.00 15.88 349 VAL A CA 1
ATOM 2571 C C . VAL A 1 349 ? -1.130 40.185 21.067 1.00 18.21 349 VAL A C 1
ATOM 2572 O O . VAL A 1 349 ? -1.007 41.364 21.387 1.00 21.20 349 VAL A O 1
ATOM 2576 N N . LEU A 1 350 ? -0.094 39.380 20.863 1.00 18.65 350 LEU A N 1
ATOM 2577 C CA . LEU A 1 350 ? 1.274 39.831 21.094 1.00 19.61 350 LEU A CA 1
ATOM 2578 C C . LEU A 1 350 ? 1.686 40.894 20.093 1.00 18.66 350 LEU A C 1
ATOM 2579 O O . LEU A 1 350 ? 1.431 40.783 18.900 1.00 20.47 350 LEU A O 1
ATOM 2584 N N . LYS A 1 351 ? 2.348 41.929 20.610 1.00 21.41 351 LYS A N 1
ATOM 2585 C CA . LYS A 1 351 ? 2.942 42.963 19.781 1.00 21.63 351 LYS A CA 1
ATOM 2586 C C . LYS A 1 351 ? 4.380 43.185 20.218 1.00 18.10 351 LYS A C 1
ATOM 2587 O O . LYS A 1 351 ? 4.810 42.813 21.314 1.00 18.33 351 LYS A O 1
ATOM 2593 N N . ASP A 1 352 ? 5.125 43.837 19.343 1.00 17.46 352 ASP A N 1
ATOM 2594 C CA . ASP A 1 352 ? 6.521 44.127 19.644 1.00 17.95 352 ASP A CA 1
ATOM 2595 C C . ASP A 1 352 ? 6.589 44.899 20.951 1.00 17.11 352 ASP A C 1
ATOM 2596 O O . A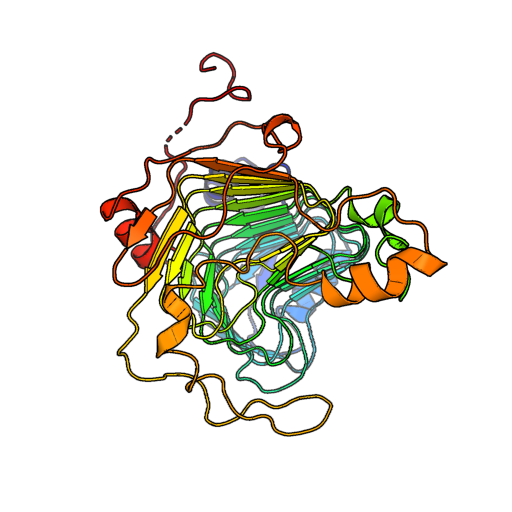SP A 1 352 ? 5.787 45.796 21.200 1.00 19.22 352 ASP A O 1
ATOM 2601 N N . TYR A 1 353 ? 7.548 44.542 21.788 1.00 16.18 353 TYR A N 1
ATOM 2602 C CA . TYR A 1 353 ? 7.823 45.276 23.045 1.00 16.85 353 TYR A CA 1
ATOM 2603 C C . TYR A 1 353 ? 9.309 45.170 23.292 1.00 17.70 353 TYR A C 1
ATOM 2604 O O . TYR A 1 353 ? 9.837 44.064 23.387 1.00 16.72 353 TYR A O 1
ATOM 2613 N N . ARG A 1 354 ? 9.987 46.315 23.316 1.00 19.74 354 ARG A N 1
ATOM 2614 C CA . ARG A 1 354 ? 11.439 46.335 23.343 1.00 21.72 354 ARG A CA 1
ATOM 2615 C C . ARG A 1 354 ? 12.022 45.322 22.333 1.00 20.80 354 ARG A C 1
ATOM 2616 O O . ARG A 1 354 ? 12.887 44.508 22.689 1.00 24.25 354 ARG A O 1
ATOM 2624 N N . PRO A 1 355 ? 11.583 45.394 21.041 1.00 21.14 355 PRO A N 1
ATOM 2625 C CA . PRO A 1 355 ? 12.031 44.391 20.064 1.00 22.19 355 PRO A CA 1
ATOM 2626 C C . PRO A 1 355 ? 13.544 44.400 19.813 1.00 24.62 355 PRO A C 1
ATOM 2627 O O . PRO A 1 355 ? 14.110 43.387 19.407 1.00 28.01 355 PRO A O 1
ATOM 2631 N N . GLU A 1 356 ? 14.168 45.552 20.063 1.00 26.69 356 GLU A N 1
ATOM 2632 C CA . GLU A 1 356 ? 15.619 45.739 20.012 1.00 29.76 356 GLU A CA 1
ATOM 2633 C C . GLU A 1 356 ? 16.377 44.794 20.929 1.00 29.51 356 GLU A C 1
ATOM 2634 O O . GLU A 1 356 ? 17.544 44.492 20.676 1.00 38.16 356 GLU A O 1
ATOM 2640 N N . SER A 1 357 ? 15.719 44.345 21.999 1.00 29.12 357 SER A N 1
ATOM 2641 C CA . SER A 1 357 ? 16.312 43.441 22.982 1.00 30.41 357 SER A CA 1
ATOM 2642 C C . SER A 1 357 ? 15.941 41.962 22.757 1.00 27.33 357 SER A C 1
ATOM 2643 O O . SER A 1 357 ? 16.384 41.096 23.483 1.00 33.20 357 SER A O 1
ATOM 2646 N N . ALA A 1 358 ? 15.083 41.683 21.772 1.00 26.62 358 ALA A N 1
ATOM 2647 C CA . ALA A 1 358 ? 14.770 40.314 21.365 1.00 26.27 358 ALA A CA 1
ATOM 2648 C C . ALA A 1 358 ? 15.947 39.737 20.564 1.00 25.11 358 ALA A C 1
ATOM 2649 O O . ALA A 1 358 ? 16.720 40.481 19.973 1.00 27.23 358 ALA A O 1
ATOM 2651 N N . PRO A 1 359 ? 16.069 38.408 20.490 1.00 26.04 359 PRO A N 1
ATOM 2652 C CA . PRO A 1 359 ? 17.245 37.836 19.842 1.00 26.28 359 PRO A CA 1
ATOM 2653 C C . PRO A 1 359 ? 17.238 37.959 18.339 1.00 25.40 359 PRO A C 1
ATOM 2654 O O . PRO A 1 359 ? 16.185 37.998 17.702 1.00 25.93 359 PRO A O 1
ATOM 2658 N N . THR A 1 360 ? 18.441 38.007 17.796 1.00 25.75 360 THR A N 1
ATOM 2659 C CA . THR A 1 360 ? 18.665 37.853 16.362 1.00 27.03 360 THR A CA 1
ATOM 2660 C C . THR A 1 360 ? 19.581 36.640 16.360 1.00 28.11 360 THR A C 1
ATOM 2661 O O . THR A 1 360 ? 20.801 36.773 16.585 1.00 30.76 360 THR A O 1
ATOM 2665 N N . PRO A 1 361 ? 18.997 35.444 16.193 1.00 25.19 361 PRO A N 1
ATOM 2666 C CA . PRO A 1 361 ? 19.737 34.239 16.407 1.00 26.51 361 PRO A CA 1
ATOM 2667 C C . PRO A 1 361 ? 21.023 34.205 15.598 1.00 26.05 361 PRO A C 1
ATOM 2668 O O . PRO A 1 361 ? 21.033 34.596 14.433 1.00 29.38 361 PRO A O 1
ATOM 2672 N N . SER A 1 362 ? 22.099 33.757 16.224 1.00 28.89 362 SER A N 1
ATOM 2673 C CA . SER A 1 362 ? 23.397 33.716 15.562 1.00 31.96 362 SER A CA 1
ATOM 2674 C C . SER A 1 362 ? 23.502 32.617 14.487 1.00 31.33 362 SER A C 1
ATOM 2675 O O . SER A 1 362 ? 24.409 32.655 13.668 1.00 37.86 362 SER A O 1
ATOM 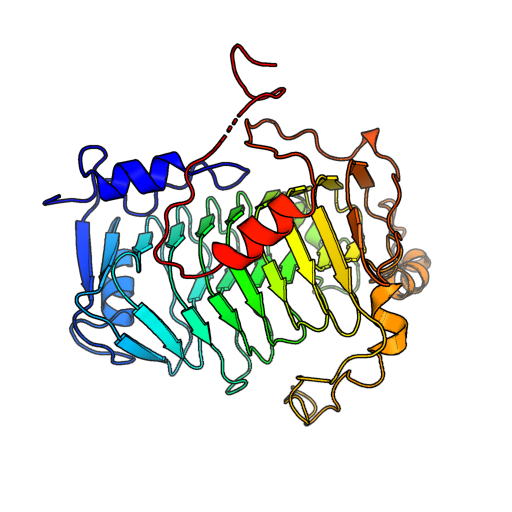2678 N N . TYR A 1 363 ? 22.540 31.702 14.440 1.00 23.70 363 TYR A N 1
ATOM 2679 C CA . TYR A 1 363 ? 22.595 30.519 13.588 1.00 21.86 363 TYR A CA 1
ATOM 2680 C C . TYR A 1 363 ? 21.822 30.723 12.301 1.00 21.81 363 TYR A C 1
ATOM 2681 O O . TYR A 1 363 ? 21.000 31.626 12.178 1.00 23.95 363 TYR A O 1
ATOM 2690 N N . CYS A 1 364 ? 22.103 29.843 11.353 1.00 20.90 364 CYS A N 1
ATOM 2691 C CA . CYS A 1 364 ? 21.367 29.749 10.116 1.00 21.19 364 CYS A CA 1
ATOM 2692 C C . CYS A 1 364 ? 20.139 28.866 10.268 1.00 18.74 364 CYS A C 1
ATOM 2693 O O . CYS A 1 364 ? 20.227 27.798 10.852 1.00 22.64 364 CYS A O 1
ATOM 2696 N N . TYR A 1 365 ? 18.993 29.325 9.787 1.00 19.73 365 TYR A N 1
ATOM 2697 C CA . TYR A 1 365 ? 17.779 28.518 9.895 1.00 18.76 365 TYR A CA 1
ATOM 2698 C C . TYR A 1 365 ? 16.895 28.601 8.656 1.00 20.77 365 TYR A C 1
ATOM 2699 O O . TYR A 1 365 ? 16.928 29.597 7.937 1.00 25.72 365 TYR A O 1
ATOM 2708 N N . GLY A 1 366 ? 16.127 27.534 8.428 1.00 19.89 366 GLY A N 1
ATOM 2709 C CA . GLY A 1 366 ? 15.293 27.395 7.246 1.00 21.09 366 GLY A CA 1
ATOM 2710 C C . GLY A 1 366 ? 13.883 27.888 7.483 1.00 21.81 366 GLY A C 1
ATOM 2711 O O . GLY A 1 366 ? 12.955 27.118 7.777 1.00 23.40 366 GLY A O 1
ATOM 2712 N N . TYR A 1 367 ? 13.746 29.194 7.362 1.00 23.07 367 TYR A N 1
ATOM 2713 C CA . TYR A 1 367 ? 12.467 29.880 7.608 1.00 20.26 367 TYR A CA 1
ATOM 2714 C C . TYR A 1 367 ? 11.584 29.799 6.371 1.00 20.51 367 TYR A C 1
ATOM 2715 O O . TYR A 1 367 ? 12.062 30.075 5.282 1.00 23.69 367 TYR A O 1
ATOM 2724 N N . GLU A 1 368 ? 10.312 29.455 6.558 1.00 18.82 368 GLU A N 1
ATOM 2725 C CA . GLU A 1 368 ? 9.329 29.424 5.481 1.00 20.17 368 GLU A CA 1
ATOM 2726 C C . GLU A 1 368 ? 8.317 30.541 5.677 1.00 19.89 368 GLU A C 1
ATOM 2727 O O . GLU A 1 368 ? 7.934 30.849 6.812 1.00 19.03 368 GLU A O 1
ATOM 2733 N N . LYS A 1 369 ? 7.868 31.133 4.580 1.00 20.77 369 LYS A N 1
ATOM 2734 C CA . LYS A 1 369 ? 6.773 32.093 4.658 1.00 19.97 369 LYS A CA 1
ATOM 2735 C C . LYS A 1 369 ? 5.554 31.411 5.275 1.00 18.92 369 LYS A C 1
ATOM 2736 O O . LYS A 1 369 ? 5.182 30.304 4.906 1.00 21.37 369 LYS A O 1
ATOM 2742 N N . ALA A 1 370 ? 4.924 32.102 6.212 1.00 18.39 370 ALA A N 1
ATOM 2743 C CA . ALA A 1 370 ? 3.701 31.536 6.866 1.00 17.01 370 ALA A CA 1
ATOM 2744 C C . ALA A 1 370 ? 2.512 31.652 5.909 1.00 17.58 370 ALA A C 1
ATOM 2745 O O . ALA A 1 370 ? 2.157 32.756 5.472 1.00 18.89 370 ALA A O 1
ATOM 2747 N N . THR A 1 371 ? 1.952 30.490 5.556 1.00 16.78 371 THR A N 1
ATOM 2748 C CA . THR A 1 371 ? 0.840 30.383 4.604 1.00 17.60 371 THR A CA 1
ATOM 2749 C C . THR A 1 371 ? -0.044 29.218 5.064 1.00 17.41 371 THR A C 1
ATOM 2750 O O . THR A 1 371 ? 0.407 28.400 5.849 1.00 17.18 371 THR A O 1
ATOM 2754 N N . PRO A 1 372 ? -1.275 29.103 4.523 1.00 20.05 372 PRO A N 1
ATOM 2755 C CA . PRO A 1 372 ? -2.053 27.891 4.775 1.00 21.68 372 PRO A CA 1
ATOM 2756 C C . PRO A 1 372 ? -1.383 26.611 4.282 1.00 19.35 372 PRO A C 1
ATOM 2757 O O . PRO A 1 372 ? -1.572 25.567 4.913 1.00 20.86 372 PRO A O 1
ATOM 2761 N N . GLU A 1 373 ? -0.540 26.699 3.254 1.00 20.45 373 GLU A N 1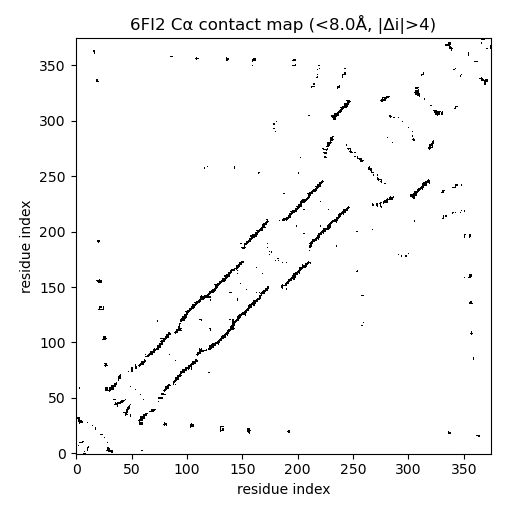
ATOM 2762 C CA . GLU A 1 373 ? 0.185 25.530 2.757 1.00 20.43 373 GLU A CA 1
ATOM 2763 C C . GLU A 1 373 ? 1.224 25.051 3.794 1.00 20.25 373 GLU A C 1
ATOM 2764 O O . GLU A 1 373 ? 1.406 23.848 4.003 1.00 20.07 373 GLU A O 1
ATOM 2770 N N . LEU A 1 374 ? 1.858 25.984 4.487 1.00 16.70 374 LEU A N 1
ATOM 2771 C CA . LEU A 1 374 ? 2.743 25.620 5.601 1.00 17.45 374 LEU A CA 1
ATOM 2772 C C . LEU A 1 374 ? 1.993 24.899 6.716 1.00 17.10 374 LEU A C 1
ATOM 2773 O O . LEU A 1 374 ? 2.463 23.903 7.232 1.00 16.61 374 LEU A O 1
ATOM 2778 N N . ALA A 1 375 ? 0.828 25.429 7.099 1.00 16.71 375 ALA A N 1
ATOM 2779 C CA . ALA A 1 375 ? 0.030 24.749 8.102 1.00 16.54 375 ALA A CA 1
ATOM 2780 C C . ALA A 1 375 ? -0.268 23.316 7.666 1.00 16.59 375 ALA A C 1
ATOM 2781 O O . ALA A 1 375 ? -0.147 22.403 8.475 1.00 17.22 375 ALA A O 1
ATOM 2783 N N . GLU A 1 376 ? -0.633 23.102 6.399 1.00 16.36 376 GLU A N 1
ATOM 2784 C CA . GLU A 1 376 ? -0.886 21.739 5.901 1.00 18.80 376 GLU A CA 1
ATOM 2785 C C . GLU A 1 376 ? 0.328 20.837 6.015 1.00 18.75 376 GLU A C 1
ATOM 2786 O O . GLU A 1 376 ? 0.203 19.675 6.388 1.00 18.82 376 GLU A O 1
ATOM 2792 N N . LYS A 1 377 ? 1.499 21.379 5.674 1.00 17.21 377 LYS A N 1
ATOM 2793 C CA . LYS A 1 377 ? 2.747 20.634 5.788 1.00 18.22 377 LYS A CA 1
ATOM 2794 C C . LYS A 1 377 ? 3.022 20.208 7.239 1.00 16.96 377 LYS A C 1
ATOM 2795 O O . LYS A 1 377 ? 3.422 19.053 7.505 1.00 17.89 377 LYS A O 1
ATOM 2801 N N . ILE A 1 378 ? 2.811 21.130 8.169 1.00 15.56 378 ILE A N 1
ATOM 2802 C CA . ILE A 1 378 ? 3.017 20.817 9.573 1.00 15.43 378 ILE A CA 1
ATOM 2803 C C . ILE A 1 378 ? 2.034 19.731 10.016 1.00 14.93 378 ILE A C 1
ATOM 2804 O O . ILE A 1 378 ? 2.442 18.782 10.705 1.00 16.63 378 ILE A O 1
ATOM 2809 N N . ARG A 1 379 ? 0.745 19.861 9.683 1.00 15.44 379 ARG A N 1
ATOM 2810 C CA . ARG A 1 379 ? -0.189 18.817 10.113 1.00 16.82 379 ARG A CA 1
ATOM 2811 C C . ARG A 1 379 ? 0.177 17.453 9.547 1.00 17.83 379 ARG A C 1
ATOM 2812 O O . ARG A 1 379 ? -0.032 16.425 10.193 1.00 19.86 379 ARG A O 1
ATOM 2820 N N . LYS A 1 380 ? 0.755 17.435 8.352 1.00 17.77 380 LYS A N 1
ATOM 2821 C CA . LYS A 1 380 ? 1.096 16.170 7.690 1.00 20.05 380 LYS A CA 1
ATOM 2822 C C . LYS A 1 380 ? 2.330 15.507 8.294 1.00 19.86 380 LYS A C 1
ATOM 2823 O O . LYS A 1 380 ? 2.350 14.266 8.485 1.00 21.49 380 LYS A O 1
ATOM 2829 N N . PHE A 1 381 ? 3.348 16.310 8.581 1.00 16.51 381 PHE A N 1
ATOM 2830 C CA . PHE A 1 381 ? 4.656 15.761 8.961 1.00 17.45 381 PHE A CA 1
ATOM 2831 C C . PHE A 1 381 ? 5.061 15.898 10.419 1.00 16.31 381 PHE A C 1
ATOM 2832 O O . PHE A 1 381 ? 5.917 15.158 10.861 1.00 17.55 381 PHE A O 1
ATOM 2840 N N . ALA A 1 382 ? 4.485 16.835 11.179 1.00 14.99 382 ALA A N 1
ATOM 2841 C CA . ALA A 1 382 ? 4.835 16.930 12.583 1.00 14.99 382 ALA A CA 1
ATOM 2842 C C . ALA A 1 382 ? 4.396 15.667 13.326 1.00 14.54 382 ALA A C 1
ATOM 2843 O O . ALA A 1 382 ? 3.375 15.058 13.017 1.00 16.18 382 ALA A O 1
ATOM 2845 N N . GLY A 1 383 ? 5.200 15.281 14.298 1.00 13.76 383 GLY A N 1
ATOM 2846 C CA . GLY A 1 383 ? 4.956 14.073 15.070 1.00 14.14 383 GLY A CA 1
ATOM 2847 C C . GLY A 1 383 ? 5.866 12.960 14.649 1.00 13.56 383 GLY A C 1
ATOM 2848 O O . GLY A 1 383 ? 6.874 13.167 13.953 1.00 14.90 383 GLY A O 1
ATOM 2849 N N . ASN A 1 384 ? 5.505 11.762 15.097 1.00 13.79 384 ASN A N 1
ATOM 2850 C CA . ASN A 1 384 ? 6.305 10.580 14.861 1.00 14.50 384 ASN A CA 1
ATOM 2851 C C . ASN A 1 384 ? 5.835 9.969 13.543 1.00 16.22 384 ASN A C 1
ATOM 2852 O O . ASN A 1 384 ? 5.054 9.019 13.508 1.00 18.32 384 ASN A O 1
ATOM 2857 N N . THR A 1 385 ? 6.302 10.572 12.458 1.00 16.44 385 THR A N 1
ATOM 2858 C CA . THR A 1 385 ? 5.842 10.251 11.114 1.00 17.77 385 THR A CA 1
ATOM 2859 C C . THR A 1 385 ? 6.885 9.528 10.295 1.00 20.99 385 THR A C 1
ATOM 2860 O O . THR A 1 385 ? 8.044 9.585 10.602 1.00 22.93 385 THR A O 1
ATOM 2864 N N . SER A 1 386 ? 6.443 8.856 9.235 1.00 26.16 386 SER A N 1
ATOM 2865 C CA . SER A 1 386 ? 7.301 8.061 8.324 1.00 30.54 386 SER A CA 1
ATOM 2866 C C . SER A 1 386 ? 7.964 8.867 7.201 1.00 37.51 386 SER A C 1
ATOM 2867 O O . SER A 1 386 ? 8.937 8.404 6.612 1.00 45.93 386 SER A O 1
ATOM 2870 N N . GLY A 1 387 ? 7.373 10.012 6.848 1.00 43.28 387 GLY A N 1
ATOM 2871 C CA . GLY A 1 387 ? 7.916 10.849 5.772 1.00 43.41 387 GLY A CA 1
ATOM 2872 C C . GLY A 1 387 ? 9.088 11.710 6.216 1.00 44.96 387 GLY A C 1
ATOM 2873 O O . GLY A 1 387 ? 9.258 11.991 7.420 1.00 56.40 387 GLY A O 1
ATOM 2874 N N . ASP A 1 388 ? 9.885 12.144 5.237 1.00 42.28 388 ASP A N 1
ATOM 2875 C CA . ASP A 1 388 ? 11.130 12.879 5.486 1.00 41.94 388 ASP A CA 1
ATOM 2876 C C . ASP A 1 388 ? 10.913 14.395 5.525 1.00 39.04 388 ASP A C 1
ATOM 2877 O O . ASP A 1 388 ? 10.120 14.929 4.748 1.00 41.74 388 ASP A O 1
ATOM 2882 N N . THR A 1 389 ? 11.645 15.074 6.421 1.00 33.02 389 THR A N 1
ATOM 2883 C CA . THR A 1 389 ? 11.598 16.548 6.569 1.00 32.04 389 THR A CA 1
ATOM 2884 C C . THR A 1 389 ? 12.985 17.205 6.455 1.00 30.54 389 THR A C 1
ATOM 2885 O O . THR A 1 389 ? 13.505 17.779 7.431 1.00 30.60 389 THR A O 1
ATOM 2889 N N . PRO A 1 390 ? 13.590 17.138 5.253 1.00 34.04 390 PRO A N 1
ATOM 2890 C CA . PRO A 1 390 ? 14.891 17.781 5.098 1.00 35.00 390 PRO A CA 1
ATOM 2891 C C . PRO A 1 390 ? 14.748 19.305 5.185 1.00 36.67 390 PRO A C 1
ATOM 2892 O O . PRO A 1 390 ? 13.647 19.852 4.944 1.00 41.94 390 PRO A O 1
ATOM 2896 N N . LEU A 1 391 ? 15.839 19.978 5.551 1.00 40.84 391 LEU A N 1
ATOM 2897 C CA . LEU A 1 391 ? 15.833 21.440 5.642 1.00 43.15 391 LEU A CA 1
ATOM 2898 C C . LEU A 1 391 ? 15.581 22.023 4.248 1.00 46.15 391 LEU A C 1
ATOM 2899 O O . LEU A 1 391 ? 16.062 21.449 3.271 1.00 46.99 391 LEU A O 1
ATOM 2904 N N . PRO A 1 392 ? 14.823 23.140 4.146 1.00 52.18 392 PRO A N 1
ATOM 2905 C CA . PRO A 1 392 ? 14.640 23.810 2.853 1.00 52.24 392 PRO A CA 1
ATOM 2906 C C . PRO A 1 392 ? 15.819 24.726 2.497 1.00 61.55 392 PRO A C 1
ATOM 2907 O O . PRO A 1 392 ? 16.970 24.282 2.462 1.00 58.70 392 PRO A O 1
ATOM 2911 N N . ARG A 1 395 ? 17.984 28.322 2.719 1.00 57.31 395 ARG A N 1
ATOM 2912 C CA . ARG A 1 395 ? 18.272 28.936 4.021 1.00 50.47 395 ARG A CA 1
ATOM 2913 C C . ARG A 1 395 ? 19.082 30.222 3.838 1.00 47.20 395 ARG A C 1
ATOM 2914 O O . ARG A 1 395 ? 20.195 30.201 3.282 1.00 48.74 395 ARG A O 1
ATOM 2922 N N . THR A 1 396 ? 18.499 31.342 4.258 1.00 41.33 396 THR A N 1
ATOM 2923 C CA . THR A 1 396 ? 19.191 32.640 4.253 1.00 38.64 396 THR A CA 1
ATOM 2924 C C . THR A 1 396 ? 19.116 33.231 5.642 1.00 34.81 396 THR A C 1
ATOM 2925 O O . THR A 1 396 ? 18.283 32.808 6.472 1.00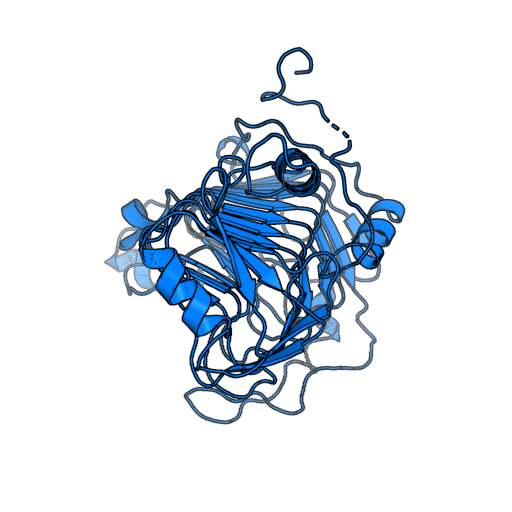 35.94 396 THR A O 1
ATOM 2929 N N . GLY A 1 397 ? 20.009 34.190 5.902 1.00 31.89 397 GLY A N 1
ATOM 2930 C CA . GLY A 1 397 ? 20.058 34.870 7.210 1.00 35.44 397 GLY A CA 1
ATOM 2931 C C . GLY A 1 397 ? 21.441 35.270 7.683 1.00 34.73 397 GLY A C 1
ATOM 2932 O O . GLY A 1 397 ? 22.465 34.907 7.078 1.00 38.48 397 GLY A O 1
ATOM 2933 N N . ALA A 1 398 ? 21.461 36.014 8.788 1.00 35.82 398 ALA A N 1
ATOM 2934 C CA . ALA A 1 398 ? 22.710 36.544 9.383 1.00 41.22 398 ALA A CA 1
ATOM 2935 C C . ALA A 1 398 ? 23.741 35.456 9.714 1.00 37.25 398 ALA A C 1
ATOM 2936 O O . ALA A 1 398 ? 24.951 35.672 9.577 1.00 42.26 398 ALA A O 1
ATOM 2938 N N . GLY A 1 399 ? 23.259 34.292 10.136 1.00 34.97 399 GLY A N 1
ATOM 2939 C CA . GLY A 1 399 ? 24.118 33.165 10.469 1.00 33.10 399 GLY A CA 1
ATOM 2940 C C . GLY A 1 399 ? 24.471 32.254 9.298 1.00 32.37 399 GLY A C 1
ATOM 2941 O O . GLY A 1 399 ? 25.122 31.225 9.514 1.00 37.20 399 GLY A O 1
ATOM 2942 N N . CYS A 1 400 ? 24.080 32.619 8.069 1.00 30.24 400 CYS A N 1
ATOM 2943 C CA . CYS A 1 400 ? 24.311 31.758 6.900 1.00 29.10 400 CYS A CA 1
ATOM 2944 C C . CYS A 1 400 ? 25.443 32.290 6.016 1.00 29.32 400 CYS A C 1
ATOM 2945 O O . CYS A 1 400 ? 25.225 33.237 5.250 1.00 29.72 400 CYS A O 1
ATOM 2948 N N . PRO A 1 401 ? 26.632 31.664 6.077 1.00 28.08 401 PRO A N 1
ATOM 2949 C CA . PRO A 1 401 ? 27.747 32.177 5.272 1.00 28.45 401 PRO A CA 1
ATOM 2950 C C . PRO A 1 401 ? 27.421 32.239 3.778 1.00 26.97 401 PRO A C 1
ATOM 2951 O O . PRO A 1 401 ? 26.918 31.256 3.213 1.00 28.36 401 PRO A O 1
ATOM 2955 N N . GLY A 1 402 ? 27.663 33.400 3.171 1.00 23.43 402 GLY A N 1
ATOM 2956 C CA . GLY A 1 402 ? 27.402 33.615 1.733 1.00 24.31 402 GLY A CA 1
ATOM 2957 C C . GLY A 1 402 ? 25.985 34.071 1.410 1.00 26.76 402 GLY A C 1
ATOM 2958 O O . GLY A 1 402 ? 25.740 34.592 0.318 1.00 27.84 402 GLY A O 1
ATOM 2959 N N . HIS A 1 403 ? 25.060 33.911 2.360 1.00 30.86 403 HIS A N 1
ATOM 2960 C CA . HIS A 1 403 ? 23.620 34.079 2.103 1.00 31.61 403 HIS A CA 1
ATOM 2961 C C . HIS A 1 403 ? 22.983 34.936 3.191 1.00 30.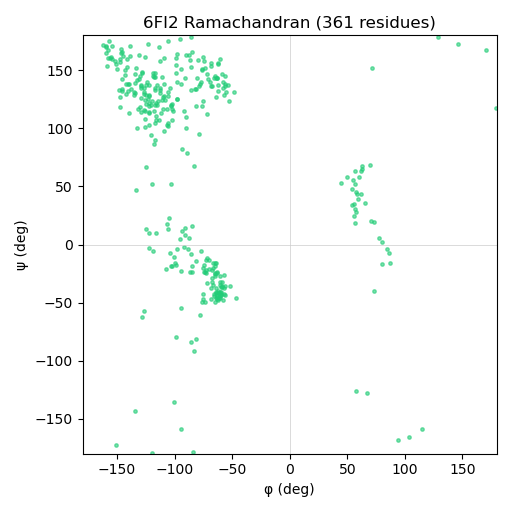39 403 HIS A C 1
ATOM 2962 O O . HIS A 1 403 ? 21.912 34.591 3.702 1.00 35.48 403 HIS A O 1
ATOM 2969 N N . HIS A 1 404 ? 23.621 36.059 3.531 1.00 31.15 404 HIS A N 1
ATOM 2970 C CA . HIS A 1 404 ? 23.131 36.919 4.622 1.00 34.88 404 HIS A CA 1
ATOM 2971 C C . HIS A 1 404 ? 21.780 37.572 4.300 1.00 40.47 404 HIS A C 1
ATOM 2972 O O . HIS A 1 404 ? 20.867 37.505 5.124 1.00 37.04 404 HIS A O 1
#

Secondary structure (DSSP, 8-state):
--S-STTSHHHHHHHTT--STTTT--TTTTSEEEEE---SSSSTT-HHHHHHHHTTS-EEEEESS-EEEE-SS-EE--SSEEEE-TTS-EEEES--EEEES-EEEEEES-EEE-TT-SS-EEEEEESS-EEEEEES-EEE--SSEEEEEESS-EEEEEES-EEEEEEE-EEES---SSSTTTTHHHHTT-EEEEES-EEEEEEE-TTEEESSEEEEES-EEES-SS-SBEEETT-EEEEES-EEEE-SS----S-SEEEETTEEEE-SGGGTTTSGGGSBPPTTTTTHHHHHHHHHHH---S-SS-EEEEES-EEEET-------BSGGGS---SS--------HHHHHHHHHHSSS-SS-------STTSTT--

Sequence (375 aa):
CAAPDEHCPFVASLLAQREGYGAKATGGLGGKFIEVTSDQDAGPGTLRAALAQARKGPAWIRFASDMTIVLKTQLRVPSNTTIDGRGKRVALIDDGLGVYGAKNVILTHLTIDGRLTRLTQAVNVANDDSRDVWVDHMMDLSRMSDRLLNVKNGSTDVTISWTKFHNSNKVMLLNNITSKNLFQNYERDSIARVTLHHNYFFNTVQRNPRAQFGTFHLFNNLLENWDFYGMSFSLEAKALVEGNIFNNDAQRKCVEPEEFYPTVEGINVNYCRRYIPIAPARSALDNGDSDRGAYEKRKADHGYTRDFKAFLRLKDNLYLGDAKPVLKDYRPESAPTPSYCYGYEKATPELAEKIRKFAGNTSGDTPLPRTGAGCPGHH